Protein AF-A0AA40EUU7-F1 (afdb_monomer_lite)

Secondary structure (DSSP, 8-state):
--HHHHH---HHHHHHHHHH-HHHHHHHHHH-EEEETTTTB--HHHHSS-SS-----SEEEEE---S-PPPPSSHHHHHHHHHHHHHHHHHHTTTT-SEEEEES-TT--HHHHHHHHHH-TT--EEEEES-TT--GGGHHHHHHHHHHS-SEEETTEEE--EEEEE---B-----TT-S------BS-SSPPSS-HHHHHHHHHHHHHHHHHHHT--SSSTT-HHHHHHHHS--SSTTHHHHHHHHHHHHHT-S-EEE-TTS-EEE--HHHHHHHHHHHHHHHHH-TTPPPP---GGGS---TT---TTTGGGSEEE-TTT--EEEGGGS-SS-SS-HHHHHHHHHHHT---HHHHHHHHHHHHHHGGGS-TT--SSS---TT--HHHHH-GGGHHHHHHHHHHHHHHHHHHHHHHHHTTS-TT----PPPPTT--HHHHHHHHHTTTT-S------TTTT----S-TT-S---GGGGS-GGGSSSS-HHHHHHH----HHHHHHHHHHHHHHHT---SSS--TT-HHHHHHHHHHHH-HHHHHHHHHHHHHHHHHHHHHHHHHHHHHHHHHHHHT---S-----HHHHHHHHHHHS---TTSSSS-------

Structure (mmCIF, N/CA/C/O backbone):
data_AF-A0AA40EUU7-F1
#
_entry.id   AF-A0AA40EUU7-F1
#
loop_
_atom_site.group_PDB
_atom_site.id
_atom_site.type_symbol
_atom_site.label_atom_id
_atom_site.label_alt_id
_atom_site.label_comp_id
_atom_site.label_asym_id
_atom_site.label_entity_id
_atom_site.label_seq_id
_atom_site.pdbx_PDB_ins_code
_atom_site.Cartn_x
_atom_site.Cartn_y
_atom_site.Cartn_z
_atom_site.occupancy
_atom_site.B_iso_or_equiv
_atom_site.auth_seq_id
_atom_site.auth_comp_id
_atom_site.auth_asym_id
_atom_site.auth_atom_id
_atom_site.pdbx_PDB_model_num
ATOM 1 N N . MET A 1 1 ? -11.388 3.793 39.585 1.00 48.75 1 MET A N 1
ATOM 2 C CA . MET A 1 1 ? -11.722 4.540 38.358 1.00 48.75 1 MET A CA 1
ATOM 3 C C . MET A 1 1 ? -10.396 4.908 37.713 1.00 48.75 1 MET A C 1
ATOM 5 O O . MET A 1 1 ? -9.702 5.766 38.249 1.00 48.75 1 MET A O 1
ATOM 9 N N . ARG A 1 2 ? -9.927 4.105 36.746 1.00 64.19 2 ARG A N 1
ATOM 10 C CA . ARG A 1 2 ? -8.555 4.206 36.212 1.00 64.19 2 ARG A CA 1
ATOM 11 C C . ARG A 1 2 ? -8.548 5.343 35.172 1.00 64.19 2 ARG A C 1
ATOM 13 O O . ARG A 1 2 ? -9.501 5.492 34.422 1.00 64.19 2 ARG A O 1
ATOM 20 N N . LEU A 1 3 ? -7.495 6.166 35.125 1.00 61.06 3 LEU A N 1
ATOM 21 C CA . LEU A 1 3 ? -7.368 7.316 34.202 1.00 61.06 3 LEU A CA 1
ATOM 22 C C . LEU A 1 3 ? -7.643 6.934 32.727 1.00 61.06 3 LEU A C 1
ATOM 24 O O . LEU A 1 3 ? -8.190 7.726 31.964 1.00 61.06 3 LEU A O 1
ATOM 28 N N . LEU A 1 4 ? -7.306 5.697 32.350 1.00 61.97 4 LEU A N 1
ATOM 29 C CA . LEU A 1 4 ? -7.521 5.127 31.018 1.00 61.97 4 LEU A CA 1
ATOM 30 C C . LEU A 1 4 ? -8.999 5.068 30.609 1.00 61.97 4 LEU A C 1
ATOM 32 O O . LEU A 1 4 ? -9.308 5.341 29.451 1.00 61.97 4 LEU A O 1
ATOM 36 N N . ASP A 1 5 ? -9.904 4.837 31.564 1.00 65.44 5 ASP A N 1
ATOM 37 C CA . ASP A 1 5 ? -11.352 4.777 31.323 1.00 65.44 5 ASP A CA 1
ATOM 38 C C . ASP A 1 5 ? -11.898 6.138 30.836 1.00 65.44 5 ASP A C 1
ATOM 40 O O . ASP A 1 5 ? -12.911 6.213 30.141 1.00 65.44 5 ASP A O 1
ATOM 44 N N . HIS A 1 6 ? -11.204 7.234 31.174 1.00 64.19 6 HIS A N 1
ATOM 45 C CA . HIS A 1 6 ? -11.564 8.598 30.780 1.00 64.19 6 HIS A CA 1
ATOM 46 C C . HIS A 1 6 ? -10.865 9.088 29.521 1.00 64.19 6 HIS A C 1
ATOM 48 O O . HIS A 1 6 ? -11.434 9.895 28.788 1.00 64.19 6 HIS A O 1
ATOM 54 N N . LEU A 1 7 ? -9.633 8.635 29.286 1.00 57.34 7 LEU A N 1
ATOM 55 C CA . LEU A 1 7 ? -8.807 9.141 28.195 1.00 57.34 7 LEU A CA 1
ATOM 56 C C . LEU A 1 7 ? -9.263 8.630 26.824 1.00 57.34 7 LEU A C 1
ATOM 58 O O . LEU A 1 7 ? -8.942 9.271 25.828 1.00 57.34 7 LEU A O 1
ATOM 62 N N . LYS A 1 8 ? -9.994 7.502 26.770 1.00 63.88 8 LYS A N 1
ATOM 63 C CA . LYS A 1 8 ? -10.309 6.775 25.522 1.00 63.88 8 LYS A CA 1
ATOM 64 C C . LYS A 1 8 ? -9.106 6.750 24.556 1.00 63.88 8 LYS A C 1
ATOM 66 O O . LYS A 1 8 ? -9.243 7.166 23.404 1.00 63.88 8 LYS A O 1
ATOM 71 N N . PRO A 1 9 ? -7.912 6.358 25.040 1.00 63.88 9 PRO A N 1
ATOM 72 C CA . PRO A 1 9 ? -6.708 6.369 24.221 1.00 63.88 9 PRO A CA 1
ATOM 73 C C . PRO A 1 9 ? -6.900 5.442 23.021 1.00 63.88 9 PRO A C 1
ATOM 75 O O . PRO A 1 9 ? -7.540 4.397 23.140 1.00 63.88 9 PRO A O 1
ATOM 78 N N . CYS A 1 10 ? -6.347 5.807 21.863 1.00 65.56 10 CYS A N 1
ATOM 79 C CA . CYS A 1 10 ? -6.379 4.895 20.724 1.00 65.56 10 CYS A CA 1
ATOM 80 C C . CYS A 1 10 ? -5.601 3.613 21.067 1.00 65.56 10 CYS A C 1
ATOM 82 O O . CYS A 1 10 ? -4.686 3.637 21.897 1.00 65.56 10 CYS A O 1
ATOM 84 N N . MET A 1 11 ? -5.937 2.494 20.419 1.00 69.25 11 MET A N 1
ATOM 85 C CA . MET A 1 11 ? -5.334 1.184 20.712 1.00 69.25 11 MET A CA 1
ATOM 86 C C . MET A 1 11 ? -3.806 1.217 20.746 1.00 69.25 11 MET A C 1
ATOM 88 O O . MET A 1 11 ? -3.149 0.613 21.587 1.00 69.25 11 MET A O 1
ATOM 92 N N . ARG A 1 12 ? -3.226 1.997 19.843 1.00 65.44 12 ARG A N 1
ATOM 93 C CA . ARG A 1 12 ? -1.789 2.203 19.737 1.00 65.44 12 ARG A CA 1
ATOM 94 C C . ARG A 1 12 ? -1.186 2.827 20.995 1.00 65.44 12 ARG A C 1
ATOM 96 O O . ARG A 1 12 ? -0.097 2.426 21.404 1.00 65.44 12 ARG A O 1
ATOM 103 N N . ASP A 1 13 ? -1.859 3.801 21.595 1.00 71.06 13 ASP A N 1
ATOM 104 C CA . ASP A 1 13 ? -1.387 4.463 22.811 1.00 71.06 13 ASP A CA 1
ATOM 105 C C . ASP A 1 13 ? -1.530 3.518 24.010 1.00 71.06 13 ASP A C 1
ATOM 107 O O . ASP A 1 13 ? -0.626 3.454 24.838 1.00 71.06 13 ASP A O 1
ATOM 111 N N . ILE A 1 14 ? -2.596 2.707 24.039 1.00 74.69 14 ILE A N 1
ATOM 112 C CA . ILE A 1 14 ? -2.791 1.621 25.014 1.00 74.69 14 ILE A CA 1
ATOM 113 C C . ILE A 1 14 ? -1.642 0.610 24.936 1.00 74.69 14 ILE A C 1
ATOM 115 O O . ILE A 1 14 ? -1.010 0.318 25.949 1.00 74.69 14 ILE A O 1
ATOM 119 N N . MET A 1 15 ? -1.319 0.125 23.735 1.00 71.06 15 MET A N 1
ATOM 120 C CA . MET A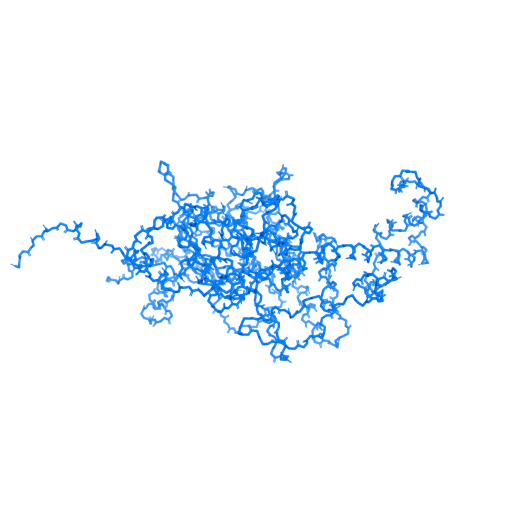 1 15 ? -0.246 -0.851 23.530 1.00 71.06 15 MET A CA 1
ATOM 121 C C . MET A 1 15 ? 1.129 -0.254 23.853 1.00 71.06 15 MET A C 1
ATOM 123 O O . MET A 1 15 ? 1.927 -0.875 24.551 1.00 71.06 15 MET A O 1
ATOM 127 N N . SER A 1 16 ? 1.400 0.983 23.424 1.00 70.19 16 SER A N 1
ATOM 128 C CA . SER A 1 16 ? 2.656 1.683 23.743 1.00 70.19 16 SER A CA 1
ATOM 129 C C . SER A 1 16 ? 2.808 1.904 25.253 1.00 70.19 16 SER A C 1
ATOM 131 O O . SER A 1 16 ? 3.886 1.703 25.820 1.00 70.19 16 SER A O 1
ATOM 133 N N . LEU A 1 17 ? 1.719 2.261 25.935 1.00 73.38 17 LEU A N 1
ATOM 134 C CA . LEU A 1 17 ? 1.696 2.391 27.385 1.00 73.38 17 LEU A CA 1
ATOM 135 C C . LEU A 1 17 ? 1.909 1.037 28.072 1.00 73.38 17 LEU A C 1
ATOM 137 O O . LEU A 1 17 ? 2.698 0.956 29.008 1.00 73.38 17 LEU A O 1
ATOM 141 N N . ALA A 1 18 ? 1.290 -0.038 27.584 1.00 73.69 18 ALA A N 1
ATOM 142 C CA . ALA A 1 18 ? 1.495 -1.381 28.118 1.00 73.69 18 ALA A CA 1
ATOM 143 C C . ALA A 1 18 ? 2.951 -1.849 27.984 1.00 73.69 18 ALA A C 1
ATOM 145 O O . ALA A 1 18 ? 3.488 -2.441 28.915 1.00 73.69 18 ALA A O 1
ATOM 146 N N . THR A 1 19 ? 3.643 -1.509 26.891 1.00 68.81 19 THR A N 1
ATOM 147 C CA . THR A 1 19 ? 5.080 -1.828 26.769 1.00 68.81 19 THR A CA 1
ATOM 148 C C . THR A 1 19 ? 5.979 -1.042 27.728 1.00 68.81 19 THR A C 1
ATOM 150 O O . THR A 1 19 ? 7.100 -1.470 27.994 1.00 68.81 19 THR A O 1
ATOM 153 N N . SER A 1 20 ? 5.515 0.093 28.259 1.00 69.12 20 SER A N 1
ATOM 154 C CA . SER A 1 20 ? 6.307 0.964 29.141 1.00 69.12 20 SER A CA 1
ATOM 155 C C . SER A 1 20 ? 5.892 0.900 30.614 1.00 69.12 20 SER A C 1
ATOM 157 O O . SER A 1 20 ? 6.657 1.315 31.484 1.00 69.12 20 SER A O 1
ATOM 159 N N . CYS A 1 21 ? 4.708 0.362 30.920 1.00 73.25 21 CYS A N 1
ATOM 160 C CA . CYS A 1 21 ? 4.118 0.362 32.251 1.00 73.25 21 CYS A CA 1
ATOM 161 C C . CYS A 1 21 ? 3.467 -0.990 32.572 1.00 73.25 21 CYS A C 1
ATOM 163 O O . CYS A 1 21 ? 2.539 -1.427 31.895 1.00 73.25 21 CYS A O 1
ATOM 165 N N . ARG A 1 22 ? 3.900 -1.618 33.674 1.00 73.00 22 ARG A N 1
ATOM 166 C CA . ARG A 1 22 ? 3.369 -2.909 34.142 1.00 73.00 22 ARG A CA 1
ATOM 167 C C . ARG A 1 22 ? 1.867 -2.868 34.427 1.00 73.00 22 ARG A C 1
ATOM 169 O O . ARG A 1 22 ? 1.167 -3.794 34.044 1.00 73.00 22 ARG A O 1
ATOM 176 N N . ASP A 1 23 ? 1.371 -1.814 35.070 1.00 75.00 23 ASP A N 1
ATOM 177 C CA . ASP A 1 23 ? -0.056 -1.700 35.402 1.00 75.00 23 ASP A CA 1
ATOM 178 C C . ASP A 1 23 ? -0.915 -1.521 34.145 1.00 75.00 23 ASP A C 1
ATOM 180 O O . ASP A 1 23 ? -2.024 -2.046 34.070 1.00 75.00 23 ASP A O 1
ATOM 184 N N . ALA A 1 24 ? -0.384 -0.832 33.131 1.00 72.12 24 ALA A N 1
ATOM 185 C CA . ALA A 1 24 ? -1.021 -0.747 31.825 1.00 72.12 24 ALA A CA 1
ATOM 186 C C . ALA A 1 24 ? -0.969 -2.085 31.080 1.00 72.12 24 ALA A C 1
ATOM 188 O O . ALA A 1 24 ? -1.948 -2.437 30.437 1.00 72.12 24 ALA A O 1
ATOM 189 N N . ALA A 1 25 ? 0.118 -2.855 31.205 1.00 70.75 25 ALA A N 1
ATOM 190 C CA . ALA A 1 25 ? 0.203 -4.209 30.659 1.00 70.75 25 ALA A CA 1
ATOM 191 C C . ALA A 1 25 ? -0.810 -5.158 31.312 1.00 70.75 25 ALA A C 1
ATOM 193 O O . ALA A 1 25 ? -1.473 -5.909 30.606 1.00 70.75 25 ALA A O 1
ATOM 194 N N . ILE A 1 26 ? -0.973 -5.083 32.639 1.00 74.81 26 ILE A N 1
ATOM 195 C CA . ILE A 1 26 ? -1.994 -5.846 33.371 1.00 74.81 26 ILE A CA 1
ATOM 196 C C . ILE A 1 26 ? -3.388 -5.423 32.905 1.00 74.81 26 ILE A C 1
ATOM 198 O O . ILE A 1 26 ? -4.178 -6.277 32.518 1.00 74.81 26 ILE A O 1
ATOM 202 N N . TRP A 1 27 ? -3.677 -4.117 32.856 1.00 81.00 27 TRP A N 1
ATOM 203 C CA . TRP A 1 27 ? -4.961 -3.623 32.346 1.00 81.00 27 TRP A CA 1
ATOM 204 C C . TRP A 1 27 ? -5.210 -4.100 30.911 1.00 81.00 27 TRP A C 1
ATOM 206 O O . TRP A 1 27 ? -6.303 -4.563 30.617 1.00 81.00 27 TRP A O 1
ATOM 216 N N . VAL A 1 28 ? -4.199 -4.057 30.041 1.00 77.88 28 VAL A N 1
ATOM 217 C CA . VAL A 1 28 ? -4.281 -4.582 28.676 1.00 77.88 28 VAL A CA 1
ATOM 218 C C . VAL A 1 28 ? -4.602 -6.070 28.682 1.00 77.88 28 VAL A C 1
ATOM 220 O O . VAL A 1 28 ? -5.537 -6.469 28.010 1.00 77.88 28 VAL A O 1
ATOM 223 N N . SER A 1 29 ? -3.913 -6.885 29.478 1.00 74.88 29 SER A N 1
ATOM 224 C CA . SER A 1 29 ? -4.217 -8.320 29.561 1.00 74.88 29 SER A CA 1
ATOM 225 C C . SER A 1 29 ? -5.604 -8.625 30.139 1.00 74.88 29 SER A C 1
ATOM 227 O O . SER A 1 29 ? -6.172 -9.664 29.835 1.00 74.88 29 SER A O 1
ATOM 229 N N . GLU A 1 30 ? -6.154 -7.727 30.963 1.00 80.50 30 GLU A N 1
ATOM 230 C CA . GLU A 1 30 ? -7.500 -7.847 31.542 1.00 80.50 30 GLU A CA 1
ATOM 231 C C . GLU A 1 30 ? -8.603 -7.370 30.580 1.00 80.50 30 GLU A C 1
ATOM 233 O O . GLU A 1 30 ? -9.760 -7.740 30.754 1.00 80.50 30 GLU A O 1
ATOM 238 N N . ASN A 1 31 ? -8.272 -6.507 29.611 1.00 78.75 31 ASN A N 1
ATOM 239 C CA . ASN A 1 31 ? -9.250 -5.799 28.776 1.00 78.75 31 ASN A CA 1
ATOM 240 C C . ASN A 1 31 ? -9.068 -6.031 27.277 1.00 78.75 31 ASN A C 1
ATOM 242 O O . ASN A 1 31 ? -9.907 -5.556 26.520 1.00 78.75 31 ASN A O 1
ATOM 246 N N . LEU A 1 32 ? -8.010 -6.703 26.826 1.00 84.50 32 LEU A N 1
ATOM 247 C CA . LEU A 1 32 ? -7.796 -7.067 25.429 1.00 84.50 32 LEU A CA 1
ATOM 248 C C . LEU A 1 32 ? -7.944 -8.568 25.271 1.00 84.50 32 LEU A C 1
ATOM 250 O O . LEU A 1 32 ? -7.299 -9.345 25.974 1.00 84.50 32 LEU A O 1
ATOM 254 N N . GLU A 1 33 ? -8.748 -8.961 24.298 1.00 87.69 33 GLU A N 1
ATOM 255 C CA . GLU A 1 33 ? -8.776 -10.338 23.848 1.00 87.69 33 GLU A CA 1
ATOM 256 C C . GLU A 1 33 ? -7.656 -10.540 22.829 1.00 87.69 33 GLU A C 1
ATOM 258 O O . GLU A 1 33 ? -7.562 -9.796 21.853 1.00 87.69 33 GLU A O 1
ATOM 263 N N . VAL A 1 34 ? -6.761 -11.497 23.072 1.00 88.00 34 VAL A N 1
ATOM 264 C CA . VAL A 1 34 ? -5.644 -11.787 22.165 1.00 88.00 34 VAL A CA 1
ATOM 265 C C . VAL A 1 34 ? -5.912 -13.108 21.467 1.00 88.00 34 VAL A C 1
ATOM 267 O O . VAL A 1 34 ? -6.062 -14.138 22.114 1.00 88.00 34 VAL A O 1
ATOM 270 N N . TRP A 1 35 ? -5.959 -13.058 20.144 1.00 91.88 35 TRP A N 1
ATOM 271 C CA . TRP A 1 35 ? -6.190 -14.193 19.261 1.00 91.88 35 TRP A CA 1
ATOM 272 C C . TRP A 1 35 ? -4.899 -14.550 18.540 1.00 91.88 35 TRP A C 1
ATOM 274 O O . TRP A 1 35 ? -4.305 -13.695 17.874 1.00 91.88 35 TRP A O 1
ATOM 284 N N . ASP A 1 36 ? -4.476 -15.811 18.644 1.00 90.19 36 ASP A N 1
ATOM 285 C CA . ASP A 1 36 ? -3.240 -16.256 18.004 1.00 90.19 36 ASP A CA 1
ATOM 286 C C . ASP A 1 36 ? -3.486 -16.695 16.558 1.00 90.19 36 ASP A C 1
ATOM 288 O O . ASP A 1 36 ? -4.040 -17.764 16.275 1.00 90.19 36 ASP A O 1
ATOM 292 N N . SER A 1 37 ? -3.008 -15.873 15.624 1.00 89.38 37 SER A N 1
ATOM 293 C CA . SER A 1 37 ? -3.101 -16.136 14.188 1.00 89.38 37 SER A CA 1
ATOM 294 C C . SER A 1 37 ? -2.163 -17.232 13.678 1.00 89.38 37 SER A C 1
ATOM 296 O O . SER A 1 37 ? -2.238 -17.557 12.496 1.00 89.38 37 SER A O 1
ATOM 298 N N . ARG A 1 38 ? -1.293 -17.823 14.510 1.00 85.06 38 ARG A N 1
ATOM 299 C CA . ARG A 1 38 ? -0.447 -18.962 14.096 1.00 85.06 38 ARG A CA 1
ATOM 300 C C . ARG A 1 38 ? -1.115 -20.313 14.284 1.00 85.06 38 ARG A C 1
ATOM 302 O O . ARG A 1 38 ? -1.003 -21.182 13.421 1.00 85.06 38 ARG A O 1
ATOM 309 N N . HIS A 1 39 ? -1.789 -20.491 15.414 1.00 84.38 39 HIS A N 1
ATOM 310 C CA . HIS A 1 39 ? -2.409 -21.764 15.787 1.00 84.38 39 HIS A CA 1
ATOM 311 C C . HIS A 1 39 ? -3.916 -21.788 15.524 1.00 84.38 39 HIS A C 1
ATOM 313 O O . HIS A 1 39 ? -4.532 -22.856 15.498 1.00 84.38 39 HIS A O 1
ATOM 319 N N . GLY A 1 40 ? -4.512 -20.618 15.286 1.00 84.38 40 GLY A N 1
ATOM 320 C CA . GLY A 1 40 ? -5.958 -20.484 15.197 1.00 84.38 40 GLY A CA 1
ATOM 321 C C . GLY A 1 40 ? -6.637 -20.664 16.551 1.00 84.38 40 GLY A C 1
ATOM 322 O O . GLY A 1 40 ? -7.741 -21.205 16.616 1.00 84.38 40 GLY A O 1
ATOM 323 N N . GLU A 1 41 ? -5.956 -20.263 17.626 1.00 86.62 41 GLU A N 1
ATOM 324 C CA . GLU A 1 41 ? -6.513 -20.224 18.976 1.00 86.62 41 GLU A CA 1
ATOM 325 C C . GLU A 1 41 ? -7.325 -18.935 19.127 1.00 86.62 41 GLU A C 1
ATOM 327 O O . GLU A 1 41 ? -6.799 -17.864 19.433 1.00 86.62 41 GLU A O 1
ATOM 332 N N . PHE A 1 42 ? -8.622 -19.051 18.840 1.00 86.25 42 PHE A N 1
ATOM 333 C CA . PHE A 1 42 ? -9.591 -17.948 18.872 1.00 86.25 42 PHE A CA 1
ATOM 334 C C . PHE A 1 42 ? -10.621 -18.094 20.002 1.00 86.25 42 PHE A C 1
ATOM 336 O O . PHE A 1 42 ? -11.667 -17.462 19.957 1.00 86.25 42 PHE A O 1
ATOM 343 N N . PHE A 1 43 ? -10.353 -18.981 20.971 1.00 78.62 43 PHE A N 1
ATOM 344 C CA . PHE A 1 43 ? -11.147 -19.227 22.190 1.00 78.62 43 PHE A CA 1
ATOM 345 C C . PHE A 1 43 ? -12.665 -19.453 22.001 1.00 78.62 43 PHE A C 1
ATOM 347 O O . PHE A 1 43 ? -13.417 -19.412 22.970 1.00 78.62 43 PHE A O 1
ATOM 354 N N . LEU A 1 44 ? -13.121 -19.790 20.785 1.00 73.94 44 LEU A N 1
ATOM 355 C CA . LEU A 1 44 ? -14.544 -19.930 20.420 1.00 73.94 44 LEU A CA 1
ATOM 356 C C . LEU A 1 44 ? -15.335 -20.820 21.393 1.00 73.94 44 LEU A C 1
ATOM 358 O O . LEU A 1 44 ? -16.420 -20.450 21.833 1.00 73.94 44 LEU A O 1
ATOM 362 N N . ASP A 1 45 ? -14.770 -21.963 21.787 1.00 65.75 45 ASP A N 1
ATOM 363 C CA . ASP A 1 45 ? -15.442 -22.953 22.638 1.00 65.75 45 ASP A CA 1
ATOM 364 C C . ASP A 1 45 ? -15.698 -22.481 24.079 1.00 65.75 45 ASP A C 1
ATOM 366 O O . ASP A 1 45 ? -16.634 -22.973 24.721 1.00 65.75 45 ASP A O 1
ATOM 370 N N . ASP A 1 46 ? -14.889 -21.548 24.588 1.00 62.09 46 ASP A N 1
ATOM 371 C CA . ASP A 1 46 ? -15.036 -20.994 25.938 1.00 62.09 46 ASP A CA 1
ATOM 372 C C . ASP A 1 46 ? -16.131 -19.917 25.981 1.00 62.09 46 ASP A C 1
ATOM 374 O O . ASP A 1 46 ? -16.775 -19.722 27.015 1.00 62.09 46 ASP A O 1
ATOM 378 N N . HIS A 1 47 ? -16.429 -19.283 24.841 1.00 59.97 47 HIS A N 1
ATOM 379 C CA . HIS A 1 47 ? -17.465 -18.254 24.734 1.00 59.97 47 HIS A CA 1
ATOM 380 C C . HIS A 1 47 ? -18.896 -18.815 24.733 1.00 59.97 47 HIS A C 1
ATOM 382 O O . HIS A 1 47 ? -19.821 -18.118 25.147 1.00 59.97 47 HIS A O 1
ATOM 388 N N . PHE A 1 48 ? -19.103 -20.069 24.312 1.00 56.69 48 PHE A N 1
ATOM 389 C CA . PHE A 1 48 ? -20.447 -20.655 24.173 1.00 56.69 48 PHE A CA 1
ATOM 390 C C . PHE A 1 48 ? -20.919 -21.493 25.375 1.00 56.69 48 PHE A C 1
ATOM 392 O O . PHE A 1 48 ? -22.068 -21.937 25.388 1.00 56.69 48 PHE A O 1
ATOM 399 N N . LYS A 1 49 ? -20.069 -21.735 26.384 1.00 52.00 49 LYS A N 1
ATOM 400 C CA . LYS A 1 49 ? -20.344 -22.718 27.455 1.00 52.00 49 LYS A CA 1
ATOM 401 C C . LYS A 1 49 ? -20.807 -22.151 28.805 1.00 52.00 49 LYS A C 1
ATOM 403 O O . LYS A 1 49 ? -21.061 -22.946 29.706 1.00 52.00 49 LYS A O 1
ATOM 408 N N . GLY A 1 50 ? -20.957 -20.836 28.975 1.00 47.53 50 GLY A N 1
ATOM 409 C CA . GLY A 1 50 ? -21.248 -20.238 30.287 1.00 47.53 50 GLY A CA 1
ATOM 410 C C . GLY A 1 50 ? -22.482 -19.341 30.328 1.00 47.53 50 GLY A C 1
ATOM 411 O O . GLY A 1 50 ? -22.480 -18.248 29.770 1.00 47.53 50 GLY A O 1
ATOM 412 N N . GLU A 1 51 ? -23.510 -19.783 31.055 1.00 49.34 51 GLU A N 1
ATOM 413 C CA . GLU A 1 51 ? -24.531 -18.916 31.646 1.00 49.34 51 GLU A CA 1
ATOM 414 C C . GLU A 1 51 ? -23.841 -17.801 32.470 1.00 49.34 51 GLU A C 1
ATOM 416 O O . GLU A 1 51 ? -22.898 -18.069 33.208 1.00 49.34 51 GLU A O 1
ATOM 421 N N . GLU A 1 52 ? -24.306 -16.556 32.322 1.00 44.16 52 GLU A N 1
ATOM 422 C CA . GLU A 1 52 ? -23.813 -15.330 32.986 1.00 44.16 52 GLU A CA 1
ATOM 423 C C . GLU A 1 52 ? -22.447 -14.760 32.528 1.00 44.16 52 GLU A C 1
ATOM 425 O O . GLU A 1 52 ? -21.469 -14.716 33.266 1.00 44.16 52 GLU A O 1
ATOM 430 N N . GLY A 1 53 ? -22.434 -14.157 31.333 1.00 45.78 53 GLY A N 1
ATOM 431 C CA . GLY A 1 53 ? -21.903 -12.793 31.155 1.00 45.78 53 GLY A CA 1
ATOM 432 C C . GLY A 1 53 ? -20.437 -12.526 31.524 1.00 45.78 53 GLY A C 1
ATOM 433 O O . GLY A 1 53 ? -20.142 -11.461 32.072 1.00 45.78 53 GLY A O 1
ATOM 434 N N . GLY A 1 54 ? -19.520 -13.446 31.214 1.00 44.94 54 GLY A N 1
ATOM 435 C CA . GLY A 1 54 ? -18.082 -13.163 31.251 1.00 44.94 54 GLY A CA 1
ATOM 436 C C . GLY A 1 54 ? -17.750 -11.956 30.366 1.00 44.94 54 GLY A C 1
ATOM 437 O O . GLY A 1 54 ? -18.248 -11.866 29.246 1.00 44.94 54 GLY A O 1
ATOM 438 N N . LEU A 1 55 ? -16.974 -10.999 30.895 1.00 46.69 55 LEU A N 1
ATOM 439 C CA . LEU A 1 55 ? -16.667 -9.725 30.236 1.00 46.69 55 LEU A CA 1
ATOM 440 C C . LEU A 1 55 ? -16.232 -9.937 28.777 1.00 46.69 55 LEU A C 1
ATOM 442 O O . LEU A 1 55 ? -15.126 -10.403 28.516 1.00 46.69 55 LEU A O 1
ATOM 446 N N . HIS A 1 56 ? -17.079 -9.519 27.839 1.00 61.34 56 HIS A N 1
ATOM 447 C CA . HIS A 1 56 ? -16.671 -9.313 26.458 1.00 61.34 56 HIS A CA 1
ATOM 448 C C . HIS A 1 56 ? -15.671 -8.161 26.437 1.00 61.34 56 HIS A C 1
ATOM 450 O O . HIS A 1 56 ? -16.022 -7.025 26.785 1.00 61.34 56 HIS A O 1
ATOM 456 N N . SER A 1 57 ? -14.431 -8.427 26.029 1.00 73.31 57 SER A N 1
ATOM 457 C CA . SER A 1 57 ? -13.602 -7.320 25.587 1.00 73.31 57 SER A CA 1
ATOM 458 C C . SER A 1 57 ? -14.250 -6.725 24.339 1.00 73.31 57 SER A C 1
ATOM 460 O O . SER A 1 57 ? -14.607 -7.433 23.402 1.00 73.31 57 SER A O 1
ATOM 462 N N . ASN A 1 58 ? -14.395 -5.402 24.305 1.00 84.94 58 ASN A N 1
ATOM 463 C CA . ASN A 1 58 ? -14.788 -4.714 23.074 1.00 84.94 58 ASN A CA 1
ATOM 464 C C . ASN A 1 58 ? -13.643 -4.691 22.045 1.00 84.94 58 ASN A C 1
ATOM 466 O O . ASN A 1 58 ? -13.842 -4.198 20.933 1.00 84.94 58 ASN A O 1
ATOM 470 N N . ILE A 1 59 ? -12.455 -5.170 22.426 1.00 87.69 59 ILE A N 1
ATOM 471 C CA . ILE A 1 59 ? -11.219 -5.060 21.673 1.00 87.69 59 ILE A CA 1
ATOM 472 C C . ILE A 1 59 ? -10.607 -6.447 21.471 1.00 87.69 59 ILE A C 1
ATOM 474 O O . ILE A 1 59 ? -10.212 -7.107 22.432 1.00 87.69 59 ILE A O 1
ATOM 478 N N . VAL A 1 60 ? -10.397 -6.820 20.212 1.00 91.44 60 VAL A N 1
ATOM 479 C CA . VAL A 1 60 ? -9.647 -8.027 19.853 1.00 91.44 60 VAL A CA 1
ATOM 480 C C . VAL A 1 60 ? -8.352 -7.674 19.126 1.00 91.44 60 VAL A C 1
ATOM 482 O O . VAL A 1 60 ? -8.321 -6.847 18.212 1.00 91.44 60 VAL A O 1
ATOM 485 N N . VAL A 1 61 ? -7.258 -8.304 19.540 1.00 91.50 61 VAL A N 1
ATOM 486 C CA . VAL A 1 61 ? -5.939 -8.208 18.918 1.00 91.50 61 VAL A CA 1
ATOM 487 C C . VAL A 1 61 ? -5.592 -9.564 18.331 1.00 91.50 61 VAL A C 1
ATOM 489 O O . VAL A 1 61 ? -5.285 -10.508 19.050 1.00 91.50 61 VAL A O 1
ATOM 492 N N . VAL A 1 62 ? -5.608 -9.645 17.007 1.00 93.38 62 VAL A N 1
ATOM 493 C CA . VAL A 1 62 ? -5.231 -10.834 16.252 1.00 93.38 62 VAL A CA 1
ATOM 494 C C . VAL A 1 62 ? -3.771 -10.689 15.841 1.00 93.38 62 VAL A C 1
ATOM 496 O O . VAL A 1 62 ? -3.429 -9.855 14.998 1.00 93.38 62 VAL A O 1
ATOM 499 N N . THR A 1 63 ? -2.889 -11.459 16.470 1.00 91.31 63 THR A N 1
ATOM 500 C CA . THR A 1 63 ? -1.437 -11.345 16.280 1.00 91.31 63 THR A CA 1
ATOM 501 C C . THR A 1 63 ? -0.750 -12.680 16.566 1.00 91.31 63 THR A C 1
ATOM 503 O O . THR A 1 63 ? -1.220 -13.435 17.414 1.00 91.31 63 THR A O 1
ATOM 506 N N . PRO A 1 64 ? 0.374 -12.995 15.906 1.00 88.06 64 PRO A N 1
ATOM 507 C CA . PRO A 1 64 ? 1.165 -14.169 16.259 1.00 88.06 64 PRO A CA 1
ATOM 508 C C . PRO A 1 64 ? 1.801 -14.023 17.655 1.00 88.06 64 PRO A C 1
ATOM 510 O O . PRO A 1 64 ? 2.635 -13.134 17.847 1.00 88.06 64 PRO A O 1
ATOM 513 N N . THR A 1 65 ? 1.479 -14.904 18.608 1.00 81.50 65 THR A N 1
ATOM 514 C CA . THR A 1 65 ? 1.909 -14.758 20.021 1.00 81.50 65 THR A CA 1
ATOM 515 C C . THR A 1 65 ? 3.223 -15.469 20.367 1.00 81.50 65 THR A C 1
ATOM 517 O O . THR A 1 65 ? 3.990 -14.961 21.185 1.00 81.50 65 THR A O 1
ATOM 520 N N . GLU A 1 66 ? 3.552 -16.596 19.728 1.00 73.75 66 GLU A N 1
ATOM 521 C CA . GLU A 1 66 ? 4.756 -17.368 20.072 1.00 73.75 66 GLU A CA 1
ATOM 522 C C . GLU A 1 66 ? 5.912 -17.172 19.087 1.00 73.75 66 GLU A C 1
ATOM 524 O O . GLU A 1 66 ? 5.789 -17.430 17.894 1.00 73.75 66 GLU A O 1
ATOM 529 N N . SER A 1 67 ? 7.096 -16.785 19.565 1.00 54.91 67 SER A N 1
ATOM 530 C CA . SER A 1 67 ? 8.335 -16.759 18.775 1.00 54.91 67 SER A CA 1
ATOM 531 C C . SER A 1 67 ? 9.232 -17.938 19.168 1.00 54.91 67 SER A C 1
ATOM 533 O O . SER A 1 67 ? 10.016 -17.817 20.106 1.00 54.91 67 SER A O 1
ATOM 535 N N . GLY A 1 68 ? 9.135 -19.085 18.491 1.00 59.28 68 GLY A N 1
ATOM 536 C CA . GLY A 1 68 ? 10.066 -20.194 18.767 1.00 59.28 68 GLY A CA 1
ATOM 537 C C . GLY A 1 68 ? 9.654 -21.585 18.304 1.00 59.28 68 GLY A C 1
ATOM 538 O O . GLY A 1 68 ? 10.474 -22.498 18.363 1.00 59.28 68 GLY A O 1
ATOM 539 N N . LEU A 1 69 ? 8.420 -21.767 17.842 1.00 59.84 69 LEU A N 1
ATOM 540 C CA . LEU A 1 69 ? 7.978 -23.071 17.370 1.00 59.84 69 LEU A CA 1
ATOM 541 C C . LEU A 1 69 ? 8.601 -23.455 16.022 1.00 59.84 69 LEU A C 1
ATOM 543 O O . LEU A 1 69 ? 8.917 -22.576 15.211 1.00 59.84 69 LEU A O 1
ATOM 547 N N . PRO A 1 70 ? 8.786 -24.767 15.780 1.00 66.94 70 PRO A N 1
ATOM 548 C CA . PRO A 1 70 ? 9.274 -25.258 14.504 1.00 66.94 70 PRO A CA 1
ATOM 549 C C . PRO A 1 70 ? 8.323 -24.830 13.387 1.00 66.94 70 PRO A C 1
ATOM 551 O O . PRO A 1 70 ? 7.103 -24.932 13.518 1.00 66.94 70 PRO A O 1
ATOM 554 N N . VAL A 1 71 ? 8.902 -24.356 12.283 1.00 67.88 71 VAL A N 1
ATOM 555 C CA . VAL A 1 71 ? 8.151 -24.045 11.065 1.00 67.88 71 VAL A CA 1
ATOM 556 C C . VAL A 1 71 ? 7.387 -25.301 10.658 1.00 67.88 71 VAL A C 1
ATOM 558 O O . VAL A 1 71 ? 7.976 -26.381 10.552 1.00 67.88 71 VAL A O 1
ATOM 561 N N . THR A 1 72 ? 6.072 -25.180 10.487 1.00 77.62 72 THR A N 1
ATOM 562 C CA . THR A 1 72 ? 5.252 -26.301 10.033 1.00 77.62 72 THR A CA 1
ATOM 563 C C . THR A 1 72 ? 5.730 -26.747 8.642 1.00 77.62 72 THR A C 1
ATOM 565 O O . THR A 1 72 ? 6.219 -25.925 7.869 1.00 77.62 72 THR A O 1
ATOM 568 N N . PRO A 1 73 ? 5.608 -28.036 8.277 1.00 79.25 73 PRO A N 1
ATOM 569 C CA . PRO A 1 73 ? 5.991 -28.505 6.939 1.00 79.25 73 PRO A CA 1
ATOM 570 C C . PRO A 1 73 ? 5.193 -27.855 5.796 1.00 79.25 73 PRO A C 1
ATOM 572 O O . PRO A 1 73 ? 5.629 -27.889 4.648 1.00 79.25 73 PRO A O 1
ATOM 575 N N . SER A 1 74 ? 4.025 -27.295 6.119 1.00 85.94 74 SER A N 1
ATOM 576 C CA . SER A 1 74 ? 3.051 -26.726 5.185 1.00 85.94 74 SER A CA 1
ATOM 577 C C . SER A 1 74 ? 2.524 -25.390 5.736 1.00 85.94 74 SER A C 1
ATOM 579 O O . SER A 1 74 ? 1.392 -25.337 6.236 1.00 85.94 74 SER A O 1
ATOM 581 N N . PRO A 1 75 ? 3.370 -24.342 5.781 1.00 87.25 75 PRO A N 1
ATOM 582 C CA . PRO A 1 75 ? 3.019 -23.069 6.401 1.00 87.25 75 PRO A CA 1
ATOM 583 C C . PRO A 1 75 ? 1.823 -22.392 5.728 1.00 87.25 75 PRO A C 1
ATOM 585 O O . PRO A 1 75 ? 0.912 -21.971 6.429 1.00 87.25 75 PRO A O 1
ATOM 588 N N . TYR A 1 76 ? 1.754 -22.350 4.398 1.00 92.06 76 TYR A N 1
ATOM 589 C CA . TYR A 1 76 ? 0.719 -21.605 3.678 1.00 92.06 76 TYR A CA 1
ATOM 590 C C . TYR A 1 76 ? -0.641 -22.294 3.722 1.00 92.06 76 TYR A C 1
ATOM 592 O O . TYR A 1 76 ? -1.665 -21.630 3.893 1.00 92.06 76 TYR A O 1
ATOM 600 N N . ARG A 1 77 ? -0.668 -23.627 3.634 1.00 94.06 77 ARG A N 1
ATOM 601 C CA . ARG A 1 77 ? -1.877 -24.413 3.882 1.00 94.06 77 ARG A CA 1
ATOM 602 C C . ARG A 1 77 ? -2.398 -24.179 5.297 1.00 94.06 77 ARG A C 1
ATOM 604 O O . ARG A 1 77 ? -3.596 -23.978 5.481 1.00 94.06 77 ARG A O 1
ATOM 611 N N . ASN A 1 78 ? -1.514 -24.217 6.297 1.00 92.12 78 ASN A N 1
ATOM 612 C CA . ASN A 1 78 ? -1.905 -23.967 7.682 1.00 92.12 78 ASN A CA 1
ATO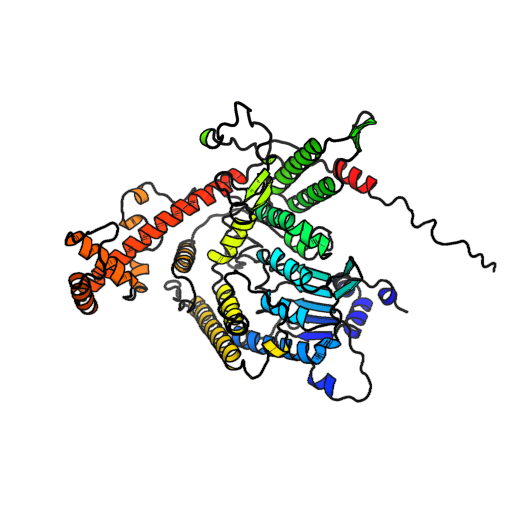M 613 C C . ASN A 1 78 ? -2.429 -22.539 7.864 1.00 92.12 78 ASN A C 1
ATOM 615 O O . ASN A 1 78 ? -3.504 -22.360 8.425 1.00 92.12 78 ASN A O 1
ATOM 619 N N . ASP A 1 79 ? -1.720 -21.547 7.330 1.00 92.81 79 ASP A N 1
ATOM 620 C CA . ASP A 1 79 ? -2.112 -20.140 7.374 1.00 92.81 79 ASP A CA 1
ATOM 621 C C . ASP A 1 79 ? -3.495 -19.917 6.742 1.00 92.81 79 ASP A C 1
ATOM 623 O O . ASP A 1 79 ? -4.283 -19.125 7.257 1.00 92.81 79 ASP A O 1
ATOM 627 N N . PHE A 1 80 ? -3.827 -20.631 5.659 1.00 95.31 80 PHE A N 1
ATOM 628 C CA . PHE A 1 80 ? -5.138 -20.524 5.016 1.00 95.31 80 PHE A CA 1
ATOM 629 C C . PHE A 1 80 ? -6.240 -21.110 5.905 1.00 95.31 80 PHE A C 1
ATOM 631 O O . PHE A 1 80 ? -7.243 -20.449 6.159 1.00 95.31 80 PHE A O 1
ATOM 638 N N . VAL A 1 81 ? -6.023 -22.305 6.465 1.00 94.31 81 VAL A N 1
ATOM 639 C CA . VAL A 1 81 ? -6.969 -22.928 7.408 1.00 94.31 81 VAL A CA 1
ATOM 640 C C . VAL A 1 81 ? -7.169 -22.056 8.651 1.00 94.31 81 VAL A C 1
ATOM 642 O O . VAL A 1 81 ? -8.287 -21.922 9.153 1.00 94.31 81 VAL A O 1
ATOM 645 N N . VAL A 1 82 ? -6.099 -21.446 9.165 1.00 93.19 82 VAL A N 1
ATOM 646 C CA . VAL A 1 82 ? -6.182 -20.521 10.299 1.00 93.19 82 VAL A CA 1
ATOM 647 C C . VAL A 1 82 ? -6.931 -19.246 9.911 1.00 93.19 82 VAL A C 1
ATOM 649 O O . VAL A 1 82 ? -7.743 -18.767 10.699 1.00 93.19 82 VAL A O 1
ATOM 652 N N . MET A 1 83 ? -6.741 -18.734 8.693 1.00 94.81 83 MET A N 1
ATOM 653 C CA . MET A 1 83 ? -7.513 -17.606 8.171 1.00 94.81 83 MET A CA 1
ATOM 654 C C . MET A 1 83 ? -9.013 -17.928 8.075 1.00 94.81 83 MET A C 1
ATOM 656 O O . MET A 1 83 ? -9.833 -17.115 8.495 1.00 94.81 83 MET A O 1
ATOM 660 N N . GLU A 1 84 ? -9.401 -19.111 7.589 1.00 94.19 84 GLU A N 1
ATOM 661 C CA . GLU A 1 84 ? -10.812 -19.532 7.556 1.00 94.19 84 GLU A CA 1
ATOM 662 C C . GLU A 1 84 ? -11.421 -19.594 8.963 1.00 94.19 84 GLU A C 1
ATOM 664 O O . GLU A 1 84 ? -12.521 -19.083 9.197 1.00 94.19 84 GLU A O 1
ATOM 669 N N . LYS A 1 85 ? -10.687 -20.164 9.926 1.00 94.00 85 LYS A N 1
ATOM 670 C CA . LYS A 1 85 ? -11.095 -20.187 11.338 1.00 94.00 85 LYS A CA 1
ATOM 671 C C . LYS A 1 85 ? -11.225 -18.779 11.919 1.00 94.00 85 LYS A C 1
ATOM 673 O O . LYS A 1 85 ? -12.180 -18.518 12.644 1.00 94.00 85 LYS A O 1
ATOM 678 N N . LEU A 1 86 ? -10.300 -17.877 11.583 1.00 94.81 86 LEU A N 1
ATOM 679 C CA . LEU A 1 86 ? -10.316 -16.489 12.040 1.00 94.81 86 LEU A CA 1
ATOM 680 C C . LEU A 1 86 ? -11.587 -15.796 11.560 1.00 94.81 86 LEU A C 1
ATOM 682 O O . LEU A 1 86 ? -12.319 -15.216 12.358 1.00 94.81 86 LEU A O 1
ATOM 686 N N . LEU A 1 87 ? -11.868 -15.888 10.259 1.00 95.06 87 LEU A N 1
ATOM 687 C CA . LEU A 1 87 ? -13.059 -15.288 9.670 1.00 95.06 87 LEU A CA 1
ATOM 688 C C . LEU A 1 87 ? -14.346 -15.913 10.221 1.00 95.06 87 LEU A C 1
ATOM 690 O O . LEU A 1 87 ? -15.323 -15.194 10.425 1.00 95.06 87 LEU A O 1
ATOM 694 N N . THR A 1 88 ? -14.341 -17.216 10.514 1.00 93.88 88 THR A N 1
ATOM 695 C CA . THR A 1 88 ? -15.464 -17.902 11.174 1.00 93.88 88 THR A CA 1
ATOM 696 C C . THR A 1 88 ? -15.707 -17.337 12.571 1.00 93.88 88 THR A C 1
ATOM 698 O O . THR A 1 88 ? -16.820 -16.902 12.860 1.00 93.88 88 THR A O 1
ATOM 701 N N . GLY A 1 89 ? -14.663 -17.229 13.397 1.00 92.06 89 GLY A N 1
ATOM 702 C CA . GLY A 1 89 ? -14.758 -16.633 14.731 1.00 92.06 89 GLY A CA 1
ATOM 703 C C . GLY A 1 89 ? -15.211 -15.173 14.704 1.00 92.06 89 GLY A C 1
ATOM 704 O O . GLY A 1 89 ? -16.076 -14.764 15.478 1.00 92.06 89 GLY A O 1
ATOM 705 N N . MET A 1 90 ? -14.697 -14.386 13.753 1.00 93.00 90 MET A N 1
ATOM 706 C CA . MET A 1 90 ? -15.156 -13.014 13.526 1.00 93.00 90 MET A CA 1
ATOM 707 C C . MET A 1 90 ? -16.630 -12.949 13.125 1.00 93.00 90 MET A C 1
ATOM 709 O O . MET A 1 90 ? -17.332 -12.052 13.583 1.00 93.00 90 MET A O 1
ATOM 713 N N . ASN A 1 91 ? -17.113 -13.876 12.291 1.00 93.00 91 ASN A N 1
ATOM 714 C CA . ASN A 1 91 ? -18.518 -13.924 11.887 1.00 93.00 91 ASN A CA 1
ATOM 715 C C . ASN A 1 91 ? -19.431 -14.283 13.070 1.00 93.00 91 ASN A C 1
ATOM 717 O O . ASN A 1 91 ? -20.469 -13.650 13.261 1.00 93.00 91 ASN A O 1
ATOM 721 N N . GLU A 1 92 ? -19.027 -15.255 13.889 1.00 90.12 92 GLU A N 1
ATOM 722 C CA . GLU A 1 92 ? -19.760 -15.677 15.088 1.00 90.12 92 GLU A CA 1
ATOM 723 C C . GLU A 1 92 ? -19.850 -14.553 16.134 1.00 90.12 92 GLU A C 1
ATOM 725 O O . GLU A 1 92 ? -20.901 -14.353 16.745 1.00 90.12 92 GLU A O 1
ATOM 730 N N . MET A 1 93 ? -18.786 -13.758 16.283 1.00 88.81 93 MET A N 1
ATOM 731 C CA . MET A 1 93 ? -18.692 -12.653 17.247 1.00 88.81 93 MET A CA 1
ATOM 732 C C . MET A 1 93 ? -18.796 -11.260 16.612 1.00 88.81 93 MET A C 1
ATOM 734 O O . MET A 1 93 ? -18.384 -10.259 17.203 1.00 88.81 93 MET A O 1
ATOM 738 N N . ARG A 1 94 ? -19.401 -11.150 15.425 1.00 89.38 94 ARG A N 1
ATOM 739 C CA . ARG A 1 94 ? -19.445 -9.897 14.643 1.00 89.38 94 ARG A CA 1
ATOM 740 C C . ARG A 1 94 ? -20.113 -8.710 15.341 1.00 89.38 94 ARG A C 1
ATOM 742 O O . ARG A 1 94 ? -19.905 -7.563 14.953 1.00 89.38 94 ARG A O 1
ATOM 749 N N . PHE A 1 95 ? -20.921 -8.974 16.367 1.00 89.75 95 PHE A N 1
ATOM 750 C CA . PHE A 1 95 ? -21.582 -7.953 17.183 1.00 89.75 95 PHE A CA 1
ATOM 751 C C . PHE A 1 95 ? -20.816 -7.601 18.467 1.00 89.75 95 PHE A C 1
ATOM 753 O O . PHE A 1 95 ? -21.164 -6.614 19.114 1.00 89.75 95 PHE A O 1
ATOM 760 N N . SER A 1 96 ? -19.800 -8.375 18.847 1.00 88.06 96 SER A N 1
ATOM 761 C CA . SER A 1 96 ? -19.090 -8.213 20.121 1.00 88.06 96 SER A CA 1
ATOM 762 C C . SER A 1 96 ? -18.008 -7.136 20.048 1.00 88.06 96 SER A C 1
ATOM 764 O O . SER A 1 96 ? -17.861 -6.339 20.973 1.00 88.06 96 SER A O 1
ATOM 766 N N . PHE A 1 97 ? -17.274 -7.073 18.935 1.00 88.50 97 PHE A N 1
ATOM 767 C CA . PHE A 1 97 ? -16.090 -6.223 18.826 1.00 88.50 97 PHE A CA 1
ATOM 768 C C . PHE A 1 97 ? -16.405 -4.829 18.284 1.00 88.50 97 PHE A C 1
ATOM 770 O O . PHE A 1 97 ? -17.117 -4.661 17.292 1.00 88.50 97 PHE A O 1
ATOM 777 N N . GLN A 1 98 ? -15.830 -3.822 18.939 1.00 91.62 98 GLN A N 1
ATOM 778 C CA . GLN A 1 98 ? -15.816 -2.432 18.481 1.00 91.62 98 GLN A CA 1
ATOM 779 C C . GLN A 1 98 ? -14.451 -2.037 17.923 1.00 91.62 98 GLN A C 1
ATOM 781 O O . GLN A 1 98 ? -14.380 -1.169 17.059 1.00 91.62 98 GLN A O 1
ATOM 786 N N . ASP A 1 99 ? -13.376 -2.668 18.386 1.00 91.69 99 ASP A N 1
ATOM 787 C CA . ASP A 1 99 ? -12.018 -2.360 17.964 1.00 91.69 99 ASP A CA 1
ATOM 788 C C . ASP A 1 99 ? -11.286 -3.659 17.614 1.00 91.69 99 ASP A C 1
ATOM 790 O O . ASP A 1 99 ? -11.295 -4.620 18.383 1.00 91.69 99 ASP A O 1
ATOM 794 N N . ILE A 1 100 ? -10.648 -3.694 16.446 1.00 94.38 100 ILE A N 1
ATOM 795 C CA . ILE A 1 100 ? -9.901 -4.866 15.976 1.00 94.38 100 ILE A CA 1
ATOM 796 C C . ILE A 1 100 ? -8.493 -4.438 15.602 1.00 94.38 100 ILE A C 1
ATOM 798 O O . ILE A 1 100 ? -8.312 -3.429 14.923 1.00 94.38 100 ILE A O 1
ATOM 802 N N . VAL A 1 101 ? -7.496 -5.225 15.993 1.00 93.94 101 VAL A N 1
ATOM 803 C CA . VAL A 1 101 ? -6.130 -5.119 15.474 1.00 93.94 101 VAL A CA 1
ATOM 804 C C . VAL A 1 101 ? -5.780 -6.392 14.718 1.00 93.94 101 VAL A C 1
ATOM 806 O O . VAL A 1 101 ? -5.855 -7.479 15.275 1.00 93.94 101 VAL A O 1
ATOM 809 N N . LEU A 1 102 ? -5.377 -6.245 13.460 1.00 96.06 102 LEU A N 1
ATOM 810 C CA . LEU A 1 102 ? -4.928 -7.316 12.576 1.00 96.06 102 LEU A CA 1
ATOM 811 C C . LEU A 1 102 ? -3.430 -7.145 12.303 1.00 96.06 102 LEU A C 1
ATOM 813 O O . LEU A 1 102 ? -3.037 -6.307 11.487 1.00 96.06 102 LEU A O 1
ATOM 817 N N . ASP A 1 103 ? -2.587 -7.925 12.980 1.00 93.94 103 ASP A N 1
ATOM 818 C CA . ASP A 1 103 ? -1.135 -7.913 12.771 1.00 93.94 103 ASP A CA 1
ATOM 819 C C . ASP A 1 103 ? -0.655 -9.203 12.098 1.00 93.94 103 ASP A C 1
ATOM 821 O O . ASP A 1 103 ? -0.891 -10.306 12.592 1.00 93.94 103 ASP A O 1
ATOM 825 N N . LYS A 1 104 ? 0.081 -9.052 10.988 1.00 92.12 104 LYS A N 1
ATOM 826 C CA . LYS A 1 104 ? 0.740 -10.151 10.253 1.00 92.12 104 LYS A CA 1
ATOM 827 C C . LYS A 1 104 ? -0.211 -11.262 9.805 1.00 92.12 104 LYS A C 1
ATOM 829 O O . LYS A 1 104 ? 0.115 -12.439 9.913 1.00 92.12 104 LYS A O 1
ATOM 834 N N . ILE A 1 105 ? -1.366 -10.888 9.263 1.00 94.56 105 ILE A N 1
ATOM 835 C CA . ILE A 1 105 ? -2.347 -11.842 8.738 1.00 94.56 105 ILE A CA 1
ATOM 836 C C . ILE A 1 105 ? -1.965 -12.238 7.289 1.00 94.56 105 ILE A C 1
ATOM 838 O O . ILE A 1 105 ? -1.983 -11.363 6.416 1.00 94.56 105 ILE A O 1
ATOM 842 N N . PRO A 1 106 ? -1.597 -13.509 6.999 1.00 86.62 106 PRO A N 1
ATOM 843 C CA . PRO A 1 106 ? -0.950 -13.913 5.734 1.00 86.62 106 PRO A CA 1
ATOM 844 C C . PRO A 1 106 ? -1.779 -13.709 4.453 1.00 86.62 106 PRO A C 1
ATOM 846 O O . PRO A 1 106 ? -1.213 -13.402 3.404 1.00 86.62 106 PRO A O 1
ATOM 849 N N . PHE A 1 107 ? -3.108 -13.819 4.544 1.00 95.00 107 PHE A N 1
ATOM 850 C CA . PHE A 1 107 ? -4.047 -13.716 3.413 1.00 95.00 107 PHE A CA 1
ATOM 851 C C . PHE A 1 107 ? -4.996 -12.512 3.503 1.00 95.00 107 PHE A C 1
ATOM 853 O O . PHE A 1 107 ? -5.969 -12.429 2.755 1.00 95.00 107 PHE A O 1
ATOM 860 N N . LEU A 1 108 ? -4.743 -11.569 4.415 1.00 96.56 108 LEU A N 1
ATOM 861 C CA . LEU A 1 108 ? -5.557 -10.361 4.509 1.00 96.56 108 LEU A CA 1
ATOM 862 C C . LEU A 1 108 ? -5.214 -9.416 3.354 1.00 96.56 108 LEU A C 1
ATOM 864 O O . LEU A 1 108 ? -4.154 -8.793 3.369 1.00 96.56 108 LEU A O 1
ATOM 868 N N . ASP A 1 109 ? -6.115 -9.297 2.381 1.00 95.62 109 ASP A N 1
ATOM 869 C CA . ASP A 1 109 ? -6.058 -8.310 1.302 1.00 95.62 109 ASP A CA 1
ATOM 870 C C . ASP A 1 109 ? -7.212 -7.289 1.402 1.00 95.62 109 ASP A C 1
ATOM 872 O O . ASP A 1 109 ? -7.984 -7.278 2.364 1.00 95.62 109 ASP A O 1
ATOM 876 N N . CYS A 1 110 ? -7.326 -6.395 0.415 1.00 95.38 110 CYS A N 1
ATOM 877 C CA . CYS A 1 110 ? -8.396 -5.396 0.387 1.00 95.38 110 CYS A CA 1
ATOM 878 C C . CYS A 1 110 ? -9.799 -6.016 0.292 1.00 95.38 110 CYS A C 1
ATOM 880 O O . CYS A 1 110 ? -10.719 -5.472 0.893 1.00 95.38 110 CYS A O 1
ATOM 882 N N . LYS A 1 111 ? -9.973 -7.136 -0.424 1.00 93.00 111 LYS A N 1
ATOM 883 C CA . LYS A 1 111 ? -11.278 -7.794 -0.584 1.00 93.00 111 LYS A CA 1
ATOM 884 C C . LYS A 1 111 ? -11.737 -8.379 0.747 1.00 93.00 111 LYS A C 1
ATOM 886 O O . LYS A 1 111 ? -12.869 -8.162 1.163 1.00 93.00 111 LYS A O 1
ATOM 891 N N . ILE A 1 112 ? -10.841 -9.078 1.443 1.00 95.25 112 ILE A N 1
ATOM 892 C CA . ILE A 1 112 ? -11.146 -9.654 2.754 1.00 95.25 112 ILE A CA 1
ATOM 893 C C . ILE A 1 112 ? -11.383 -8.553 3.794 1.00 95.25 112 ILE A C 1
ATOM 895 O O . ILE A 1 112 ? -12.315 -8.658 4.588 1.00 95.25 112 ILE A O 1
ATOM 899 N N . LEU A 1 113 ? -10.598 -7.469 3.766 1.00 96.38 113 LEU A N 1
ATOM 900 C CA . LEU A 1 113 ? -10.831 -6.313 4.634 1.00 96.38 113 LEU A CA 1
ATOM 901 C C . LEU A 1 113 ? -12.219 -5.696 4.410 1.00 96.38 113 LEU A C 1
ATOM 903 O O . LEU A 1 113 ? -12.904 -5.393 5.382 1.00 96.38 113 LEU A O 1
ATOM 907 N N . GLU A 1 114 ? -12.642 -5.524 3.155 1.00 94.69 114 GLU A N 1
ATOM 908 C CA . GLU A 1 114 ? -13.976 -5.009 2.822 1.00 94.69 114 GLU A CA 1
ATOM 909 C C . GLU A 1 114 ? -15.080 -5.905 3.394 1.00 94.69 114 GLU A C 1
ATOM 911 O O . GLU A 1 114 ? -15.984 -5.405 4.059 1.00 94.69 114 GLU A O 1
ATOM 916 N N . VAL A 1 115 ? -14.948 -7.228 3.250 1.00 93.94 115 VAL A N 1
ATOM 917 C CA . VAL A 1 115 ? -15.893 -8.198 3.824 1.00 93.94 115 VAL A CA 1
ATOM 918 C C . VAL A 1 115 ? -15.938 -8.114 5.356 1.00 93.94 115 VAL A C 1
ATOM 920 O O . VAL A 1 115 ? -17.027 -8.129 5.934 1.00 93.94 115 VAL A O 1
ATOM 923 N N . ILE A 1 116 ? -14.792 -7.984 6.035 1.00 95.19 116 ILE A N 1
ATOM 924 C CA . ILE A 1 116 ? -14.739 -7.801 7.498 1.00 95.19 116 ILE A CA 1
ATOM 925 C C . ILE A 1 116 ? -15.489 -6.523 7.898 1.00 95.19 116 ILE A C 1
ATOM 927 O O . ILE A 1 116 ? -16.379 -6.571 8.747 1.00 95.19 116 ILE A O 1
ATOM 931 N N . VAL A 1 117 ? -15.176 -5.393 7.256 1.00 94.38 117 VAL A N 1
ATOM 932 C CA . VAL A 1 117 ? -15.807 -4.093 7.542 1.00 94.38 117 VAL A CA 1
ATOM 933 C C . VAL A 1 117 ? -17.317 -4.138 7.293 1.00 94.38 117 VAL A C 1
ATOM 935 O O . VAL A 1 117 ? -18.083 -3.636 8.113 1.00 94.38 117 VAL A O 1
ATOM 938 N N . ALA A 1 118 ? -17.760 -4.782 6.212 1.00 92.19 118 ALA A N 1
ATOM 939 C CA . ALA A 1 118 ? -19.176 -4.932 5.885 1.00 92.19 118 ALA A CA 1
ATOM 940 C C . ALA A 1 118 ? -19.940 -5.823 6.884 1.00 92.19 118 ALA A C 1
ATOM 942 O O . ALA A 1 118 ? -21.147 -5.661 7.063 1.00 92.19 118 ALA A O 1
ATOM 943 N N . SER A 1 119 ? -19.251 -6.755 7.546 1.00 93.19 119 SER A N 1
ATOM 944 C CA . SER A 1 119 ? -19.884 -7.790 8.377 1.00 93.19 119 SER A CA 1
ATOM 945 C C . SER A 1 119 ? -19.970 -7.453 9.856 1.00 93.19 119 SER A C 1
ATOM 947 O O . SER A 1 119 ? -20.708 -8.117 10.583 1.00 93.19 119 SER A O 1
ATOM 949 N N . MET A 1 120 ? -19.221 -6.452 10.317 1.00 93.19 120 MET A N 1
ATOM 950 C CA . MET A 1 120 ? -19.069 -6.137 11.737 1.00 93.19 120 MET A CA 1
ATOM 951 C C . MET A 1 120 ? -19.717 -4.784 12.061 1.00 93.19 120 MET A C 1
ATOM 953 O O . MET A 1 120 ? -19.047 -3.752 12.066 1.00 93.19 120 MET A O 1
ATOM 957 N N . PRO A 1 121 ? -21.031 -4.747 12.353 1.00 90.50 121 PRO A N 1
ATOM 958 C CA . PRO A 1 121 ? -21.790 -3.496 12.448 1.00 90.50 121 PRO A CA 1
ATOM 959 C C . PRO A 1 121 ? -21.402 -2.601 13.632 1.00 90.50 121 PRO A C 1
ATOM 961 O O . PRO A 1 121 ? -21.705 -1.409 13.621 1.00 90.50 121 PRO A O 1
ATOM 964 N N . ASN A 1 122 ? -20.754 -3.156 14.660 1.00 91.44 122 ASN A N 1
ATOM 965 C CA . ASN A 1 122 ? -20.314 -2.406 15.839 1.00 91.44 122 ASN A CA 1
ATOM 966 C C . ASN A 1 122 ? -18.865 -1.908 15.737 1.00 91.44 122 ASN A C 1
ATOM 968 O O . ASN A 1 122 ? -18.405 -1.213 16.646 1.00 91.44 122 ASN A O 1
ATOM 972 N N . LEU A 1 123 ? -18.172 -2.226 14.641 1.00 93.88 123 LEU A N 1
ATOM 973 C CA . LEU A 1 123 ? -16.770 -1.899 14.424 1.00 93.88 123 LEU A CA 1
ATOM 974 C C . LEU A 1 123 ? -16.576 -0.385 14.271 1.00 93.88 123 LEU A C 1
ATOM 976 O O . LEU A 1 123 ? -17.149 0.256 13.396 1.00 93.88 123 LEU A O 1
ATOM 980 N N . LYS A 1 124 ? -15.758 0.195 15.144 1.00 93.81 124 LYS A N 1
ATOM 981 C CA . LYS A 1 124 ? -15.420 1.623 15.204 1.00 93.81 124 LYS A CA 1
ATOM 982 C C . LYS A 1 124 ? -13.981 1.892 14.809 1.00 93.81 124 LYS A C 1
ATOM 984 O O . LYS A 1 124 ? -13.732 2.919 14.176 1.00 93.81 124 LYS A O 1
ATOM 989 N N . THR A 1 125 ? -13.074 0.975 15.142 1.00 93.44 125 THR A N 1
ATOM 990 C CA . THR A 1 125 ? -11.651 1.107 14.827 1.00 93.44 125 THR A CA 1
ATOM 991 C C . THR A 1 125 ? -11.089 -0.188 14.262 1.00 93.44 125 THR A C 1
ATOM 993 O O . THR A 1 125 ? -11.345 -1.268 14.792 1.00 93.44 125 THR A O 1
ATOM 996 N N . VAL A 1 126 ? -10.265 -0.075 13.222 1.00 95.62 126 VAL A N 1
ATOM 997 C CA . VAL A 1 126 ? -9.450 -1.176 12.703 1.00 95.62 126 VAL A CA 1
ATOM 998 C C . VAL A 1 126 ? -7.991 -0.739 12.633 1.00 95.62 126 VAL A C 1
ATOM 1000 O O . VAL A 1 126 ? -7.630 0.181 11.899 1.00 95.62 126 VAL A O 1
ATOM 1003 N N . GLY A 1 127 ? -7.147 -1.414 13.405 1.00 95.19 127 GLY A N 1
ATOM 1004 C CA . GLY A 1 127 ? -5.698 -1.368 13.285 1.00 95.19 127 GLY A CA 1
ATOM 1005 C C . GLY A 1 127 ? -5.217 -2.472 12.349 1.00 95.19 127 GLY A C 1
ATOM 1006 O O . GLY A 1 127 ? -5.618 -3.620 12.504 1.00 95.19 127 GLY A O 1
ATOM 1007 N N . ILE A 1 128 ? -4.352 -2.156 11.390 1.00 96.69 128 ILE A N 1
ATOM 1008 C CA . ILE A 1 128 ? -3.769 -3.147 10.476 1.00 96.69 128 ILE A CA 1
ATOM 1009 C C . ILE A 1 128 ? -2.267 -2.928 10.422 1.00 96.69 128 ILE A C 1
ATOM 1011 O O . ILE A 1 128 ? -1.817 -1.831 10.092 1.00 96.69 128 ILE A O 1
ATOM 1015 N N . SER A 1 129 ? -1.479 -3.968 10.675 1.00 93.62 129 SER A N 1
ATOM 1016 C CA . SER A 1 129 ? -0.025 -3.874 10.590 1.00 93.62 129 SER A CA 1
ATOM 1017 C C . SER A 1 129 ? 0.612 -5.111 9.978 1.00 93.62 129 SER A C 1
ATOM 1019 O O . SER A 1 129 ? 0.176 -6.240 10.179 1.00 93.62 129 SER A O 1
ATOM 1021 N N . ASN A 1 130 ? 1.673 -4.889 9.198 1.00 88.75 130 ASN A N 1
ATOM 1022 C CA . ASN A 1 130 ? 2.549 -5.942 8.675 1.00 88.75 130 ASN A CA 1
ATOM 1023 C C . ASN A 1 130 ? 1.825 -7.095 7.942 1.00 88.75 130 ASN A C 1
ATOM 1025 O O . ASN A 1 130 ? 2.329 -8.216 7.920 1.00 88.75 130 ASN A O 1
ATOM 1029 N N . CYS A 1 131 ? 0.675 -6.839 7.315 1.00 94.50 131 CYS A N 1
ATOM 1030 C CA . CYS A 1 131 ? -0.045 -7.830 6.512 1.00 94.50 131 CYS A CA 1
ATOM 1031 C C . CYS A 1 131 ? 0.497 -7.824 5.077 1.00 94.50 131 CYS A C 1
ATOM 1033 O O . CYS A 1 131 ? 0.401 -6.808 4.394 1.00 94.50 131 CYS A O 1
ATOM 1035 N N . LEU A 1 132 ? 1.077 -8.941 4.625 1.00 91.12 132 LEU A N 1
ATOM 1036 C CA . LEU A 1 132 ? 1.896 -9.025 3.403 1.00 91.12 132 LEU A CA 1
ATOM 1037 C C . LEU A 1 132 ? 1.183 -8.563 2.119 1.00 91.12 132 LEU A C 1
ATOM 1039 O O . LEU A 1 132 ? 1.822 -7.998 1.232 1.00 91.12 132 LEU A O 1
ATOM 1043 N N . LEU A 1 133 ? -0.131 -8.780 2.009 1.00 93.62 133 LEU A N 1
ATOM 1044 C CA . LEU A 1 133 ? -0.911 -8.378 0.832 1.00 93.62 133 LEU A CA 1
ATOM 1045 C C . LEU A 1 133 ? -1.377 -6.909 0.873 1.00 93.62 133 LEU A C 1
ATOM 1047 O O . LEU A 1 133 ? -1.847 -6.392 -0.145 1.00 93.62 133 LEU A O 1
ATOM 1051 N N . LEU A 1 134 ? -1.189 -6.221 2.006 1.00 95.25 134 LEU A N 1
ATOM 1052 C CA . LEU A 1 134 ? -1.532 -4.813 2.229 1.00 95.25 134 LEU A CA 1
ATOM 1053 C C . LEU A 1 134 ? -0.280 -3.923 2.247 1.00 95.25 134 LEU A C 1
ATOM 1055 O O . LEU A 1 134 ? 0.096 -3.340 3.266 1.00 95.25 134 LEU A O 1
ATOM 1059 N N . ASP A 1 135 ? 0.373 -3.815 1.093 1.00 93.44 135 ASP A N 1
ATOM 1060 C CA . ASP A 1 135 ? 1.492 -2.901 0.863 1.00 93.44 135 ASP A CA 1
ATOM 1061 C C . ASP A 1 135 ? 1.023 -1.457 0.593 1.00 93.44 135 ASP A C 1
ATOM 1063 O O . ASP A 1 135 ? -0.166 -1.173 0.456 1.00 93.44 135 ASP A O 1
ATOM 1067 N N . VAL A 1 136 ? 1.968 -0.525 0.448 1.00 95.19 136 VAL A N 1
ATOM 1068 C CA . VAL A 1 136 ? 1.673 0.908 0.287 1.00 95.19 136 VAL A CA 1
ATOM 1069 C C . VAL A 1 136 ? 0.756 1.227 -0.903 1.00 95.19 136 VAL A C 1
ATOM 1071 O O . VAL A 1 136 ? -0.016 2.183 -0.837 1.00 95.19 136 VAL A O 1
ATOM 1074 N N . THR A 1 137 ? 0.769 0.422 -1.970 1.00 93.19 137 THR A N 1
ATOM 1075 C CA . THR A 1 137 ? -0.118 0.594 -3.134 1.00 93.19 137 THR A CA 1
ATOM 1076 C C . THR A 1 137 ? -1.597 0.411 -2.800 1.00 93.19 137 THR A C 1
ATOM 1078 O O . THR A 1 137 ? -2.451 0.858 -3.566 1.00 93.19 137 THR A O 1
ATOM 1081 N N . LYS A 1 138 ? -1.914 -0.184 -1.644 1.00 96.00 138 LYS A N 1
ATOM 1082 C CA . LYS A 1 138 ? -3.280 -0.390 -1.155 1.00 96.00 138 LYS A CA 1
ATOM 1083 C C . LYS A 1 138 ? -3.871 0.812 -0.414 1.00 96.00 138 LYS A C 1
ATOM 1085 O O . LYS A 1 138 ? -5.026 0.733 -0.013 1.00 96.00 138 LYS A O 1
ATOM 1090 N N . LEU A 1 139 ? -3.147 1.933 -0.287 1.00 97.44 139 LEU A N 1
ATOM 1091 C CA . LEU A 1 139 ? -3.642 3.124 0.421 1.00 97.44 139 LEU A CA 1
ATOM 1092 C C . LEU A 1 139 ? -4.994 3.609 -0.116 1.00 97.44 139 LEU A C 1
ATOM 1094 O O . LEU A 1 139 ? -5.934 3.786 0.649 1.00 97.44 139 LEU A O 1
ATOM 1098 N N . GLU A 1 140 ? -5.091 3.833 -1.426 1.00 95.56 140 GLU A N 1
ATOM 1099 C CA . GLU A 1 140 ? -6.340 4.293 -2.041 1.00 95.56 140 GLU A CA 1
ATOM 1100 C C . GLU A 1 140 ? -7.460 3.251 -1.934 1.00 95.56 140 GLU A C 1
ATOM 1102 O O . GLU A 1 140 ? -8.513 3.619 -1.420 1.00 95.56 140 GLU A O 1
ATOM 1107 N N . PRO A 1 141 ? -7.250 1.967 -2.294 1.00 95.62 141 PRO A N 1
ATOM 1108 C CA . PRO A 1 141 ? -8.253 0.927 -2.071 1.00 95.62 141 PRO A CA 1
ATOM 1109 C C . PRO A 1 141 ? -8.790 0.867 -0.634 1.00 95.62 141 PRO A C 1
ATOM 1111 O O . PRO A 1 141 ? -9.997 0.768 -0.442 1.00 95.62 141 PRO A O 1
ATOM 1114 N N . ILE A 1 142 ? -7.924 0.973 0.382 1.00 97.12 142 ILE A N 1
ATOM 1115 C CA . ILE A 1 142 ? -8.341 0.967 1.795 1.00 97.12 142 ILE A CA 1
ATOM 1116 C C . ILE A 1 142 ? -9.209 2.189 2.118 1.00 97.12 142 ILE A C 1
ATOM 1118 O O . ILE A 1 142 ? -10.261 2.051 2.739 1.00 97.12 142 ILE A O 1
ATOM 1122 N N . LEU A 1 143 ? -8.801 3.383 1.682 1.00 97.00 143 LEU A N 1
ATOM 1123 C CA . LEU A 1 143 ? -9.587 4.602 1.879 1.00 97.00 143 LEU A CA 1
ATOM 1124 C C . LEU A 1 143 ? -10.956 4.524 1.192 1.00 97.00 143 LEU A C 1
ATOM 1126 O O . LEU A 1 143 ? -11.958 4.973 1.748 1.00 97.00 143 LEU A O 1
ATOM 1130 N N . GLU A 1 144 ? -11.002 3.940 -0.004 1.00 95.38 144 GLU A N 1
ATOM 1131 C CA . GLU A 1 144 ? -12.239 3.742 -0.749 1.00 95.38 144 GLU A CA 1
ATOM 1132 C C . GLU A 1 144 ? -13.179 2.760 -0.035 1.00 95.38 144 GLU A C 1
ATOM 1134 O O . GLU A 1 144 ? -14.363 3.074 0.092 1.00 95.38 144 GLU A O 1
ATOM 1139 N N . ILE A 1 145 ? -12.668 1.647 0.511 1.00 94.75 145 ILE A N 1
ATOM 1140 C CA . ILE A 1 145 ? -13.444 0.714 1.353 1.00 94.75 145 ILE A CA 1
ATOM 1141 C C . ILE A 1 145 ? -14.101 1.476 2.508 1.00 94.75 145 ILE A C 1
ATOM 1143 O O . ILE A 1 145 ? -15.318 1.443 2.669 1.00 94.75 145 ILE A O 1
ATOM 1147 N N . VAL A 1 146 ? -13.323 2.243 3.276 1.00 95.00 146 VAL A N 1
ATOM 1148 C CA . VAL A 1 146 ? -13.859 3.008 4.415 1.00 95.00 146 VAL A CA 1
ATOM 1149 C C . VAL A 1 146 ? -14.925 4.011 3.966 1.00 95.00 146 VAL A C 1
ATOM 1151 O O . VAL A 1 146 ? -15.960 4.147 4.618 1.00 95.00 146 VAL A O 1
ATOM 1154 N N . SER A 1 147 ? -14.706 4.695 2.840 1.00 94.38 147 SER A N 1
ATOM 1155 C CA . SER A 1 147 ? -15.655 5.685 2.317 1.00 94.38 147 SER A CA 1
ATOM 1156 C C . SER A 1 147 ? -17.008 5.082 1.909 1.00 94.38 147 SER A C 1
ATOM 1158 O O . SER A 1 147 ? -18.037 5.757 2.015 1.00 94.38 147 SER A O 1
ATOM 1160 N N . ARG A 1 148 ? -17.021 3.810 1.481 1.00 91.69 148 ARG A N 1
ATOM 1161 C CA . ARG A 1 148 ? -18.232 3.065 1.103 1.00 91.69 148 ARG A CA 1
ATOM 1162 C C . ARG A 1 148 ? -19.020 2.544 2.301 1.00 91.69 148 ARG A C 1
ATOM 1164 O O . ARG A 1 148 ? -20.231 2.374 2.189 1.00 91.69 148 ARG A O 1
ATOM 1171 N N . HIS A 1 149 ? -18.372 2.370 3.452 1.00 89.75 149 HIS A N 1
ATOM 1172 C CA . HIS A 1 149 ? -18.988 1.840 4.672 1.00 89.75 149 HIS A CA 1
ATOM 1173 C C . HIS A 1 149 ? -19.057 2.891 5.803 1.00 89.75 149 HIS A C 1
ATOM 1175 O O . HIS A 1 149 ? -18.394 2.748 6.835 1.00 89.75 149 HIS A O 1
ATOM 1181 N N . PRO A 1 150 ? -19.851 3.975 5.659 1.00 89.50 150 PRO A N 1
ATOM 1182 C CA . PRO A 1 150 ? -20.047 4.933 6.743 1.00 89.50 150 PRO A CA 1
ATOM 1183 C C . PRO A 1 150 ? -20.820 4.292 7.908 1.00 89.50 150 PRO A C 1
ATOM 1185 O O . PRO A 1 150 ? -21.879 3.702 7.715 1.00 89.50 150 PRO A O 1
ATOM 1188 N N . LEU A 1 151 ? -20.338 4.488 9.138 1.00 87.81 151 LEU A N 1
ATOM 1189 C CA . LEU A 1 151 ? -20.966 3.976 10.364 1.00 87.81 151 LEU A CA 1
ATOM 1190 C C . LEU A 1 151 ? -22.319 4.633 10.647 1.00 87.81 151 LEU A C 1
ATOM 1192 O O . LEU A 1 151 ? -23.252 3.994 11.125 1.00 87.81 151 LEU A O 1
ATOM 1196 N N . THR A 1 152 ? -22.426 5.940 10.393 1.00 85.56 152 THR A N 1
ATOM 1197 C CA . THR A 1 152 ? -23.691 6.667 10.518 1.00 85.56 152 THR A CA 1
ATOM 1198 C C . THR A 1 152 ? -23.802 7.743 9.452 1.00 85.56 152 THR A C 1
ATOM 1200 O O . THR A 1 152 ? -22.826 8.415 9.109 1.00 85.56 152 THR A O 1
ATOM 1203 N N . THR A 1 153 ? -25.024 7.933 8.965 1.00 81.94 153 THR A N 1
ATOM 1204 C CA . THR A 1 153 ? -25.409 9.022 8.067 1.00 81.94 153 THR A CA 1
ATOM 1205 C C . THR A 1 153 ? -26.465 9.867 8.777 1.00 81.94 153 THR A C 1
ATOM 1207 O O . THR A 1 153 ? -27.651 9.533 8.769 1.00 81.94 153 THR A O 1
ATOM 1210 N N . LYS A 1 154 ? -26.045 10.937 9.464 1.00 79.94 154 LYS A N 1
ATOM 1211 C CA . LYS A 1 154 ? -26.966 11.875 10.131 1.00 79.94 154 LYS A CA 1
ATOM 1212 C C . LYS A 1 154 ? -26.966 13.205 9.383 1.00 79.94 154 LYS A C 1
ATOM 1214 O O . LYS A 1 154 ? -26.086 14.041 9.588 1.00 79.94 154 LYS A O 1
ATOM 1219 N N . GLY A 1 155 ? -27.973 13.395 8.528 1.00 80.94 155 GLY A N 1
ATOM 1220 C CA . GLY A 1 155 ? -28.011 14.517 7.586 1.00 80.94 155 GLY A CA 1
ATOM 1221 C C . GLY A 1 155 ? -26.819 14.453 6.629 1.00 80.94 155 GLY A C 1
ATOM 1222 O O . GLY A 1 155 ? -26.471 13.372 6.162 1.00 80.94 155 GLY A O 1
ATOM 1223 N N . ASP A 1 156 ? -26.151 15.588 6.414 1.00 78.69 156 ASP A N 1
ATOM 1224 C CA . ASP A 1 156 ? -24.968 15.683 5.540 1.00 78.69 156 ASP A CA 1
ATOM 1225 C C . ASP A 1 156 ? -23.666 15.189 6.197 1.00 78.69 156 ASP A C 1
ATOM 1227 O O . ASP A 1 156 ? -22.617 15.144 5.554 1.00 78.69 156 ASP A O 1
ATOM 1231 N N . LYS A 1 157 ? -23.691 14.833 7.489 1.00 83.31 157 LYS A N 1
ATOM 1232 C CA . LYS A 1 157 ? -22.501 14.369 8.212 1.00 83.31 157 LYS A CA 1
ATOM 1233 C C . LYS A 1 157 ? -22.437 12.846 8.205 1.00 83.31 157 LYS A C 1
ATOM 1235 O O . LYS A 1 157 ? -23.289 12.173 8.792 1.00 83.31 157 LYS A O 1
ATOM 1240 N N . LYS A 1 158 ? -21.385 12.324 7.577 1.00 89.94 158 LYS A N 1
ATOM 1241 C CA . LYS A 1 158 ? -20.992 10.916 7.636 1.00 89.94 158 LYS A CA 1
ATOM 1242 C C . LYS A 1 158 ? -19.937 10.728 8.721 1.00 89.94 158 LYS A C 1
ATOM 1244 O O . LYS A 1 158 ? -19.027 11.545 8.847 1.00 89.94 158 LYS A O 1
ATOM 1249 N N . THR A 1 159 ? -20.067 9.667 9.508 1.00 91.62 159 THR A N 1
ATOM 1250 C CA . THR A 1 159 ? -18.995 9.195 10.396 1.00 91.62 159 THR A CA 1
ATOM 1251 C C . THR A 1 159 ? -18.444 7.900 9.839 1.00 91.62 159 THR A C 1
ATOM 1253 O O . THR A 1 159 ? -19.226 7.012 9.506 1.00 91.62 159 THR A O 1
ATOM 1256 N N . TYR A 1 160 ? -17.128 7.780 9.777 1.00 94.25 160 TYR A N 1
ATOM 1257 C CA . TYR A 1 160 ? -16.454 6.641 9.170 1.00 94.25 160 TYR A CA 1
ATOM 1258 C C . TYR A 1 160 ? -15.740 5.787 10.216 1.00 94.25 160 TYR A C 1
ATOM 1260 O O . TYR A 1 160 ? -15.503 6.236 11.341 1.00 94.25 160 TYR A O 1
ATOM 1268 N N . LEU A 1 161 ? -15.415 4.559 9.819 1.00 93.94 161 LEU A N 1
ATOM 1269 C CA . LEU A 1 161 ? -14.531 3.668 10.556 1.00 93.94 161 LEU A CA 1
ATOM 1270 C C . LEU A 1 161 ? -13.150 4.319 10.720 1.00 93.94 161 LEU A C 1
ATOM 1272 O O . LEU A 1 161 ? -12.565 4.790 9.744 1.00 93.94 161 LEU A O 1
ATOM 1276 N N . GLN A 1 162 ? -12.611 4.327 11.939 1.00 94.44 162 GLN A N 1
ATOM 1277 C CA . GLN A 1 162 ? -11.250 4.799 12.182 1.00 94.44 162 GLN A CA 1
ATOM 1278 C C . GLN A 1 162 ? -10.249 3.720 11.774 1.00 94.44 162 GLN A C 1
ATOM 1280 O O . GLN A 1 162 ? -10.212 2.644 12.363 1.00 94.44 162 GLN A O 1
ATOM 1285 N N . VAL A 1 163 ? -9.417 4.008 10.776 1.00 94.75 163 VAL A N 1
ATOM 1286 C CA . VAL A 1 163 ? -8.387 3.073 10.308 1.00 94.75 163 VAL A CA 1
ATOM 1287 C C . VAL A 1 163 ? -7.000 3.572 10.696 1.00 94.75 163 VAL A C 1
ATOM 1289 O O . VAL A 1 163 ? -6.596 4.664 10.296 1.00 94.75 163 VAL A O 1
ATOM 1292 N N . ASP A 1 164 ? -6.257 2.750 11.441 1.00 93.69 164 ASP A N 1
ATOM 1293 C CA . ASP A 1 164 ? -4.823 2.933 11.691 1.00 93.69 164 ASP A CA 1
ATOM 1294 C C . ASP A 1 164 ? -4.047 1.838 10.957 1.00 93.69 164 ASP A C 1
ATOM 1296 O O . ASP A 1 164 ? -3.958 0.697 11.405 1.00 93.69 164 ASP A O 1
ATOM 1300 N N . TRP A 1 165 ? -3.514 2.172 9.784 1.00 96.19 165 TRP A N 1
ATOM 1301 C CA . TRP A 1 165 ? -2.880 1.199 8.900 1.00 96.19 165 TRP A CA 1
ATOM 1302 C C . TRP A 1 165 ? -1.387 1.464 8.740 1.00 96.19 165 TRP A C 1
ATOM 1304 O O . TRP A 1 165 ? -0.968 2.554 8.353 1.00 96.19 165 TRP A O 1
ATOM 1314 N N . GLN A 1 166 ? -0.588 0.431 8.990 1.00 95.25 166 GLN A N 1
ATOM 1315 C CA . GLN A 1 166 ? 0.814 0.351 8.619 1.00 95.25 166 GLN A CA 1
ATOM 1316 C C . GLN A 1 166 ? 0.963 -0.547 7.383 1.00 95.25 166 GLN A C 1
ATOM 1318 O O . GLN A 1 166 ? 0.769 -1.763 7.503 1.00 95.25 166 GLN A O 1
ATOM 1323 N N . PRO A 1 167 ? 1.363 0.005 6.223 1.00 95.88 167 PRO A N 1
ATOM 1324 C CA . PRO A 1 167 ? 1.686 -0.804 5.058 1.00 95.88 167 PRO A CA 1
ATOM 1325 C C . PRO A 1 167 ? 2.741 -1.862 5.377 1.00 95.88 167 PRO A C 1
ATOM 1327 O O . PRO A 1 167 ? 3.639 -1.628 6.197 1.00 95.88 167 PRO A O 1
ATOM 1330 N N . TYR A 1 168 ? 2.662 -3.008 4.697 1.00 92.69 168 TYR A N 1
ATOM 1331 C CA . TYR A 1 168 ? 3.727 -4.000 4.774 1.00 92.69 168 TYR A CA 1
ATOM 1332 C C . TYR A 1 168 ? 5.063 -3.377 4.375 1.00 92.69 168 TYR A C 1
ATOM 1334 O O . TYR A 1 168 ? 5.176 -2.719 3.340 1.00 92.69 168 TYR A O 1
ATOM 1342 N N . PHE A 1 169 ? 6.070 -3.585 5.218 1.00 90.06 169 PHE A N 1
ATOM 1343 C CA . PHE A 1 169 ? 7.410 -3.077 4.992 1.00 90.06 169 PHE A CA 1
ATOM 1344 C C . PHE A 1 169 ? 8.309 -4.213 4.518 1.00 90.06 169 PHE A C 1
ATOM 1346 O O . PHE A 1 169 ? 8.619 -5.134 5.278 1.00 90.06 169 PHE A O 1
ATOM 1353 N N . PHE A 1 170 ? 8.755 -4.130 3.269 1.00 83.25 170 PHE A N 1
ATOM 1354 C CA . PHE A 1 170 ? 9.665 -5.109 2.696 1.00 83.25 170 PHE A CA 1
ATOM 1355 C C . PHE A 1 170 ? 11.074 -4.898 3.240 1.00 83.25 170 PHE A C 1
ATOM 1357 O O . PHE A 1 170 ? 11.783 -3.964 2.855 1.00 83.25 170 PHE A O 1
ATOM 1364 N N . ASN A 1 171 ? 11.476 -5.798 4.136 1.00 72.94 171 ASN A N 1
ATOM 1365 C CA . ASN A 1 171 ? 12.877 -5.957 4.485 1.00 72.94 171 ASN A CA 1
ATOM 1366 C C . ASN A 1 171 ? 13.580 -6.546 3.254 1.00 72.94 171 ASN A C 1
ATOM 1368 O O . ASN A 1 171 ? 13.142 -7.576 2.733 1.00 72.94 171 ASN A O 1
ATOM 1372 N N . GLY A 1 172 ? 14.633 -5.890 2.768 1.00 63.03 172 GLY A N 1
ATOM 1373 C CA . GLY A 1 172 ? 15.492 -6.501 1.755 1.00 63.03 172 GLY A CA 1
ATOM 1374 C C . GLY A 1 172 ? 16.228 -7.718 2.321 1.00 63.03 172 GLY A C 1
ATOM 1375 O O . GLY A 1 172 ? 16.055 -8.088 3.486 1.00 63.03 172 GLY A O 1
ATOM 1376 N N . LEU A 1 173 ? 17.036 -8.372 1.489 1.00 56.81 173 LEU A N 1
ATOM 1377 C CA . LEU A 1 173 ? 17.764 -9.583 1.871 1.00 56.81 173 LEU A CA 1
ATOM 1378 C C . LEU A 1 173 ? 18.720 -9.309 3.048 1.00 56.81 173 LEU A C 1
ATOM 1380 O O . LEU A 1 173 ? 19.790 -8.719 2.884 1.00 56.81 173 LEU A O 1
ATOM 1384 N N . ASN A 1 174 ? 18.335 -9.766 4.243 1.00 48.72 174 ASN A N 1
ATOM 1385 C CA . ASN A 1 174 ? 19.149 -9.741 5.459 1.00 48.72 174 ASN A CA 1
ATOM 1386 C C . ASN A 1 174 ? 19.981 -11.032 5.536 1.00 48.72 174 ASN A C 1
ATOM 1388 O O . ASN A 1 174 ? 19.673 -11.938 6.309 1.00 48.72 174 ASN A O 1
ATOM 1392 N N . GLY A 1 175 ? 21.002 -11.155 4.690 1.00 46.81 175 GLY A N 1
ATOM 1393 C CA . GLY A 1 175 ? 21.950 -12.267 4.759 1.00 46.81 175 GLY A CA 1
ATOM 1394 C C . GLY A 1 175 ? 23.030 -11.997 5.805 1.00 46.81 175 GLY A C 1
ATOM 1395 O O . GLY A 1 175 ? 23.838 -11.092 5.623 1.00 46.81 175 GLY A O 1
ATOM 1396 N N . ASN A 1 176 ? 23.075 -12.797 6.874 1.00 41.59 176 ASN A N 1
ATOM 1397 C CA . ASN A 1 176 ? 24.146 -12.757 7.882 1.00 41.59 176 ASN A CA 1
ATOM 1398 C C . ASN A 1 176 ? 25.523 -13.204 7.337 1.00 41.59 176 ASN A C 1
ATOM 1400 O O . ASN A 1 176 ? 26.524 -13.011 8.020 1.00 41.59 176 ASN A O 1
ATOM 1404 N N . ASP A 1 177 ? 25.586 -13.763 6.123 1.00 43.69 177 ASP A N 1
ATOM 1405 C CA . ASP A 1 177 ? 26.790 -14.404 5.565 1.00 43.69 177 ASP A CA 1
ATOM 1406 C C . ASP A 1 177 ? 27.487 -13.625 4.440 1.00 43.69 177 ASP A C 1
ATOM 1408 O O . ASP A 1 177 ? 28.499 -14.074 3.903 1.00 43.69 177 ASP A O 1
ATOM 1412 N N . THR A 1 178 ? 27.014 -12.429 4.090 1.00 42.41 178 THR A N 1
ATOM 1413 C CA . THR A 1 178 ? 27.679 -11.593 3.081 1.00 42.41 178 THR A CA 1
ATOM 1414 C C . THR A 1 178 ? 27.663 -10.135 3.511 1.00 42.41 178 THR A C 1
ATOM 1416 O O . THR A 1 178 ? 26.605 -9.583 3.801 1.00 42.41 178 THR A O 1
ATOM 1419 N N . SER A 1 179 ? 28.826 -9.477 3.507 1.00 43.59 179 SER A N 1
ATOM 1420 C CA . SER A 1 179 ? 29.010 -8.046 3.820 1.00 43.59 179 SER A CA 1
ATOM 1421 C C . SER A 1 179 ? 28.341 -7.074 2.822 1.00 43.59 179 SER A C 1
ATOM 1423 O O . SER A 1 179 ? 28.793 -5.942 2.676 1.00 43.59 179 SER A O 1
ATOM 1425 N N . GLU A 1 180 ? 27.333 -7.535 2.081 1.00 49.16 180 GLU A N 1
ATOM 1426 C CA . GLU A 1 180 ? 26.795 -6.965 0.839 1.00 49.16 180 GLU A CA 1
ATOM 1427 C C . GLU A 1 180 ? 25.256 -7.078 0.809 1.00 49.16 180 GLU A C 1
ATOM 1429 O O . GLU A 1 180 ? 24.658 -7.460 -0.191 1.00 49.16 180 GLU A O 1
ATOM 1434 N N . SER A 1 181 ? 24.582 -6.792 1.931 1.00 47.66 181 SER A N 1
ATOM 1435 C CA . SER A 1 181 ? 23.113 -6.724 1.953 1.00 47.66 181 SER A CA 1
ATOM 1436 C C . SER A 1 181 ? 22.637 -5.482 1.176 1.00 47.66 181 SER A C 1
ATOM 1438 O O . SER A 1 181 ? 23.099 -4.384 1.493 1.00 47.66 181 SER A O 1
ATOM 1440 N N . PRO A 1 182 ? 21.694 -5.605 0.217 1.00 48.72 182 PRO A N 1
ATOM 1441 C CA . PRO A 1 182 ? 21.181 -4.487 -0.591 1.00 48.72 182 PRO A CA 1
ATOM 1442 C C . PRO A 1 182 ? 20.346 -3.455 0.200 1.00 48.72 182 PRO A C 1
ATOM 1444 O O . PRO A 1 182 ? 19.736 -2.559 -0.381 1.00 48.72 182 PRO A O 1
ATOM 1447 N N . GLY A 1 183 ? 20.311 -3.554 1.533 1.00 52.94 183 GLY A N 1
ATOM 1448 C CA . GLY A 1 183 ? 19.539 -2.670 2.395 1.00 52.94 183 GLY A CA 1
ATOM 1449 C C . GLY A 1 183 ? 18.037 -2.947 2.326 1.00 52.94 183 GLY A C 1
ATOM 1450 O O . GLY A 1 183 ? 17.582 -3.953 1.792 1.00 52.94 183 GLY A O 1
ATOM 1451 N N . SER A 1 184 ? 17.242 -2.063 2.926 1.00 57.84 184 SER A N 1
ATOM 1452 C CA . SER A 1 184 ? 15.786 -2.178 2.944 1.00 57.84 184 SER A CA 1
ATOM 1453 C C . SER A 1 184 ? 15.149 -1.262 1.905 1.00 57.84 184 SER A C 1
ATOM 1455 O O . SER A 1 184 ? 15.291 -0.044 1.992 1.00 57.84 184 SER A O 1
ATOM 1457 N N . PHE A 1 185 ? 14.364 -1.826 0.989 1.00 70.19 185 PHE A N 1
ATOM 1458 C CA . PHE A 1 185 ? 13.614 -1.048 -0.003 1.00 70.19 185 PHE A CA 1
ATOM 1459 C C . PHE A 1 185 ? 12.252 -0.571 0.521 1.00 70.19 185 PHE A C 1
ATOM 1461 O O . PHE A 1 185 ? 11.714 0.410 0.014 1.00 70.19 185 PHE A O 1
ATOM 1468 N N . GLY A 1 186 ? 11.688 -1.233 1.541 1.00 82.88 186 GLY A N 1
ATOM 1469 C CA . GLY A 1 186 ? 10.473 -0.829 2.256 1.00 82.88 186 GLY A CA 1
ATOM 1470 C C . GLY A 1 186 ? 9.165 -0.977 1.467 1.00 82.88 186 GLY A C 1
ATOM 1471 O O . GLY A 1 186 ? 8.195 -1.485 2.016 1.00 82.88 186 GLY A O 1
ATOM 1472 N N . VAL A 1 187 ? 9.141 -0.579 0.192 1.00 86.44 187 VAL A N 1
ATOM 1473 C CA . VAL A 1 187 ? 7.972 -0.603 -0.710 1.00 86.44 187 VAL A CA 1
ATOM 1474 C C . VAL A 1 187 ? 7.868 -1.892 -1.524 1.00 86.44 187 VAL A C 1
ATOM 1476 O O . VAL A 1 187 ? 6.766 -2.303 -1.864 1.00 86.44 187 VAL A O 1
ATOM 1479 N N . THR A 1 188 ? 9.002 -2.500 -1.860 1.00 79.81 188 THR A N 1
ATOM 1480 C CA . THR A 1 188 ? 9.107 -3.664 -2.752 1.00 79.81 188 THR A CA 1
ATOM 1481 C C . THR A 1 188 ? 10.208 -4.589 -2.254 1.00 79.81 188 THR A C 1
ATOM 1483 O O . THR A 1 188 ? 11.138 -4.129 -1.599 1.00 79.81 188 THR A O 1
ATOM 1486 N N . HIS A 1 189 ? 10.143 -5.880 -2.560 1.00 73.19 189 HIS A N 1
ATOM 1487 C CA . HIS A 1 189 ? 11.260 -6.795 -2.307 1.00 73.19 189 HIS A CA 1
ATOM 1488 C C . HIS A 1 189 ? 12.453 -6.586 -3.261 1.00 73.19 189 HIS A C 1
ATOM 1490 O O . HIS A 1 189 ? 13.603 -6.750 -2.857 1.00 73.19 189 HIS A O 1
ATOM 1496 N N . ASN A 1 190 ? 12.180 -6.202 -4.512 1.00 70.88 190 ASN A N 1
ATOM 1497 C CA . ASN A 1 190 ? 13.188 -6.005 -5.559 1.00 70.88 190 ASN A CA 1
ATOM 1498 C C . ASN A 1 190 ? 13.697 -4.552 -5.593 1.00 70.88 190 ASN A C 1
ATOM 1500 O O . ASN A 1 190 ? 12.928 -3.653 -5.226 1.00 70.88 190 ASN A O 1
ATOM 1504 N N . PRO A 1 191 ? 14.919 -4.296 -6.109 1.00 70.12 191 PRO A N 1
ATOM 1505 C CA . PRO A 1 191 ? 15.407 -2.943 -6.366 1.00 70.12 191 PRO A CA 1
ATOM 1506 C C . PRO A 1 191 ? 14.392 -2.124 -7.189 1.00 70.12 191 PRO A C 1
ATOM 1508 O O . PRO A 1 191 ? 13.981 -2.560 -8.268 1.00 70.12 191 PRO A O 1
ATOM 1511 N N . PRO A 1 192 ? 13.936 -0.959 -6.695 1.00 74.12 192 PRO A N 1
ATOM 1512 C CA . PRO A 1 192 ? 12.879 -0.192 -7.345 1.00 74.12 192 PRO A CA 1
ATOM 1513 C C . PRO A 1 192 ? 13.389 0.523 -8.603 1.00 74.12 192 PRO A C 1
ATOM 1515 O O . PRO A 1 192 ? 14.416 1.196 -8.575 1.00 74.12 192 PRO A O 1
ATOM 1518 N N . THR A 1 193 ? 12.604 0.506 -9.682 1.00 74.75 193 THR A N 1
ATOM 1519 C CA . THR A 1 193 ? 12.822 1.360 -10.870 1.00 74.75 193 THR A CA 1
ATOM 1520 C C . THR A 1 193 ? 12.029 2.668 -10.775 1.00 74.75 193 THR A C 1
ATOM 1522 O O . THR A 1 193 ? 11.461 3.150 -11.757 1.00 74.75 193 THR A O 1
ATOM 1525 N N . PHE A 1 194 ? 11.874 3.198 -9.563 1.00 79.81 194 PHE A N 1
ATOM 1526 C CA . PHE A 1 194 ? 11.157 4.438 -9.288 1.00 79.81 194 PHE A CA 1
ATOM 1527 C C . PHE A 1 194 ? 11.737 5.135 -8.059 1.00 79.81 194 PHE A C 1
ATOM 1529 O O . PHE A 1 194 ? 12.274 4.496 -7.157 1.00 79.81 194 PHE A O 1
ATOM 1536 N N . ASN A 1 195 ? 11.589 6.459 -7.991 1.00 86.25 195 ASN A N 1
ATOM 1537 C CA . ASN A 1 195 ? 11.977 7.216 -6.804 1.00 86.25 195 ASN A CA 1
ATOM 1538 C C . ASN A 1 195 ? 10.965 6.964 -5.668 1.00 86.25 195 ASN A C 1
ATOM 1540 O O . ASN A 1 195 ? 9.827 7.433 -5.745 1.00 86.25 195 ASN A O 1
ATOM 1544 N N . ILE A 1 196 ? 11.377 6.229 -4.625 1.00 88.31 196 ILE A N 1
ATOM 1545 C CA . ILE A 1 196 ? 10.527 5.873 -3.474 1.00 88.31 196 ILE A CA 1
ATOM 1546 C C . ILE A 1 196 ? 9.949 7.120 -2.777 1.00 88.31 196 ILE A C 1
ATOM 1548 O O . ILE A 1 196 ? 8.718 7.203 -2.703 1.00 88.31 196 ILE A O 1
ATOM 1552 N N . PRO A 1 197 ? 10.753 8.106 -2.314 1.00 92.56 197 PRO A N 1
ATOM 1553 C CA . PRO A 1 197 ? 10.229 9.328 -1.702 1.00 92.56 197 PRO A CA 1
ATOM 1554 C C . PRO A 1 197 ? 9.134 10.007 -2.531 1.00 92.56 197 PRO A C 1
ATOM 1556 O O . PRO A 1 197 ? 8.040 10.269 -2.030 1.00 92.56 197 PRO A O 1
ATOM 1559 N N . LYS A 1 198 ? 9.391 10.244 -3.822 1.00 93.50 198 LYS A N 1
ATOM 1560 C CA . LYS A 1 198 ? 8.465 10.923 -4.740 1.00 93.50 198 LYS A CA 1
ATOM 1561 C C . LYS A 1 198 ? 7.234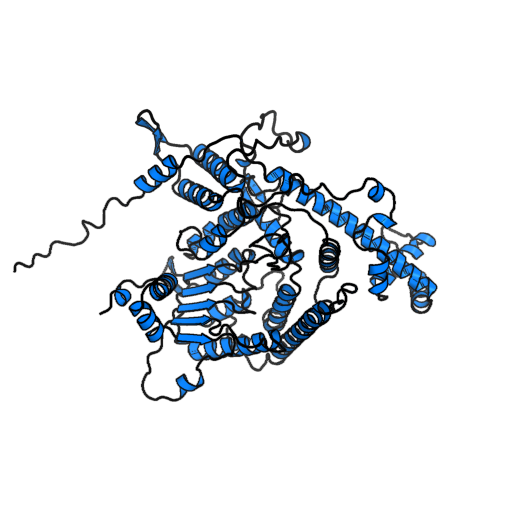 10.082 -5.048 1.00 93.50 198 LYS A C 1
ATOM 1563 O O . LYS A 1 198 ? 6.139 10.634 -5.154 1.00 93.50 198 LYS A O 1
ATOM 1568 N N . ALA A 1 199 ? 7.379 8.767 -5.175 1.00 94.56 199 ALA A N 1
ATOM 1569 C CA . ALA A 1 199 ? 6.256 7.867 -5.397 1.00 94.56 199 ALA A CA 1
ATOM 1570 C C . ALA A 1 199 ? 5.324 7.815 -4.184 1.00 94.56 199 ALA A C 1
ATOM 1572 O O . ALA A 1 199 ? 4.116 7.992 -4.336 1.00 94.56 199 ALA A O 1
ATOM 1573 N N . VAL A 1 200 ? 5.872 7.642 -2.980 1.00 96.31 200 VAL A N 1
ATOM 1574 C CA . VAL A 1 200 ? 5.074 7.532 -1.755 1.00 96.31 200 VAL A CA 1
ATOM 1575 C C . VAL A 1 200 ? 4.447 8.874 -1.390 1.00 96.31 200 VAL A C 1
ATOM 1577 O O . VAL A 1 200 ? 3.249 8.924 -1.132 1.00 96.31 200 VAL A O 1
ATOM 1580 N N . PHE A 1 201 ? 5.176 9.992 -1.467 1.00 96.62 201 PHE A N 1
ATOM 1581 C CA . PHE A 1 201 ? 4.566 11.304 -1.220 1.00 96.62 201 PHE A CA 1
ATOM 1582 C C . PHE A 1 201 ? 3.590 11.732 -2.309 1.00 96.62 201 PHE A C 1
ATOM 1584 O O . PHE A 1 201 ? 2.570 12.344 -2.002 1.00 96.62 201 PHE A O 1
ATOM 1591 N N . GLY A 1 202 ? 3.839 11.382 -3.570 1.00 96.75 202 GLY A N 1
ATOM 1592 C CA . GLY A 1 202 ? 2.856 11.598 -4.625 1.00 96.75 202 GLY A CA 1
ATOM 1593 C C . GLY A 1 202 ? 1.570 10.800 -4.375 1.00 96.75 202 GLY A C 1
ATOM 1594 O O . GLY A 1 202 ? 0.482 11.298 -4.666 1.00 96.75 202 GLY A O 1
ATOM 1595 N N . LEU A 1 203 ? 1.682 9.592 -3.806 1.00 97.31 203 LEU A N 1
ATOM 1596 C CA . LEU A 1 203 ? 0.540 8.771 -3.411 1.00 97.31 203 LEU A CA 1
ATOM 1597 C C . LEU A 1 203 ? -0.196 9.402 -2.223 1.00 97.31 203 LEU A C 1
ATOM 1599 O O . LEU A 1 203 ? -1.412 9.550 -2.291 1.00 97.31 203 LEU A O 1
ATOM 1603 N N . ILE A 1 204 ? 0.527 9.864 -1.196 1.00 97.38 204 ILE A N 1
ATOM 1604 C CA . ILE A 1 204 ? -0.049 10.624 -0.074 1.00 97.38 204 ILE A CA 1
ATOM 1605 C C . ILE A 1 204 ? -0.824 11.828 -0.607 1.00 97.38 204 ILE A C 1
ATOM 1607 O O . ILE A 1 204 ? -1.995 11.976 -0.289 1.00 97.38 204 ILE A O 1
ATOM 1611 N N . MET A 1 205 ? -0.222 12.656 -1.467 1.00 96.44 205 MET A N 1
ATOM 1612 C CA . MET A 1 205 ? -0.879 13.840 -2.035 1.00 96.44 205 MET A CA 1
ATOM 1613 C C . MET A 1 205 ? -2.142 13.493 -2.831 1.00 96.44 205 MET A C 1
ATOM 1615 O O . MET A 1 205 ? -3.114 14.248 -2.797 1.00 96.44 205 MET A O 1
ATOM 1619 N N . LYS A 1 206 ? -2.146 12.354 -3.532 1.00 95.50 206 LYS A N 1
ATOM 1620 C CA . LYS A 1 206 ? -3.313 11.850 -4.265 1.00 95.50 206 LYS A CA 1
ATOM 1621 C C . LYS A 1 206 ? -4.425 11.376 -3.321 1.00 95.50 206 LYS A C 1
ATOM 1623 O O . LYS A 1 206 ? -5.592 11.657 -3.587 1.00 95.50 206 LYS A O 1
ATOM 1628 N N . ALA A 1 207 ? -4.057 10.700 -2.237 1.00 96.94 207 ALA A N 1
ATOM 1629 C CA . ALA A 1 207 ? -4.961 10.101 -1.259 1.00 96.94 207 ALA A CA 1
ATOM 1630 C C . ALA A 1 207 ? -5.479 11.093 -0.201 1.00 96.94 207 ALA A C 1
ATOM 1632 O O . ALA A 1 207 ? -6.540 10.883 0.379 1.00 96.94 207 ALA A O 1
ATOM 1633 N N . LEU A 1 208 ? -4.763 12.195 0.037 1.00 95.94 208 LEU A N 1
ATOM 1634 C CA . LEU A 1 208 ? -5.004 13.127 1.140 1.00 95.94 208 LEU A CA 1
ATOM 1635 C C . LEU A 1 208 ? -6.425 13.713 1.205 1.00 95.94 208 LEU A C 1
ATOM 1637 O O . LEU A 1 208 ? -6.943 13.819 2.315 1.00 95.94 208 LEU A O 1
ATOM 1641 N N . PRO A 1 209 ? -7.084 14.089 0.086 1.00 95.88 209 PRO A N 1
ATOM 1642 C CA . PRO A 1 209 ? -8.470 14.551 0.141 1.00 95.88 209 PRO A CA 1
ATOM 1643 C C . PRO A 1 209 ? -9.421 13.481 0.688 1.00 95.88 209 PRO A C 1
ATOM 1645 O O . PRO A 1 209 ? -10.220 13.780 1.569 1.00 95.88 209 PRO A O 1
ATOM 1648 N N . LEU A 1 210 ? -9.282 12.238 0.217 1.00 96.25 210 LEU A N 1
ATOM 1649 C CA . LEU A 1 210 ? -10.117 11.119 0.650 1.00 96.25 210 LEU A CA 1
ATOM 1650 C C . LEU A 1 210 ? -9.780 10.699 2.086 1.00 96.25 210 LEU A C 1
ATOM 1652 O O . LEU A 1 210 ? -10.680 10.471 2.881 1.00 96.25 210 LEU A O 1
ATOM 1656 N N . ALA A 1 211 ? -8.497 10.693 2.458 1.00 96.94 211 ALA A N 1
ATOM 1657 C CA . ALA A 1 211 ? -8.062 10.438 3.830 1.00 96.94 211 ALA A CA 1
ATOM 1658 C C . ALA A 1 211 ? -8.668 11.440 4.824 1.00 96.94 211 ALA A C 1
ATOM 1660 O O . ALA A 1 211 ? -9.170 11.042 5.871 1.00 96.94 211 ALA A O 1
ATOM 1661 N N . LYS A 1 212 ? -8.700 12.732 4.470 1.00 95.12 212 LYS A N 1
ATOM 1662 C CA . LYS A 1 212 ? -9.370 13.764 5.276 1.00 95.12 212 LYS A CA 1
ATOM 1663 C C . LYS A 1 212 ? -10.876 13.554 5.363 1.00 95.12 212 LYS A C 1
ATOM 1665 O O . LYS A 1 212 ? -11.441 13.783 6.427 1.00 95.12 212 LYS A O 1
ATOM 1670 N N . GLU A 1 213 ? -11.511 13.141 4.269 1.00 94.56 213 GLU A N 1
ATOM 1671 C CA . GLU A 1 213 ? -12.943 12.837 4.249 1.00 94.56 213 GLU A CA 1
ATOM 1672 C C . GLU A 1 213 ? -13.284 11.696 5.213 1.00 94.56 213 GLU A C 1
ATOM 1674 O O . GLU A 1 213 ? -14.200 11.840 6.021 1.00 94.56 213 GLU A O 1
ATOM 1679 N N . VAL A 1 214 ? -12.521 10.599 5.172 1.00 95.19 214 VAL A N 1
ATOM 1680 C CA . VAL A 1 214 ? -12.768 9.423 6.021 1.00 95.19 214 VAL A CA 1
ATOM 1681 C C . VAL A 1 214 ? -12.157 9.522 7.422 1.00 95.19 214 VAL A C 1
ATOM 1683 O O . VAL A 1 214 ? -12.367 8.646 8.253 1.00 95.19 214 VAL A O 1
ATOM 1686 N N . GLY A 1 215 ? -11.412 10.590 7.713 1.00 93.56 215 GLY A N 1
ATOM 1687 C CA . GLY A 1 215 ? -10.764 10.797 9.009 1.00 93.56 215 GLY A CA 1
ATOM 1688 C C . GLY A 1 215 ? -9.528 9.923 9.250 1.00 93.56 215 GLY A C 1
ATOM 1689 O O . GLY A 1 215 ? -9.150 9.721 10.402 1.00 93.56 215 GLY A O 1
ATOM 1690 N N . MET A 1 216 ? -8.890 9.413 8.193 1.00 94.88 216 MET A N 1
ATOM 1691 C CA . MET A 1 216 ? -7.630 8.679 8.292 1.00 94.88 216 MET A CA 1
ATOM 1692 C C . MET A 1 216 ? -6.445 9.646 8.356 1.00 94.88 216 MET A C 1
ATOM 1694 O O . MET A 1 216 ? -6.256 10.506 7.492 1.00 94.88 216 MET A O 1
ATOM 1698 N N . ASP A 1 217 ? -5.604 9.469 9.368 1.00 92.75 217 ASP A N 1
ATOM 1699 C CA . ASP A 1 217 ? -4.415 10.283 9.569 1.00 92.75 217 ASP A CA 1
ATOM 1700 C C . ASP A 1 217 ? -3.196 9.680 8.862 1.00 92.75 217 ASP A C 1
ATOM 1702 O O . ASP A 1 217 ? -2.718 8.603 9.221 1.00 92.75 217 ASP A O 1
ATOM 1706 N N . LEU A 1 218 ? -2.668 10.391 7.864 1.00 95.44 218 LEU A N 1
ATOM 1707 C CA . LEU A 1 218 ? -1.485 9.974 7.102 1.00 95.44 218 LEU A CA 1
ATOM 1708 C C . LEU A 1 218 ? -0.186 10.658 7.547 1.00 95.44 218 LEU A C 1
ATOM 1710 O O . LEU A 1 218 ? 0.889 10.220 7.140 1.00 95.44 218 LEU A O 1
ATOM 1714 N N . LEU A 1 219 ? -0.269 11.758 8.302 1.00 94.38 219 LEU A N 1
ATOM 1715 C CA . LEU A 1 219 ? 0.846 12.699 8.462 1.00 94.38 219 LEU A CA 1
ATOM 1716 C C . LEU A 1 219 ? 1.273 12.907 9.916 1.00 94.38 219 LEU A C 1
ATOM 1718 O O . LEU A 1 219 ? 2.422 13.290 10.140 1.00 94.38 219 LEU A O 1
ATOM 1722 N N . SER A 1 220 ? 0.408 12.685 10.909 1.00 90.00 220 SER A N 1
ATOM 1723 C CA . SER A 1 220 ? 0.815 12.925 12.297 1.00 90.00 220 SER A CA 1
ATOM 1724 C C . SER A 1 220 ? 1.873 11.927 12.757 1.00 90.00 220 SER A C 1
ATOM 1726 O O . SER A 1 220 ? 1.894 10.771 12.341 1.00 90.00 220 SER A O 1
ATOM 1728 N N . GLU A 1 221 ? 2.710 12.343 13.712 1.00 85.12 221 GLU A N 1
ATOM 1729 C CA . GLU A 1 221 ? 3.775 11.504 14.288 1.00 85.12 221 GLU A CA 1
ATOM 1730 C C . GLU A 1 221 ? 3.285 10.160 14.845 1.00 85.12 221 GLU A C 1
ATOM 1732 O O . GLU A 1 221 ? 4.021 9.167 14.835 1.00 85.12 221 GLU A O 1
ATOM 1737 N N . GLY A 1 222 ? 2.041 10.132 15.328 1.00 80.50 222 GLY A N 1
ATOM 1738 C CA . GLY A 1 222 ? 1.402 8.925 15.832 1.00 80.50 222 GLY A CA 1
ATOM 1739 C C . GLY A 1 222 ? 1.016 7.931 14.736 1.00 80.50 222 GLY A C 1
ATOM 1740 O O . GLY A 1 222 ? 1.067 6.731 14.995 1.00 80.50 222 GLY A O 1
ATOM 1741 N N . SER A 1 223 ? 0.646 8.403 13.540 1.00 88.75 223 SER A N 1
ATOM 1742 C CA . SER A 1 223 ? 0.066 7.577 12.473 1.00 88.75 223 SER A CA 1
ATOM 1743 C C . SER A 1 223 ? 0.943 6.366 12.148 1.00 88.75 223 SER A C 1
ATOM 1745 O O . SER A 1 223 ? 2.155 6.491 11.927 1.00 88.75 223 SER A O 1
ATOM 1747 N N . SER A 1 224 ? 0.332 5.182 12.088 1.00 90.56 224 SER A N 1
ATOM 1748 C CA . SER A 1 224 ? 1.047 3.963 11.715 1.00 90.56 224 SER A CA 1
ATOM 1749 C C . SER A 1 224 ? 1.517 4.001 10.256 1.00 90.56 224 SER A C 1
ATOM 1751 O O . SER A 1 224 ? 2.608 3.512 9.944 1.00 90.56 224 SER A O 1
ATOM 1753 N N . PHE A 1 225 ? 0.793 4.714 9.388 1.00 95.44 225 PHE A N 1
ATOM 1754 C CA . PHE A 1 225 ? 1.234 5.007 8.027 1.00 95.44 225 PHE A CA 1
ATOM 1755 C C . PHE A 1 225 ? 2.477 5.907 8.037 1.00 95.44 225 PHE A C 1
ATOM 1757 O O . PHE A 1 225 ? 3.464 5.630 7.355 1.00 95.44 225 PHE A O 1
ATOM 1764 N N . TRP A 1 226 ? 2.495 6.948 8.875 1.00 94.38 226 TRP A N 1
ATOM 1765 C CA . TRP A 1 226 ? 3.654 7.838 8.995 1.00 94.38 226 TRP A CA 1
ATOM 1766 C C . TRP A 1 226 ? 4.908 7.126 9.525 1.00 94.38 226 TRP A C 1
ATOM 1768 O O . TRP A 1 226 ? 6.029 7.399 9.089 1.00 94.38 226 TRP A O 1
ATOM 1778 N N . ARG A 1 227 ? 4.745 6.165 10.442 1.00 89.62 227 ARG A N 1
ATOM 1779 C CA . ARG A 1 227 ? 5.847 5.296 10.897 1.00 89.62 227 ARG A CA 1
ATOM 1780 C C . ARG A 1 227 ? 6.438 4.470 9.759 1.00 89.62 227 ARG A C 1
ATOM 1782 O O . ARG A 1 227 ? 7.654 4.309 9.714 1.00 89.62 227 ARG A O 1
ATOM 1789 N N . PHE A 1 228 ? 5.607 3.970 8.845 1.00 94.12 228 PHE A N 1
ATOM 1790 C CA . PHE A 1 228 ? 6.087 3.324 7.625 1.00 94.12 228 PHE A CA 1
ATOM 1791 C C . PHE A 1 228 ? 6.895 4.306 6.767 1.00 94.12 228 PHE A C 1
ATOM 1793 O O . PHE A 1 228 ? 8.036 4.002 6.433 1.00 94.12 228 PHE A O 1
ATOM 1800 N N . VAL A 1 229 ? 6.369 5.509 6.501 1.00 94.94 229 VAL A N 1
ATOM 1801 C CA . VAL A 1 229 ? 7.053 6.527 5.679 1.00 94.94 229 VAL A CA 1
ATOM 1802 C C . VAL A 1 229 ? 8.426 6.893 6.249 1.00 94.94 229 VAL A C 1
ATOM 1804 O O . VAL A 1 229 ? 9.400 6.947 5.506 1.00 94.94 229 VAL A O 1
ATOM 1807 N N . ARG A 1 230 ? 8.542 7.077 7.570 1.00 90.44 230 ARG A N 1
ATOM 1808 C CA . ARG A 1 230 ? 9.825 7.387 8.231 1.00 90.44 230 ARG A CA 1
ATOM 1809 C C . ARG A 1 230 ? 10.876 6.285 8.115 1.00 90.44 230 ARG A C 1
ATOM 1811 O O . ARG A 1 230 ? 12.060 6.572 8.248 1.00 90.44 230 ARG A O 1
ATOM 1818 N N . ARG A 1 231 ? 10.459 5.033 7.909 1.00 87.75 231 ARG A N 1
ATOM 1819 C CA . ARG A 1 231 ? 11.369 3.893 7.728 1.00 87.75 231 ARG A CA 1
ATOM 1820 C C . ARG A 1 231 ? 11.852 3.743 6.287 1.00 87.75 231 ARG A C 1
ATOM 1822 O O . ARG A 1 231 ? 12.745 2.935 6.048 1.00 87.75 231 ARG A O 1
ATOM 1829 N N . LEU A 1 232 ? 11.240 4.442 5.333 1.00 89.62 232 LEU A N 1
ATOM 1830 C CA . LEU A 1 232 ? 11.608 4.332 3.927 1.00 89.62 232 LEU A CA 1
ATOM 1831 C C . LEU A 1 232 ? 12.961 5.002 3.648 1.00 89.62 232 LEU A C 1
ATOM 1833 O O . LEU A 1 232 ? 13.281 6.032 4.257 1.00 89.62 232 LEU A O 1
ATOM 1837 N N . PRO A 1 233 ? 13.732 4.464 2.688 1.00 83.06 233 PRO A N 1
ATOM 1838 C CA . PRO A 1 233 ? 14.952 5.111 2.236 1.00 83.06 233 PRO A CA 1
ATOM 1839 C C . PRO A 1 233 ? 14.624 6.450 1.566 1.00 83.06 233 PRO A C 1
ATOM 1841 O O . PRO A 1 233 ? 13.642 6.580 0.830 1.00 83.06 233 PRO A O 1
ATOM 1844 N N . GLY A 1 234 ? 15.471 7.445 1.802 1.00 82.94 234 GLY A N 1
ATOM 1845 C CA . GLY A 1 234 ? 15.368 8.754 1.171 1.00 82.94 234 GLY A CA 1
ATOM 1846 C C . GLY A 1 234 ? 16.693 9.509 1.214 1.00 82.94 234 GLY A C 1
ATOM 1847 O O . GLY A 1 234 ? 17.684 8.964 1.701 1.00 82.94 234 GLY A O 1
ATOM 1848 N N . PRO A 1 235 ? 16.722 10.738 0.675 1.00 79.19 235 PRO A N 1
ATOM 1849 C CA . PRO A 1 235 ? 17.964 11.470 0.428 1.00 79.19 235 PRO A CA 1
ATOM 1850 C C . PRO A 1 235 ? 18.727 11.867 1.700 1.00 79.19 235 PRO A C 1
ATOM 1852 O O . PRO A 1 235 ? 19.939 12.025 1.654 1.00 79.19 235 PRO A O 1
ATOM 1855 N N . ASP A 1 236 ? 18.040 12.029 2.831 1.00 82.69 236 ASP A N 1
ATOM 1856 C CA . ASP A 1 236 ? 18.653 12.303 4.133 1.00 82.69 236 ASP A CA 1
ATOM 1857 C C . ASP A 1 236 ? 17.742 11.826 5.271 1.00 82.69 236 ASP A C 1
ATOM 1859 O O . ASP A 1 236 ? 16.552 11.632 5.064 1.00 82.69 236 ASP A O 1
ATOM 1863 N N . VAL A 1 237 ? 18.244 11.672 6.497 1.00 79.19 237 VAL A N 1
ATOM 1864 C CA . VAL A 1 237 ? 17.464 11.116 7.628 1.00 79.19 237 VAL A CA 1
ATOM 1865 C C . VAL A 1 237 ? 16.218 11.926 8.033 1.00 79.19 237 VAL A C 1
ATOM 1867 O O . VAL A 1 237 ? 15.382 11.428 8.785 1.00 79.19 237 VAL A O 1
ATOM 1870 N N . LEU A 1 238 ? 16.076 13.171 7.566 1.00 85.50 238 LEU A N 1
ATOM 1871 C CA . LEU A 1 238 ? 14.948 14.063 7.851 1.00 85.50 238 LEU A CA 1
ATOM 1872 C C . LEU A 1 238 ? 14.019 14.264 6.647 1.00 85.50 238 LEU A C 1
ATOM 1874 O O . LEU A 1 238 ? 13.037 15.000 6.776 1.00 85.50 238 LEU A O 1
ATOM 1878 N N . TRP A 1 239 ? 14.294 13.629 5.504 1.00 89.56 239 TRP A N 1
ATOM 1879 C CA . TRP A 1 239 ? 13.577 13.828 4.241 1.00 89.56 239 TRP A CA 1
ATOM 1880 C C . TRP A 1 239 ? 12.050 13.749 4.415 1.00 89.56 239 TRP A C 1
ATOM 1882 O O . TRP A 1 239 ? 11.313 14.624 3.957 1.00 89.56 239 TRP A O 1
ATOM 1892 N N . ALA A 1 240 ? 11.577 12.740 5.156 1.00 91.81 240 ALA A N 1
ATOM 1893 C CA . ALA A 1 240 ? 10.160 12.522 5.412 1.00 91.81 240 ALA A CA 1
ATOM 1894 C C . ALA A 1 240 ? 9.582 13.679 6.234 1.00 91.81 240 ALA A C 1
ATOM 1896 O O . ALA A 1 240 ? 8.615 14.311 5.815 1.00 91.81 240 ALA A O 1
ATOM 1897 N N . THR A 1 241 ? 10.201 14.020 7.368 1.00 91.88 241 THR A N 1
ATOM 1898 C CA . THR A 1 241 ? 9.759 15.131 8.226 1.00 91.88 241 THR A CA 1
ATOM 1899 C C . THR A 1 241 ? 9.678 16.443 7.450 1.00 91.88 241 THR A C 1
ATOM 1901 O O . THR A 1 241 ? 8.644 17.104 7.499 1.00 91.88 241 THR A O 1
ATOM 1904 N N . LYS A 1 242 ? 10.701 16.773 6.651 1.00 92.00 242 LYS A N 1
ATOM 1905 C CA . LYS A 1 242 ? 10.694 17.964 5.787 1.00 92.00 242 LYS A CA 1
ATOM 1906 C C . LYS A 1 242 ? 9.516 17.945 4.808 1.00 92.00 242 LYS A C 1
ATOM 1908 O O . LYS A 1 242 ? 8.794 18.928 4.670 1.00 92.00 242 LYS A O 1
ATOM 1913 N N . ALA A 1 243 ? 9.282 16.810 4.154 1.00 94.88 243 ALA A N 1
ATOM 1914 C CA . ALA A 1 243 ? 8.206 16.666 3.183 1.00 94.88 243 ALA A CA 1
ATOM 1915 C C . ALA A 1 243 ? 6.814 16.797 3.831 1.00 94.88 243 ALA A C 1
ATOM 1917 O O . ALA A 1 243 ? 5.928 17.443 3.269 1.00 94.88 243 ALA A O 1
ATOM 1918 N N . ARG A 1 244 ? 6.618 16.256 5.040 1.00 95.12 244 ARG A N 1
ATOM 1919 C CA . ARG A 1 244 ? 5.390 16.476 5.818 1.00 95.12 244 ARG A CA 1
ATOM 1920 C C . ARG A 1 244 ? 5.215 17.935 6.192 1.00 95.12 244 ARG A C 1
ATOM 1922 O O . ARG A 1 244 ? 4.127 18.468 5.998 1.00 95.12 244 ARG A O 1
ATOM 1929 N N . ASP A 1 245 ? 6.250 18.567 6.729 1.00 92.25 245 ASP A N 1
ATOM 1930 C CA . ASP A 1 245 ? 6.176 19.955 7.176 1.00 92.25 245 ASP A CA 1
ATOM 1931 C C . ASP A 1 245 ? 5.858 20.881 5.989 1.00 92.25 245 ASP A C 1
ATOM 1933 O O . ASP A 1 245 ? 5.030 21.780 6.118 1.00 92.25 245 ASP A O 1
ATOM 1937 N N . ALA A 1 246 ? 6.402 20.599 4.798 1.00 93.50 246 ALA A N 1
ATOM 1938 C CA . ALA A 1 246 ? 6.035 21.293 3.564 1.00 93.50 246 ALA A CA 1
ATOM 1939 C C . ALA A 1 246 ? 4.532 21.157 3.243 1.00 93.50 246 ALA A C 1
ATOM 1941 O O . ALA A 1 246 ? 3.880 22.149 2.908 1.00 93.50 246 ALA A O 1
ATOM 1942 N N . ILE A 1 247 ? 3.951 19.956 3.384 1.00 94.38 247 ILE A N 1
ATOM 1943 C CA . ILE A 1 247 ? 2.502 19.742 3.214 1.00 94.38 247 ILE A CA 1
ATOM 1944 C C . ILE A 1 247 ? 1.708 20.497 4.281 1.00 94.38 247 ILE A C 1
ATOM 1946 O O . ILE A 1 247 ? 0.713 21.140 3.949 1.00 94.38 247 ILE A O 1
ATOM 1950 N N . ALA A 1 248 ? 2.125 20.428 5.546 1.00 91.00 248 ALA A N 1
ATOM 1951 C CA . ALA A 1 248 ? 1.444 21.095 6.649 1.00 91.00 248 ALA A CA 1
ATOM 1952 C C . ALA A 1 248 ? 1.401 22.613 6.424 1.00 91.00 248 ALA A C 1
ATOM 1954 O O . ALA A 1 248 ? 0.320 23.197 6.431 1.00 91.00 248 ALA A O 1
ATOM 1955 N N . VAL A 1 249 ? 2.543 23.231 6.105 1.00 87.81 249 VAL A N 1
ATOM 1956 C CA . VAL A 1 249 ? 2.638 24.661 5.773 1.00 87.81 249 VAL A CA 1
ATOM 1957 C C . VAL A 1 249 ? 1.744 25.014 4.584 1.00 87.81 249 VAL A C 1
ATOM 1959 O O . VAL A 1 249 ? 1.021 26.005 4.636 1.00 87.81 249 VAL A O 1
ATOM 1962 N N . TYR A 1 250 ? 1.724 24.188 3.534 1.00 91.06 250 TYR A N 1
ATOM 1963 C CA . TYR A 1 250 ? 0.858 24.420 2.377 1.00 91.06 250 TYR A CA 1
ATOM 1964 C C . TYR A 1 250 ? -0.639 24.360 2.725 1.00 91.06 250 TYR A C 1
ATOM 1966 O O . TYR A 1 250 ? -1.426 25.159 2.216 1.00 91.06 250 TYR A O 1
ATOM 1974 N N . GLN A 1 251 ? -1.044 23.444 3.609 1.00 89.38 251 GLN A N 1
ATOM 1975 C CA . GLN A 1 251 ? -2.438 23.292 4.035 1.00 89.38 251 GLN A CA 1
ATOM 1976 C C . GLN A 1 251 ? -2.950 24.440 4.905 1.00 89.38 251 GLN A C 1
ATOM 1978 O O . GLN A 1 251 ? -4.152 24.703 4.887 1.00 89.38 251 GLN A O 1
ATOM 1983 N N . LEU A 1 252 ? -2.067 25.131 5.630 1.00 85.12 252 LEU A N 1
ATOM 1984 C CA . LEU A 1 252 ? -2.419 26.347 6.371 1.00 85.12 252 LEU A CA 1
ATOM 1985 C C . LEU A 1 252 ? -2.790 27.509 5.439 1.00 85.12 252 LEU A C 1
ATOM 1987 O O . LEU A 1 252 ? -3.409 28.478 5.875 1.00 85.12 252 LEU A O 1
ATOM 1991 N N . GLY A 1 253 ? -2.462 27.398 4.149 1.00 80.19 253 GLY A N 1
ATOM 1992 C CA . GLY A 1 253 ? -2.725 28.425 3.155 1.00 80.19 253 GLY A CA 1
ATOM 1993 C C . GLY A 1 253 ? -1.698 29.562 3.200 1.00 80.19 253 GLY A C 1
ATOM 1994 O O . GLY A 1 253 ? -0.652 29.442 3.839 1.00 80.19 253 GLY A O 1
ATOM 1995 N N . PRO A 1 254 ? -1.947 30.667 2.475 1.00 75.31 254 PRO A N 1
ATOM 1996 C CA . PRO A 1 254 ? -1.067 31.829 2.484 1.00 75.31 254 PRO A CA 1
ATOM 1997 C C . PRO A 1 254 ? -1.017 32.442 3.888 1.00 75.31 254 PRO A C 1
ATOM 1999 O O . PRO A 1 254 ? -1.902 33.197 4.288 1.00 75.31 254 PRO A O 1
ATOM 2002 N N . ALA A 1 255 ? 0.025 32.105 4.643 1.00 63.56 255 ALA A N 1
ATOM 2003 C CA . ALA A 1 255 ? 0.295 32.716 5.932 1.00 63.56 255 ALA A CA 1
ATOM 2004 C C . ALA A 1 255 ? 0.779 34.162 5.739 1.00 63.56 255 ALA A C 1
ATOM 2006 O O . ALA A 1 255 ? 1.511 34.482 4.797 1.00 63.56 255 ALA A O 1
ATOM 2007 N N . SER A 1 256 ? 0.399 35.040 6.667 1.00 59.16 256 SER A N 1
ATOM 2008 C CA . SER A 1 256 ? 1.067 36.322 6.872 1.00 59.16 256 SER A CA 1
ATOM 2009 C C . SER A 1 256 ? 2.487 36.042 7.363 1.00 59.16 256 SER A C 1
ATOM 2011 O O . SER A 1 256 ? 2.679 35.693 8.529 1.00 59.16 256 SER A O 1
ATOM 2013 N N . ILE A 1 257 ? 3.481 36.148 6.483 1.00 63.81 257 ILE A N 1
ATOM 2014 C CA . ILE A 1 257 ? 4.882 36.004 6.879 1.00 63.81 257 ILE A CA 1
ATOM 2015 C C . ILE A 1 257 ? 5.368 37.371 7.328 1.00 63.81 257 ILE A C 1
ATOM 2017 O O . ILE A 1 257 ? 5.475 38.298 6.521 1.00 63.81 257 ILE A O 1
ATOM 2021 N N . THR A 1 258 ? 5.671 37.486 8.617 1.00 58.72 258 THR A N 1
ATOM 2022 C CA . THR A 1 258 ? 6.425 38.621 9.142 1.00 58.72 258 THR A CA 1
ATOM 2023 C C . THR A 1 258 ? 7.876 38.444 8.719 1.00 58.72 258 THR A C 1
ATOM 2025 O O . THR A 1 258 ? 8.560 37.519 9.158 1.00 58.72 258 THR A O 1
ATOM 2028 N N . ASN A 1 259 ? 8.330 39.297 7.812 1.00 67.88 259 ASN A N 1
ATOM 2029 C CA . ASN A 1 259 ? 9.713 39.321 7.364 1.00 67.88 259 ASN A CA 1
ATOM 2030 C C . ASN A 1 259 ? 10.638 39.801 8.501 1.00 67.88 259 ASN A C 1
ATOM 2032 O O . ASN A 1 259 ? 10.184 40.307 9.529 1.00 67.88 259 ASN A O 1
ATOM 2036 N N . ALA A 1 260 ? 11.954 39.626 8.336 1.00 71.56 260 ALA A N 1
ATOM 2037 C CA . ALA A 1 260 ? 12.956 39.976 9.354 1.00 71.56 260 ALA A CA 1
ATOM 2038 C C . ALA A 1 260 ? 12.970 41.474 9.733 1.00 71.56 260 ALA A C 1
ATOM 2040 O O . ALA A 1 260 ? 13.478 41.849 10.785 1.00 71.56 260 ALA A O 1
ATOM 2041 N N . ASP A 1 261 ? 12.397 42.319 8.883 1.00 76.81 261 ASP A N 1
ATOM 2042 C CA . ASP A 1 261 ? 12.180 43.757 9.045 1.00 76.81 261 ASP A CA 1
ATOM 2043 C C . ASP A 1 261 ? 10.839 44.104 9.730 1.00 76.81 261 ASP A C 1
ATOM 2045 O O . ASP A 1 261 ? 10.512 45.277 9.890 1.00 76.81 261 ASP A O 1
ATOM 2049 N N . GLY A 1 262 ? 10.060 43.105 10.159 1.00 71.75 262 GLY A N 1
ATOM 2050 C CA . GLY A 1 262 ? 8.781 43.292 10.848 1.00 71.75 262 GLY A CA 1
ATOM 2051 C C . GLY A 1 262 ? 7.586 43.537 9.921 1.00 71.75 262 GLY A C 1
ATOM 2052 O O . GLY A 1 262 ? 6.463 43.673 10.410 1.00 71.75 262 GLY A O 1
ATOM 2053 N N . PHE A 1 263 ? 7.783 43.568 8.598 1.00 67.69 263 PHE A N 1
ATOM 2054 C CA . PHE A 1 263 ? 6.686 43.743 7.647 1.00 67.69 263 PHE A CA 1
ATOM 2055 C C . PHE A 1 263 ? 5.938 42.432 7.415 1.00 67.69 263 PHE A C 1
ATOM 2057 O O . PHE A 1 263 ? 6.528 41.409 7.068 1.00 67.69 263 PHE A O 1
ATOM 2064 N N . ILE A 1 264 ? 4.614 42.478 7.559 1.00 70.44 264 ILE A N 1
ATOM 2065 C CA . ILE A 1 264 ? 3.736 41.369 7.195 1.00 70.44 264 ILE A CA 1
ATOM 2066 C C . ILE A 1 264 ? 3.578 41.363 5.674 1.00 70.44 264 ILE A C 1
ATOM 2068 O O . ILE A 1 264 ? 2.893 42.214 5.107 1.00 70.44 264 ILE A O 1
ATOM 2072 N N . SER A 1 265 ? 4.197 40.389 5.013 1.00 74.19 265 SER A N 1
ATOM 2073 C CA . SER A 1 265 ? 3.908 40.080 3.615 1.00 74.19 265 SER A CA 1
ATOM 2074 C C . SER A 1 265 ? 2.866 38.964 3.551 1.00 74.19 265 SER A C 1
ATOM 2076 O O . SER A 1 265 ? 3.039 37.890 4.131 1.00 74.19 265 SER A O 1
ATOM 2078 N N . VAL A 1 266 ? 1.743 39.229 2.881 1.00 75.62 266 VAL A N 1
ATOM 2079 C CA . VAL A 1 266 ? 0.749 38.197 2.571 1.00 75.62 266 VAL A CA 1
ATOM 2080 C C . VAL A 1 266 ? 1.212 37.508 1.300 1.00 75.62 266 VAL A C 1
ATOM 2082 O O . VAL A 1 266 ? 1.275 38.141 0.246 1.00 75.62 266 VAL A O 1
ATOM 2085 N N . GLN A 1 267 ? 1.549 36.224 1.394 1.00 80.44 267 GLN A N 1
ATOM 2086 C CA . GLN A 1 267 ? 1.901 35.458 0.206 1.00 80.44 267 GLN A CA 1
ATOM 2087 C C . GLN A 1 267 ? 0.693 35.338 -0.722 1.00 80.44 267 GLN A C 1
ATOM 2089 O O . GLN A 1 267 ? -0.418 35.016 -0.302 1.00 80.44 267 GLN A O 1
ATOM 2094 N N . THR A 1 268 ? 0.908 35.543 -2.016 1.00 87.69 268 THR A N 1
ATOM 2095 C CA . THR A 1 268 ? -0.100 35.185 -3.015 1.00 87.69 268 THR A CA 1
ATOM 2096 C C . THR A 1 268 ? -0.274 33.657 -3.056 1.00 87.69 268 THR A C 1
ATOM 2098 O O . THR A 1 268 ? 0.686 32.920 -2.811 1.00 87.69 268 THR A O 1
ATOM 2101 N N . PRO A 1 269 ? -1.449 33.123 -3.447 1.00 88.44 269 PRO A N 1
ATOM 2102 C CA . PRO A 1 269 ? -1.638 31.674 -3.600 1.00 88.44 269 PRO A CA 1
ATOM 2103 C C . PRO A 1 269 ? -0.607 31.014 -4.530 1.00 88.44 269 PRO A C 1
ATOM 2105 O O . PRO A 1 269 ? -0.212 29.865 -4.333 1.00 88.44 269 PRO A O 1
ATOM 2108 N N . LYS A 1 270 ? -0.135 31.757 -5.540 1.00 88.88 270 LYS A N 1
ATOM 2109 C CA . LYS A 1 270 ? 0.922 31.315 -6.455 1.00 88.88 270 LYS A CA 1
ATOM 2110 C C . LYS A 1 270 ? 2.280 31.220 -5.756 1.00 88.88 270 LYS A C 1
ATOM 2112 O O . LYS A 1 270 ? 2.999 30.254 -5.986 1.00 88.88 270 LYS A O 1
ATOM 2117 N N . GLU A 1 271 ? 2.635 32.191 -4.919 1.00 88.19 271 GLU A N 1
ATOM 2118 C CA . GLU A 1 271 ? 3.873 32.158 -4.129 1.00 88.19 271 GLU A CA 1
ATOM 2119 C C . GLU A 1 271 ? 3.853 31.036 -3.096 1.00 88.19 271 GLU A C 1
ATOM 2121 O O . GLU A 1 271 ? 4.830 30.300 -3.015 1.00 88.19 271 GLU A O 1
ATOM 2126 N N . ALA A 1 272 ? 2.734 30.839 -2.392 1.00 88.31 272 ALA A N 1
ATOM 2127 C CA . ALA A 1 272 ? 2.569 29.732 -1.451 1.00 88.31 272 ALA A CA 1
ATOM 2128 C C . ALA A 1 272 ? 2.722 28.368 -2.149 1.00 88.31 272 ALA A C 1
ATOM 2130 O O . ALA A 1 272 ? 3.437 27.492 -1.670 1.00 88.31 272 ALA A O 1
ATOM 2131 N N . LYS A 1 273 ? 2.125 28.201 -3.338 1.00 90.88 273 LYS A N 1
ATOM 2132 C CA . LYS A 1 273 ? 2.293 26.992 -4.160 1.00 90.88 273 LYS A CA 1
ATOM 2133 C C . LYS A 1 273 ? 3.727 26.808 -4.662 1.00 90.88 273 LYS A C 1
ATOM 2135 O O . LYS A 1 273 ? 4.224 25.687 -4.666 1.00 90.88 273 LYS A O 1
ATOM 2140 N N . ASN A 1 274 ? 4.390 27.881 -5.090 1.00 89.25 274 ASN A N 1
ATOM 2141 C CA . ASN A 1 274 ? 5.787 27.823 -5.519 1.00 89.25 274 ASN A CA 1
ATOM 2142 C C . ASN A 1 274 ? 6.716 27.461 -4.355 1.00 89.25 274 ASN A C 1
ATOM 2144 O O . ASN A 1 274 ? 7.620 26.656 -4.547 1.00 89.25 274 ASN A O 1
ATOM 2148 N N . ALA A 1 275 ? 6.477 28.025 -3.168 1.00 89.06 275 ALA A N 1
ATOM 2149 C CA . ALA A 1 275 ? 7.209 27.696 -1.951 1.00 89.06 275 ALA A CA 1
ATOM 2150 C C . ALA A 1 275 ? 6.997 26.227 -1.573 1.00 89.06 275 ALA A C 1
ATOM 2152 O O . ALA A 1 275 ? 7.973 25.502 -1.433 1.00 89.06 275 ALA A O 1
ATOM 2153 N N . PHE A 1 276 ? 5.745 25.759 -1.551 1.00 92.62 276 PHE A N 1
ATOM 2154 C CA . PHE A 1 276 ? 5.433 24.346 -1.340 1.00 92.62 276 PHE A CA 1
ATOM 2155 C C . PHE A 1 276 ? 6.163 23.441 -2.336 1.00 92.62 276 PHE A C 1
ATOM 2157 O O . PHE A 1 276 ? 6.785 22.467 -1.931 1.00 92.62 276 PHE A O 1
ATOM 2164 N N . ALA A 1 277 ? 6.120 23.769 -3.631 1.00 91.38 277 ALA A N 1
ATOM 2165 C CA . ALA A 1 277 ? 6.783 22.984 -4.663 1.00 91.38 277 ALA A CA 1
ATOM 2166 C C . ALA A 1 277 ? 8.313 22.968 -4.513 1.00 91.38 277 ALA A C 1
ATOM 2168 O O . ALA A 1 277 ? 8.931 21.945 -4.803 1.00 91.38 277 ALA A O 1
ATOM 2169 N N . ASP A 1 278 ? 8.924 24.069 -4.075 1.00 87.69 278 ASP A N 1
ATOM 2170 C CA . ASP A 1 278 ? 10.357 24.122 -3.777 1.00 87.69 278 ASP A CA 1
ATOM 2171 C C . ASP A 1 278 ? 10.692 23.257 -2.554 1.00 87.69 278 ASP A C 1
ATOM 2173 O O . ASP A 1 278 ? 11.570 22.400 -2.640 1.00 87.69 278 ASP A O 1
ATOM 2177 N N . ASP A 1 279 ? 9.958 23.439 -1.455 1.00 89.56 279 ASP A N 1
ATOM 2178 C CA . ASP A 1 279 ? 10.197 22.774 -0.173 1.00 89.56 279 ASP A CA 1
ATOM 2179 C C . ASP A 1 279 ? 9.985 21.257 -0.282 1.00 89.56 279 ASP A C 1
ATOM 2181 O O . ASP A 1 279 ? 10.828 20.476 0.158 1.00 89.56 279 ASP A O 1
ATOM 2185 N N . ILE A 1 280 ? 8.906 20.820 -0.944 1.00 93.44 280 ILE A N 1
ATOM 2186 C CA . ILE A 1 280 ? 8.643 19.395 -1.172 1.00 93.44 280 ILE A CA 1
ATOM 2187 C C . ILE A 1 280 ? 9.674 18.782 -2.126 1.00 93.44 280 ILE A C 1
ATOM 2189 O O . ILE A 1 280 ? 10.082 17.642 -1.940 1.00 93.44 280 ILE A O 1
ATOM 2193 N N . THR A 1 281 ? 10.145 19.516 -3.139 1.00 88.56 281 THR A N 1
ATOM 2194 C CA . THR A 1 281 ? 11.150 18.977 -4.070 1.00 88.56 281 THR A CA 1
ATOM 2195 C C . THR A 1 281 ? 12.505 18.831 -3.392 1.00 88.56 281 THR A C 1
ATOM 2197 O O . THR A 1 281 ? 13.147 17.798 -3.583 1.00 88.56 281 THR A O 1
ATOM 2200 N N . ALA A 1 282 ? 12.913 19.816 -2.587 1.00 84.50 282 ALA A N 1
ATOM 2201 C CA . ALA A 1 282 ? 14.123 19.741 -1.774 1.00 84.50 282 ALA A CA 1
ATOM 2202 C C . ALA A 1 282 ? 14.048 18.566 -0.789 1.00 84.50 282 ALA A C 1
ATOM 2204 O O . ALA A 1 282 ? 14.943 17.729 -0.765 1.00 84.50 282 ALA A O 1
ATOM 2205 N N . ALA A 1 283 ? 12.930 18.417 -0.072 1.00 87.81 283 ALA A N 1
ATOM 2206 C CA . ALA A 1 283 ? 12.736 17.308 0.857 1.00 87.81 283 ALA A CA 1
ATOM 2207 C C . ALA A 1 283 ? 12.842 15.927 0.185 1.00 87.81 283 ALA A C 1
ATOM 2209 O O . ALA A 1 283 ? 13.423 15.009 0.751 1.00 87.81 283 ALA A O 1
ATOM 2210 N N . LEU A 1 284 ? 12.291 15.766 -1.023 1.00 88.81 284 LEU A N 1
ATOM 2211 C CA . LEU A 1 284 ? 12.235 14.472 -1.715 1.00 88.81 284 LEU A CA 1
ATOM 2212 C C . LEU A 1 284 ? 13.467 14.160 -2.580 1.00 88.81 284 LEU A C 1
ATOM 2214 O O . LEU A 1 284 ? 13.627 13.015 -3.002 1.00 88.81 284 LEU A O 1
ATOM 2218 N N . SER A 1 285 ? 14.302 15.159 -2.878 1.00 83.50 285 SER A N 1
ATOM 2219 C CA . SER A 1 285 ? 15.492 15.011 -3.739 1.00 83.50 285 SER A CA 1
ATOM 2220 C C . SER A 1 285 ? 16.811 15.237 -2.986 1.00 83.50 285 SER A C 1
ATOM 2222 O O . SER A 1 285 ? 17.862 14.882 -3.501 1.00 83.50 285 SER A O 1
ATOM 2224 N N . GLY A 1 286 ? 16.758 15.783 -1.766 1.00 81.94 286 GLY A N 1
ATOM 2225 C CA . GLY A 1 286 ? 17.914 16.120 -0.936 1.00 81.94 286 GLY A CA 1
ATOM 2226 C C . GLY A 1 286 ? 18.232 17.614 -0.939 1.00 81.94 286 GLY A C 1
ATOM 2227 O O . GLY A 1 286 ? 18.038 18.315 -1.938 1.00 81.94 286 GLY A O 1
ATOM 2228 N N . ASP A 1 287 ? 18.733 18.105 0.196 1.00 72.50 287 ASP A N 1
ATOM 2229 C CA . ASP A 1 287 ? 19.202 19.486 0.321 1.00 72.50 287 ASP A CA 1
ATOM 2230 C C . ASP A 1 287 ? 20.467 19.673 -0.536 1.00 72.50 287 ASP A C 1
ATOM 2232 O O . ASP A 1 287 ? 21.465 18.986 -0.336 1.00 72.50 287 ASP A O 1
ATOM 2236 N N . GLY A 1 288 ? 20.457 20.628 -1.469 1.00 63.28 288 GLY A N 1
ATOM 2237 C CA . GLY A 1 288 ? 21.655 20.999 -2.232 1.00 63.28 288 GLY A CA 1
ATOM 2238 C C . GLY A 1 288 ? 21.921 20.191 -3.502 1.00 63.28 288 GLY A C 1
ATOM 2239 O O . GLY A 1 288 ? 22.967 20.388 -4.114 1.00 63.28 288 GLY A O 1
ATOM 2240 N N . ALA A 1 289 ? 20.990 19.340 -3.935 1.00 60.88 289 ALA A N 1
ATOM 2241 C CA . ALA A 1 289 ? 21.076 18.738 -5.259 1.00 60.88 289 ALA A CA 1
ATOM 2242 C C . ALA A 1 289 ? 21.055 19.835 -6.349 1.00 60.88 289 ALA A C 1
ATOM 2244 O O . ALA A 1 289 ? 20.250 20.764 -6.289 1.00 60.88 289 ALA A O 1
ATOM 2245 N N . GLU A 1 290 ? 21.976 19.777 -7.313 1.00 55.47 290 GLU A N 1
ATOM 2246 C CA . GLU A 1 290 ? 22.095 20.801 -8.362 1.00 55.47 290 GLU A CA 1
ATOM 2247 C C . GLU A 1 290 ? 20.851 20.829 -9.258 1.00 55.47 290 GLU A C 1
ATOM 2249 O O . GLU A 1 290 ? 20.290 19.773 -9.497 1.00 55.47 290 GLU A O 1
ATOM 2254 N N . PRO A 1 291 ? 20.400 21.978 -9.797 1.00 54.44 291 PRO A N 1
ATOM 2255 C CA . PRO A 1 291 ? 19.274 22.006 -10.729 1.00 54.44 291 PRO A CA 1
ATOM 2256 C C . PRO A 1 291 ? 19.503 21.070 -11.920 1.00 54.44 291 PRO A C 1
ATOM 2258 O O . PRO A 1 291 ? 20.525 21.170 -12.593 1.00 54.44 291 PRO A O 1
ATOM 2261 N N . ILE A 1 292 ? 18.519 20.222 -12.238 1.00 57.91 292 ILE A N 1
ATOM 2262 C CA . ILE A 1 292 ? 18.542 19.441 -13.481 1.00 57.91 292 ILE A CA 1
ATOM 2263 C C . ILE A 1 292 ? 18.606 20.403 -14.666 1.00 57.91 292 ILE A C 1
ATOM 2265 O O . ILE A 1 292 ? 17.662 21.167 -14.904 1.00 57.91 292 ILE A O 1
ATOM 2269 N N . GLU A 1 293 ? 19.667 20.307 -15.463 1.00 59.38 293 GLU A N 1
ATOM 2270 C CA . GLU A 1 293 ? 19.646 20.822 -16.825 1.00 59.38 293 GLU A CA 1
ATOM 2271 C C . GLU A 1 293 ? 18.656 19.982 -17.631 1.00 59.38 293 GLU A C 1
ATOM 2273 O O . GLU A 1 293 ? 18.967 18.892 -18.107 1.00 59.38 293 GLU A O 1
ATOM 2278 N N . VAL A 1 294 ? 17.414 20.458 -17.745 1.00 60.69 294 VAL A N 1
ATOM 2279 C CA . VAL A 1 294 ? 16.410 19.800 -18.583 1.00 60.69 294 VAL A CA 1
ATOM 2280 C C . VAL A 1 294 ? 16.886 19.930 -20.032 1.00 60.69 294 VAL A C 1
ATOM 2282 O O . VAL A 1 294 ? 16.971 21.057 -20.527 1.00 60.69 294 VAL A O 1
ATOM 2285 N N . PRO A 1 295 ? 17.193 18.826 -20.744 1.00 59.62 295 PRO A N 1
ATOM 2286 C CA . PRO A 1 295 ? 17.729 18.937 -22.093 1.00 59.62 295 PRO A CA 1
ATOM 2287 C C . PRO A 1 295 ? 16.740 19.685 -22.990 1.00 59.62 295 PRO A C 1
ATOM 2289 O O . PRO A 1 295 ? 15.553 19.352 -23.010 1.00 59.62 295 PRO A O 1
ATOM 2292 N N . GLY A 1 296 ? 17.224 20.656 -23.771 1.00 60.00 296 GLY A N 1
ATOM 2293 C CA . GLY A 1 296 ? 16.380 21.580 -24.546 1.00 60.00 296 GLY A CA 1
ATOM 2294 C C . GLY A 1 296 ? 15.376 20.917 -25.502 1.00 60.00 296 GLY A C 1
ATOM 2295 O O . GLY A 1 296 ? 14.380 21.524 -25.871 1.00 60.00 296 GLY A O 1
ATOM 2296 N N . ARG A 1 297 ? 15.563 19.639 -25.864 1.00 57.94 297 ARG A N 1
ATOM 2297 C CA . ARG A 1 297 ? 14.590 18.857 -26.656 1.00 57.94 297 ARG A CA 1
ATOM 2298 C C . ARG A 1 297 ? 13.293 18.515 -25.906 1.00 57.94 297 ARG A C 1
ATOM 2300 O O . ARG A 1 297 ? 12.287 18.210 -26.537 1.00 57.94 297 ARG A O 1
ATOM 2307 N N . PHE A 1 298 ? 13.318 18.536 -24.575 1.00 56.12 298 PHE A N 1
ATOM 2308 C CA . PHE A 1 298 ? 12.148 18.327 -23.712 1.00 56.12 298 PHE A CA 1
ATOM 2309 C C . PHE A 1 298 ? 11.491 19.646 -23.301 1.00 56.12 298 PHE A C 1
ATOM 2311 O O . PHE A 1 298 ? 10.399 19.655 -22.725 1.00 56.12 298 PHE A O 1
ATOM 2318 N N . ASP A 1 299 ? 12.134 20.751 -23.674 1.00 52.53 299 ASP A N 1
ATOM 2319 C CA . ASP A 1 299 ? 11.600 22.099 -23.665 1.00 52.53 299 ASP A CA 1
ATOM 2320 C C . ASP A 1 299 ? 10.650 22.249 -24.867 1.00 52.53 299 ASP A C 1
ATOM 2322 O O . ASP A 1 299 ? 10.917 22.919 -25.864 1.00 52.53 299 ASP A O 1
ATOM 2326 N N . ALA A 1 300 ? 9.519 21.535 -24.826 1.00 47.16 300 ALA A N 1
ATOM 2327 C CA . ALA A 1 300 ? 8.430 21.795 -25.763 1.00 47.16 300 ALA A CA 1
ATOM 2328 C C . ALA A 1 300 ? 8.110 23.305 -25.734 1.00 47.16 300 ALA A C 1
ATOM 2330 O O . ALA A 1 300 ? 8.109 23.890 -24.647 1.00 47.16 300 ALA A O 1
ATOM 2331 N N . PRO A 1 301 ? 7.831 23.928 -26.898 1.00 42.56 301 PRO A N 1
ATOM 2332 C CA . PRO A 1 301 ? 8.134 25.323 -27.231 1.00 42.56 301 PRO A CA 1
ATOM 2333 C C . PRO A 1 301 ? 7.307 26.320 -26.414 1.00 42.56 301 PRO A C 1
ATOM 2335 O O . PRO A 1 301 ? 6.407 27.002 -26.903 1.00 42.56 301 PRO A O 1
ATOM 2338 N N . SER A 1 302 ? 7.641 26.440 -25.140 1.00 46.88 302 SER A N 1
ATOM 2339 C CA . SER A 1 302 ? 7.078 27.397 -24.202 1.00 46.88 302 SER A CA 1
ATOM 2340 C C . SER A 1 302 ? 7.902 28.676 -24.305 1.00 46.88 302 SER A C 1
ATOM 2342 O O . SER A 1 302 ? 8.581 29.068 -23.368 1.00 46.88 302 SER A O 1
ATOM 2344 N N . ARG A 1 303 ? 7.895 29.274 -25.506 1.00 44.38 303 ARG A N 1
ATOM 2345 C CA . ARG A 1 303 ? 8.318 30.649 -25.833 1.00 44.38 303 ARG A CA 1
ATOM 2346 C C . ARG A 1 303 ? 9.335 31.273 -24.853 1.00 44.38 303 ARG A C 1
ATOM 2348 O O . ARG A 1 303 ? 8.977 32.149 -24.074 1.00 44.38 303 ARG A O 1
ATOM 2355 N N . GLY A 1 304 ? 10.601 30.860 -24.930 1.00 47.25 304 GLY A N 1
ATOM 2356 C CA . GLY A 1 304 ? 11.739 31.660 -24.452 1.00 47.25 304 GLY A CA 1
ATOM 2357 C C . GLY A 1 304 ? 11.843 31.922 -22.944 1.00 47.25 304 GLY A C 1
ATOM 2358 O O . GLY A 1 304 ? 12.563 32.839 -22.554 1.00 47.25 304 GLY A O 1
ATOM 2359 N N . LEU A 1 305 ? 11.163 31.156 -22.089 1.00 47.16 305 LEU A N 1
ATOM 2360 C CA . LEU A 1 305 ? 11.386 31.229 -20.646 1.00 47.16 305 LEU A CA 1
ATOM 2361 C C . LEU A 1 305 ? 12.562 30.324 -20.273 1.00 47.16 305 LEU A C 1
ATOM 2363 O O . LEU A 1 305 ? 12.431 29.108 -20.253 1.00 47.16 305 LEU A O 1
ATOM 2367 N N . SER A 1 306 ? 13.711 30.930 -19.973 1.00 47.59 306 SER A N 1
ATOM 2368 C CA . SER A 1 306 ? 14.827 30.250 -19.308 1.00 47.59 306 SER A CA 1
ATOM 2369 C C . SER A 1 306 ? 14.316 29.591 -18.017 1.00 47.59 306 SER A C 1
ATOM 2371 O O . SER A 1 306 ? 13.968 30.277 -17.056 1.00 47.59 306 SER A O 1
ATOM 2373 N N . PHE A 1 307 ? 14.214 28.259 -18.011 1.00 52.19 307 PHE A N 1
ATOM 2374 C CA . PHE A 1 307 ? 13.691 27.457 -16.897 1.00 52.19 307 PHE A CA 1
ATOM 2375 C C . PHE A 1 307 ? 14.729 27.183 -15.801 1.00 52.19 307 PHE A C 1
ATOM 2377 O O . PHE A 1 307 ? 14.566 26.236 -15.031 1.00 52.19 307 PHE A O 1
ATOM 2384 N N . SER A 1 308 ? 15.765 28.017 -15.675 1.00 51.66 308 SER A N 1
ATOM 2385 C CA . SER A 1 308 ? 16.844 27.813 -14.699 1.00 51.66 308 SER A CA 1
ATOM 2386 C C . SER A 1 308 ? 16.348 27.679 -13.251 1.00 51.66 308 SER A C 1
ATOM 2388 O O . SER A 1 308 ? 17.032 27.074 -12.432 1.00 51.66 308 SER A O 1
ATOM 2390 N N . PHE A 1 309 ? 15.127 28.139 -12.936 1.00 56.91 309 PHE A N 1
ATOM 2391 C CA . PHE A 1 309 ? 14.468 27.880 -11.655 1.00 56.91 309 PHE A CA 1
ATOM 2392 C C . PHE A 1 309 ? 12.958 27.639 -11.819 1.00 56.91 309 PHE A C 1
ATOM 2394 O O . PHE A 1 309 ? 12.198 28.565 -12.108 1.00 56.91 309 PHE A O 1
ATOM 2401 N N . GLY A 1 310 ? 12.490 26.411 -11.556 1.00 69.44 310 GLY A N 1
ATOM 2402 C CA . GLY A 1 310 ? 11.065 26.154 -11.308 1.00 69.44 310 GLY A CA 1
ATOM 2403 C C . GLY A 1 310 ? 10.339 25.183 -12.238 1.00 69.44 310 GLY A C 1
ATOM 2404 O O . GLY A 1 310 ? 9.109 25.167 -12.203 1.00 69.44 310 GLY A O 1
ATOM 2405 N N . TYR A 1 311 ? 11.036 24.345 -13.016 1.00 78.69 311 TYR A N 1
ATOM 2406 C CA . TYR A 1 311 ? 10.392 23.249 -13.764 1.00 78.69 311 TYR A CA 1
ATOM 2407 C C . TYR A 1 311 ? 9.449 22.419 -12.869 1.00 78.69 311 TYR A C 1
ATOM 2409 O O . TYR A 1 311 ? 8.301 22.166 -13.233 1.00 78.69 311 TYR A O 1
ATOM 2417 N N . TRP A 1 312 ? 9.895 22.060 -11.660 1.00 82.00 312 TRP A N 1
ATOM 2418 C CA . TRP A 1 312 ? 9.136 21.258 -10.688 1.00 82.00 312 TRP A CA 1
ATOM 2419 C C . TRP A 1 312 ? 7.890 21.960 -10.122 1.00 82.00 312 TRP A C 1
ATOM 2421 O O . TRP A 1 312 ? 6.994 21.280 -9.620 1.00 82.00 312 TRP A O 1
ATOM 2431 N N . ARG A 1 313 ? 7.800 23.296 -10.227 1.00 87.25 313 ARG A N 1
ATOM 2432 C CA . ARG A 1 313 ? 6.652 24.095 -9.750 1.00 87.25 313 ARG A CA 1
ATOM 2433 C C . ARG A 1 313 ? 5.424 23.963 -10.646 1.00 87.25 313 ARG A C 1
ATOM 2435 O O . ARG A 1 313 ? 4.310 24.266 -10.219 1.00 87.25 313 ARG A O 1
ATOM 2442 N N . GLY A 1 314 ? 5.620 23.548 -11.897 1.00 87.88 314 GLY A N 1
ATOM 2443 C CA . GLY A 1 314 ? 4.521 23.284 -12.816 1.00 87.88 314 GLY A CA 1
ATOM 2444 C C . GLY A 1 314 ? 3.687 22.090 -12.358 1.00 87.88 314 GLY A C 1
ATOM 2445 O O . GLY A 1 314 ? 4.179 21.203 -11.668 1.00 87.88 314 GLY A O 1
ATOM 2446 N N . GLU A 1 315 ? 2.433 22.031 -12.789 1.00 91.94 315 GLU A N 1
ATOM 2447 C CA . GLU A 1 315 ? 1.604 20.837 -12.633 1.00 91.94 315 GLU A CA 1
ATOM 2448 C C . GLU A 1 315 ? 1.488 20.082 -13.952 1.00 91.94 315 GLU A C 1
ATOM 2450 O O . GLU A 1 315 ? 1.666 20.635 -15.043 1.00 91.94 315 GLU A O 1
ATOM 2455 N N . ARG A 1 316 ? 1.169 18.796 -13.850 1.00 90.69 316 ARG A N 1
ATOM 2456 C CA . ARG A 1 316 ? 0.904 17.929 -14.990 1.00 90.69 316 ARG A CA 1
ATOM 2457 C C . ARG A 1 316 ? -0.210 16.950 -14.636 1.00 90.69 316 ARG A C 1
ATOM 2459 O O . ARG A 1 316 ? -0.294 16.472 -13.506 1.00 90.69 316 ARG A O 1
ATOM 2466 N N . LYS A 1 317 ? -1.061 16.646 -15.619 1.00 94.19 317 LYS A N 1
ATOM 2467 C CA . LYS A 1 317 ? -2.060 15.578 -15.518 1.00 94.19 317 LYS A CA 1
ATOM 2468 C C . LYS A 1 317 ? -1.384 14.241 -15.798 1.00 94.19 317 LYS A C 1
ATOM 2470 O O . LYS A 1 317 ? -0.787 14.078 -16.863 1.00 94.19 317 LYS A O 1
ATOM 2475 N N . CYS A 1 318 ? -1.484 13.294 -14.873 1.00 92.06 318 CYS A N 1
ATOM 2476 C CA . CYS A 1 318 ? -1.033 11.927 -15.111 1.00 92.06 318 CYS A CA 1
ATOM 2477 C C . CYS A 1 318 ? -1.939 11.251 -16.146 1.00 92.06 318 CYS A C 1
ATOM 2479 O O . CYS A 1 318 ? -3.160 11.293 -16.009 1.00 92.06 318 CYS A O 1
ATOM 2481 N N . CYS A 1 319 ? -1.365 10.619 -17.173 1.00 88.88 319 CYS A N 1
ATOM 2482 C CA . CYS A 1 319 ? -2.157 9.915 -18.186 1.00 88.88 319 CYS A CA 1
ATOM 2483 C C . CYS A 1 319 ? -2.729 8.577 -17.695 1.00 88.88 319 CYS A C 1
ATOM 2485 O O . CYS A 1 319 ? -3.672 8.087 -18.298 1.00 88.88 319 CYS A O 1
ATOM 2487 N N . SER A 1 320 ? -2.179 8.010 -16.615 1.00 85.94 320 SER A N 1
ATOM 2488 C CA . SER A 1 320 ? -2.671 6.768 -16.007 1.00 85.94 320 SER A CA 1
ATOM 2489 C C . SER A 1 320 ? -3.828 7.042 -15.038 1.00 85.94 320 SER A C 1
ATOM 2491 O O . SER A 1 320 ? -4.948 6.619 -15.292 1.00 85.94 320 SER A O 1
ATOM 2493 N N . CYS A 1 321 ? -3.612 7.821 -13.970 1.00 90.50 321 CYS A N 1
ATOM 2494 C CA . CYS A 1 321 ? -4.655 8.071 -12.963 1.00 90.50 321 CYS A CA 1
ATOM 2495 C C . CYS A 1 321 ? -5.494 9.339 -13.191 1.00 90.50 321 CYS A C 1
ATOM 2497 O O . CYS A 1 321 ? -6.382 9.642 -12.397 1.00 90.50 321 CYS A O 1
ATOM 2499 N N . GLY A 1 322 ? -5.182 10.150 -14.207 1.00 92.69 322 GLY A N 1
ATOM 2500 C CA . GLY A 1 322 ? -5.916 11.381 -14.518 1.00 92.69 322 GLY A CA 1
ATOM 2501 C C . GLY A 1 322 ? -5.751 12.531 -13.513 1.00 92.69 322 GLY A C 1
ATOM 2502 O O . GLY A 1 322 ? -6.314 13.603 -13.739 1.00 92.69 322 GLY A O 1
ATOM 2503 N N . LYS A 1 323 ? -4.995 12.355 -12.422 1.00 93.56 323 LYS A N 1
ATOM 2504 C CA . LYS A 1 323 ? -4.822 13.371 -11.371 1.00 93.56 323 LYS A CA 1
ATOM 2505 C C . LYS A 1 323 ? -3.821 14.453 -11.784 1.00 93.56 323 LYS A C 1
ATOM 2507 O O . LYS A 1 323 ? -2.825 14.168 -12.453 1.00 93.56 323 LYS A O 1
ATOM 2512 N N . MET A 1 324 ? -4.092 15.689 -11.367 1.00 95.56 324 MET A N 1
ATOM 2513 C CA . MET A 1 324 ? -3.170 16.822 -11.478 1.00 95.56 324 MET A CA 1
ATOM 2514 C C . MET A 1 324 ? -2.201 16.796 -10.296 1.00 95.56 324 MET A C 1
ATOM 2516 O O . MET A 1 324 ? -2.641 16.835 -9.152 1.00 95.56 324 MET A O 1
ATOM 2520 N N . LEU A 1 325 ? -0.900 16.719 -10.569 1.00 94.88 325 LEU A N 1
ATOM 2521 C CA . LEU A 1 325 ? 0.153 16.704 -9.551 1.00 94.88 325 LEU A CA 1
ATOM 2522 C C . LEU A 1 325 ? 1.277 17.668 -9.946 1.00 94.88 325 LEU A C 1
ATOM 2524 O O . LEU A 1 325 ? 1.432 17.996 -11.126 1.00 94.88 325 LEU A O 1
ATOM 2528 N N . LEU A 1 326 ? 2.081 18.101 -8.973 1.00 93.31 326 LEU A N 1
ATOM 2529 C CA . LEU A 1 326 ? 3.316 18.842 -9.241 1.00 93.31 326 LEU A CA 1
ATOM 2530 C C . LEU A 1 326 ? 4.271 18.008 -10.101 1.00 93.31 326 LEU A C 1
ATOM 2532 O O . LEU A 1 326 ? 4.363 16.792 -9.931 1.00 93.31 326 LEU A O 1
ATOM 2536 N N . ARG A 1 327 ? 5.031 18.665 -10.982 1.00 90.25 327 ARG A N 1
ATOM 2537 C CA . ARG A 1 327 ? 6.025 18.032 -11.864 1.00 90.25 327 ARG A CA 1
ATOM 2538 C C . ARG A 1 327 ? 7.109 17.281 -11.097 1.00 90.25 327 ARG A C 1
ATOM 2540 O O . ARG A 1 327 ? 7.638 16.320 -11.632 1.00 90.25 327 ARG A O 1
ATOM 2547 N N . THR A 1 328 ? 7.377 17.646 -9.843 1.00 89.38 328 THR A N 1
ATOM 2548 C CA . THR A 1 328 ? 8.261 16.878 -8.946 1.00 89.38 328 THR A CA 1
ATOM 2549 C C . THR A 1 328 ? 7.814 15.421 -8.760 1.00 89.38 328 THR A C 1
ATOM 2551 O O . THR A 1 328 ? 8.639 14.529 -8.603 1.00 89.38 328 THR A O 1
ATOM 2554 N N . PHE A 1 329 ? 6.509 15.144 -8.860 1.00 93.94 329 PHE A N 1
ATOM 2555 C CA . PHE A 1 329 ? 5.949 13.793 -8.782 1.00 93.94 329 PHE A CA 1
ATOM 2556 C C . PHE A 1 329 ? 5.934 13.068 -10.133 1.00 93.94 329 PHE A C 1
ATOM 2558 O O . PHE A 1 329 ? 5.271 12.039 -10.265 1.00 93.94 329 PHE A O 1
ATOM 2565 N N . PHE A 1 330 ? 6.635 13.591 -11.139 1.00 87.50 330 PHE A N 1
ATOM 2566 C CA . PHE A 1 330 ? 6.777 12.964 -12.443 1.00 87.50 330 PHE A CA 1
ATOM 2567 C C . PHE A 1 330 ? 8.245 12.665 -12.752 1.00 87.50 330 PHE A C 1
ATOM 2569 O O . PHE A 1 330 ? 9.130 13.445 -12.396 1.00 87.50 330 PHE A O 1
ATOM 2576 N N . PRO A 1 331 ? 8.495 11.569 -13.473 1.00 80.50 331 PRO A N 1
ATOM 2577 C CA . PRO A 1 331 ? 9.694 11.418 -14.280 1.00 80.50 331 PRO A CA 1
ATOM 2578 C C . PRO A 1 331 ? 9.733 12.477 -15.393 1.00 80.50 331 PRO A C 1
ATOM 2580 O O . PRO A 1 331 ? 8.692 13.019 -15.785 1.00 80.50 331 PRO A O 1
ATOM 2583 N N . ILE A 1 332 ? 10.916 12.780 -15.920 1.00 73.19 332 ILE A N 1
ATOM 2584 C CA . ILE A 1 332 ? 11.103 13.885 -16.870 1.00 73.19 332 ILE A CA 1
ATOM 2585 C C . ILE A 1 332 ? 10.476 13.549 -18.231 1.00 73.19 332 ILE A C 1
ATOM 2587 O O . ILE A 1 332 ? 9.764 14.378 -18.812 1.00 73.19 332 ILE A O 1
ATOM 2591 N N . HIS A 1 333 ? 10.685 12.332 -18.726 1.00 65.31 333 HIS A N 1
ATOM 2592 C CA . HIS A 1 333 ? 10.269 11.853 -20.041 1.00 65.31 333 HIS A CA 1
ATOM 2593 C C . HIS A 1 333 ? 8.855 11.268 -20.037 1.00 65.31 333 HIS A C 1
ATOM 2595 O O . HIS A 1 333 ? 8.152 11.349 -21.049 1.00 65.31 333 HIS A O 1
ATOM 2601 N N . THR A 1 334 ? 8.362 10.759 -18.907 1.00 71.06 334 THR A N 1
ATOM 2602 C CA . THR A 1 334 ? 7.033 10.125 -18.893 1.00 71.06 334 THR A CA 1
ATOM 2603 C C . THR A 1 334 ? 5.856 11.058 -18.599 1.00 71.06 334 THR A C 1
ATOM 2605 O O . THR A 1 334 ? 5.956 12.090 -17.937 1.00 71.06 334 THR A O 1
ATOM 2608 N N . LYS A 1 335 ? 4.672 10.658 -19.080 1.00 81.75 335 LYS A N 1
ATOM 2609 C CA . LYS A 1 335 ? 3.366 11.252 -18.723 1.00 81.75 335 LYS A CA 1
ATOM 2610 C C . LYS A 1 335 ? 2.721 10.581 -17.498 1.00 81.75 335 LYS A C 1
ATOM 2612 O O . LYS A 1 335 ? 1.593 10.926 -17.141 1.00 81.75 335 LYS A O 1
ATOM 2617 N N . VAL A 1 336 ? 3.414 9.633 -16.871 1.00 84.62 336 VAL A N 1
ATOM 2618 C CA . VAL A 1 336 ? 2.920 8.818 -15.757 1.00 84.62 336 VAL A CA 1
ATOM 2619 C C . VAL A 1 336 ? 3.607 9.289 -14.481 1.00 84.62 336 VAL A C 1
ATOM 2621 O O . VAL A 1 336 ? 4.822 9.413 -14.447 1.00 84.62 336 VAL A O 1
ATOM 2624 N N . CYS A 1 337 ? 2.847 9.595 -13.432 1.00 91.88 337 CYS A N 1
ATOM 2625 C CA . CYS A 1 337 ? 3.440 10.047 -12.175 1.00 91.88 337 CYS A CA 1
ATOM 2626 C C . CYS A 1 337 ? 4.160 8.902 -11.437 1.00 91.88 337 CYS A C 1
ATOM 2628 O O . CYS A 1 337 ? 3.808 7.730 -11.605 1.00 91.88 337 CYS A O 1
ATOM 2630 N N . TRP A 1 338 ? 5.118 9.244 -10.570 1.00 92.12 338 TRP A N 1
ATOM 2631 C CA . TRP A 1 338 ? 5.843 8.297 -9.715 1.00 92.12 338 TRP A CA 1
ATOM 2632 C C . TRP A 1 338 ? 4.930 7.333 -8.937 1.00 92.12 338 TRP A C 1
ATOM 2634 O O . TRP A 1 338 ? 5.220 6.140 -8.952 1.00 92.12 338 TRP A O 1
ATOM 2644 N N . PRO A 1 339 ? 3.797 7.773 -8.346 1.00 94.44 339 PRO A N 1
ATOM 2645 C CA . PRO A 1 339 ? 2.845 6.861 -7.708 1.00 94.44 339 PRO A CA 1
ATOM 2646 C C . PRO A 1 339 ? 2.318 5.772 -8.645 1.00 94.44 339 PRO A C 1
ATOM 2648 O O . PRO A 1 339 ? 2.275 4.607 -8.274 1.00 94.44 339 PRO A O 1
ATOM 2651 N N . CYS A 1 340 ? 1.934 6.129 -9.876 1.00 89.19 340 CYS A N 1
ATOM 2652 C CA . CYS A 1 340 ? 1.412 5.155 -10.840 1.00 89.19 340 CYS A CA 1
ATOM 2653 C C . CYS A 1 340 ? 2.512 4.217 -11.346 1.00 89.19 340 CYS A C 1
ATOM 2655 O O . CYS A 1 340 ? 2.240 3.039 -11.551 1.00 89.19 340 CYS A O 1
ATOM 2657 N N . LYS A 1 341 ? 3.749 4.714 -11.501 1.00 85.88 341 LYS A N 1
ATOM 2658 C CA . LYS A 1 341 ? 4.909 3.862 -11.796 1.00 85.88 341 LYS A CA 1
ATOM 2659 C C . LYS A 1 341 ? 5.179 2.863 -10.673 1.00 85.88 341 LYS A C 1
ATOM 2661 O O . LYS A 1 341 ? 5.347 1.690 -10.963 1.00 85.88 341 LYS A O 1
ATOM 2666 N N . MET A 1 342 ? 5.162 3.302 -9.413 1.00 90.62 342 MET A N 1
ATOM 2667 C CA . MET A 1 342 ? 5.314 2.424 -8.248 1.00 90.62 342 MET A CA 1
ATOM 2668 C C . MET A 1 342 ? 4.216 1.362 -8.197 1.00 90.62 342 MET A C 1
ATOM 2670 O O . MET A 1 342 ? 4.527 0.187 -8.070 1.00 90.62 342 MET A O 1
ATOM 2674 N N . VAL A 1 343 ? 2.945 1.754 -8.344 1.00 87.38 343 VAL A N 1
ATOM 2675 C CA . VAL A 1 343 ? 1.819 0.805 -8.382 1.00 87.38 343 VAL A CA 1
ATOM 2676 C C . VAL A 1 343 ? 1.992 -0.196 -9.525 1.00 87.38 343 VAL A C 1
ATOM 2678 O O . VAL A 1 343 ? 1.879 -1.398 -9.308 1.00 87.38 343 VAL A O 1
ATOM 2681 N N . GLY A 1 344 ? 2.327 0.285 -10.725 1.00 82.56 344 GLY A N 1
ATOM 2682 C CA . GLY A 1 344 ? 2.615 -0.571 -11.873 1.00 82.56 344 GLY A CA 1
ATOM 2683 C C . GLY A 1 344 ? 3.756 -1.545 -11.590 1.00 82.56 344 GLY A C 1
ATOM 2684 O O . GLY A 1 344 ? 3.596 -2.740 -11.812 1.00 82.56 344 GLY A O 1
ATOM 2685 N N . PHE A 1 345 ? 4.872 -1.066 -11.040 1.00 81.06 345 PHE A N 1
ATOM 2686 C CA . PHE A 1 345 ? 6.028 -1.889 -10.689 1.00 81.06 345 PHE A CA 1
ATOM 2687 C C . PHE A 1 345 ? 5.680 -2.948 -9.641 1.00 81.06 345 PHE A C 1
ATOM 2689 O O . PHE A 1 345 ? 5.966 -4.121 -9.840 1.00 81.06 345 PHE A O 1
ATOM 2696 N N . VAL A 1 346 ? 5.010 -2.569 -8.556 1.00 82.00 346 VAL A N 1
ATOM 2697 C CA . VAL A 1 346 ? 4.611 -3.500 -7.492 1.00 82.00 346 VAL A CA 1
ATOM 2698 C C . VAL A 1 346 ? 3.655 -4.576 -8.023 1.00 82.00 346 VAL A C 1
ATOM 2700 O O . VAL A 1 346 ? 3.781 -5.738 -7.669 1.00 82.00 346 VAL A O 1
ATOM 2703 N N . ILE A 1 347 ? 2.737 -4.234 -8.930 1.00 76.25 347 ILE A N 1
ATOM 2704 C CA . ILE A 1 347 ? 1.803 -5.210 -9.517 1.00 76.25 347 ILE A CA 1
ATOM 2705 C C . ILE A 1 347 ? 2.484 -6.117 -10.559 1.00 76.25 347 ILE A C 1
ATOM 2707 O O . ILE A 1 347 ? 2.151 -7.297 -10.686 1.00 76.25 347 ILE A O 1
ATOM 2711 N N . THR A 1 348 ? 3.399 -5.572 -11.364 1.00 69.25 348 THR A N 1
ATOM 2712 C CA . THR A 1 348 ? 3.903 -6.252 -12.575 1.00 69.25 348 THR A CA 1
ATOM 2713 C C . THR A 1 348 ? 5.315 -6.804 -12.448 1.00 69.25 348 THR A C 1
ATOM 2715 O O . THR A 1 348 ? 5.616 -7.818 -13.071 1.00 69.25 348 THR A O 1
ATOM 2718 N N . ALA A 1 349 ? 6.173 -6.162 -11.663 1.00 62.31 349 ALA A N 1
ATOM 2719 C CA . ALA A 1 349 ? 7.601 -6.445 -11.566 1.00 62.31 349 ALA A CA 1
ATOM 2720 C C . ALA A 1 349 ? 8.010 -6.980 -10.188 1.00 62.31 349 ALA A C 1
ATOM 2722 O O . ALA A 1 349 ? 9.070 -7.598 -10.073 1.00 62.31 349 ALA A O 1
ATOM 2723 N N . GLU A 1 350 ? 7.183 -6.810 -9.151 1.00 65.06 350 GLU A N 1
ATOM 2724 C CA . GLU A 1 350 ? 7.426 -7.465 -7.869 1.00 65.06 350 GLU A CA 1
ATOM 2725 C C . GLU A 1 350 ? 7.228 -8.979 -8.038 1.00 65.06 350 GLU A C 1
ATOM 2727 O O . GLU A 1 350 ? 6.126 -9.518 -8.129 1.00 65.06 350 GLU A O 1
ATOM 2732 N N . SER A 1 351 ? 8.350 -9.678 -8.180 1.00 51.78 351 SER A N 1
ATOM 2733 C CA . SER A 1 351 ? 8.457 -11.122 -8.378 1.00 51.78 351 SER A CA 1
ATOM 2734 C C . SER A 1 351 ? 8.639 -11.864 -7.064 1.00 51.78 351 SER A C 1
ATOM 2736 O O . SER A 1 351 ? 9.246 -12.931 -7.037 1.00 51.78 351 SER A O 1
ATOM 2738 N N . SER A 1 352 ? 8.091 -11.336 -5.966 1.00 57.41 352 SER A N 1
ATOM 2739 C CA . SER A 1 352 ? 7.856 -12.162 -4.788 1.00 57.41 352 SER A CA 1
ATOM 2740 C C . SER A 1 352 ? 6.889 -13.263 -5.225 1.00 57.41 352 SER A C 1
ATOM 2742 O O . SER A 1 352 ? 5.670 -13.084 -5.225 1.00 57.41 352 SER A O 1
ATOM 2744 N N . HIS A 1 353 ? 7.442 -14.390 -5.688 1.00 61.16 353 HIS A N 1
ATOM 2745 C CA . HIS A 1 353 ? 6.679 -15.533 -6.178 1.00 61.16 353 HIS A CA 1
ATOM 2746 C C . HIS A 1 353 ? 5.633 -15.933 -5.141 1.00 61.16 353 HIS A C 1
ATOM 2748 O O . HIS A 1 353 ? 4.529 -16.318 -5.504 1.00 61.16 353 HIS A O 1
ATOM 2754 N N . MET A 1 354 ? 5.952 -15.752 -3.859 1.00 75.00 354 MET A N 1
ATOM 2755 C CA . MET A 1 354 ? 5.034 -15.977 -2.755 1.00 75.00 354 MET A CA 1
ATOM 2756 C C . MET A 1 354 ? 3.881 -14.977 -2.741 1.00 75.00 354 MET A C 1
ATOM 2758 O O . MET A 1 354 ? 2.741 -15.405 -2.694 1.00 75.00 354 MET A O 1
ATOM 2762 N N . ARG A 1 355 ? 4.113 -13.666 -2.866 1.00 81.88 355 ARG A N 1
ATOM 2763 C CA . ARG A 1 355 ? 3.029 -12.671 -2.828 1.00 81.88 355 ARG A CA 1
ATOM 2764 C C . ARG A 1 355 ? 1.990 -12.878 -3.933 1.00 81.88 355 ARG A C 1
ATOM 2766 O O . ARG A 1 355 ? 0.795 -12.854 -3.663 1.00 81.88 355 ARG A O 1
ATOM 2773 N N . HIS A 1 356 ? 2.442 -13.091 -5.166 1.00 81.44 356 HIS A N 1
ATOM 2774 C CA . HIS A 1 356 ? 1.544 -13.365 -6.292 1.00 81.44 356 HIS A CA 1
ATOM 2775 C C . HIS A 1 356 ? 0.761 -14.669 -6.097 1.00 81.44 356 HIS A C 1
ATOM 2777 O O . HIS A 1 356 ? -0.429 -14.722 -6.397 1.00 81.44 356 HIS A O 1
ATOM 2783 N N . ARG A 1 357 ? 1.408 -15.708 -5.557 1.00 85.44 357 ARG A N 1
ATOM 2784 C CA . ARG A 1 357 ? 0.740 -16.969 -5.221 1.00 85.44 357 ARG A CA 1
ATOM 2785 C C . ARG A 1 357 ? -0.276 -16.794 -4.086 1.00 85.44 357 ARG A C 1
ATOM 2787 O O . ARG A 1 357 ? -1.400 -17.263 -4.212 1.00 85.44 357 ARG A O 1
ATOM 2794 N N . LEU A 1 358 ? 0.061 -16.055 -3.032 1.00 90.50 358 LEU A N 1
ATOM 2795 C CA . LEU A 1 358 ? -0.861 -15.724 -1.942 1.00 90.50 358 LEU A CA 1
ATOM 2796 C C . LEU A 1 358 ? -2.073 -14.939 -2.456 1.00 90.50 358 LEU A C 1
ATOM 2798 O O . LEU A 1 358 ? -3.201 -15.255 -2.098 1.00 90.50 358 LEU A O 1
ATOM 2802 N N . GLN A 1 359 ? -1.860 -13.967 -3.351 1.00 89.88 359 GLN A N 1
ATOM 2803 C CA . GLN A 1 359 ? -2.965 -13.260 -3.997 1.00 89.88 359 GLN A CA 1
ATOM 2804 C C . GLN A 1 359 ? -3.832 -14.220 -4.820 1.00 89.88 359 GLN A C 1
ATOM 2806 O O . GLN A 1 359 ? -5.048 -14.111 -4.753 1.00 89.88 359 GLN A O 1
ATOM 2811 N N . SER A 1 360 ? -3.243 -15.198 -5.523 1.00 89.12 360 SER A N 1
ATOM 2812 C CA . SER A 1 360 ? -4.026 -16.196 -6.265 1.00 89.12 360 SER A CA 1
ATOM 2813 C C . SER A 1 360 ? -4.894 -17.074 -5.360 1.00 89.12 360 SER A C 1
ATOM 2815 O O . SER A 1 360 ? -6.014 -17.393 -5.741 1.00 89.12 360 SER A O 1
ATOM 2817 N N . VAL A 1 361 ? -4.437 -17.394 -4.142 1.00 93.50 361 VAL A N 1
ATOM 2818 C CA . VAL A 1 361 ? -5.261 -18.084 -3.131 1.00 93.50 361 VAL A CA 1
ATOM 2819 C C . VAL A 1 361 ? -6.480 -17.234 -2.780 1.00 93.50 361 VAL A C 1
ATOM 2821 O O . VAL A 1 361 ? -7.603 -17.732 -2.809 1.00 93.50 361 VAL A O 1
ATOM 2824 N N . VAL A 1 362 ? -6.280 -15.939 -2.512 1.00 93.56 362 VAL A N 1
ATOM 2825 C CA . VAL A 1 362 ? -7.390 -15.016 -2.227 1.00 93.56 362 VAL A CA 1
ATOM 2826 C C . VAL A 1 362 ? -8.301 -14.842 -3.443 1.00 93.56 362 VAL A C 1
ATOM 2828 O O . VAL A 1 362 ? -9.520 -14.780 -3.297 1.00 93.56 362 VAL A O 1
ATOM 2831 N N . ASP A 1 363 ? -7.746 -14.801 -4.652 1.00 90.38 363 ASP A N 1
ATOM 2832 C CA . ASP A 1 363 ? -8.523 -14.692 -5.882 1.00 90.38 363 ASP A CA 1
ATOM 2833 C C . ASP A 1 363 ? -9.392 -15.934 -6.099 1.00 90.38 363 ASP A C 1
ATOM 2835 O O . ASP A 1 363 ? -10.590 -15.764 -6.282 1.00 90.38 363 ASP A O 1
ATOM 2839 N N . PHE A 1 364 ? -8.865 -17.157 -5.954 1.00 91.31 364 PHE A N 1
ATOM 2840 C CA . PHE A 1 364 ? -9.679 -18.383 -5.980 1.00 91.31 364 PHE A CA 1
ATOM 2841 C C . PHE A 1 364 ? -10.741 -18.391 -4.879 1.00 91.31 364 PHE A C 1
ATOM 2843 O O . PHE A 1 364 ? -11.891 -18.772 -5.107 1.00 91.31 364 PHE A O 1
ATOM 2850 N N . TRP A 1 365 ? -10.387 -17.920 -3.681 1.00 92.38 365 TRP A N 1
ATOM 2851 C CA . TRP A 1 365 ? -11.329 -17.865 -2.570 1.00 92.38 365 TRP A CA 1
ATOM 2852 C C . TRP A 1 365 ? -12.442 -16.837 -2.794 1.00 92.38 365 TRP A C 1
ATOM 2854 O O . TRP A 1 365 ? -13.553 -17.006 -2.294 1.00 92.38 365 TRP A O 1
ATOM 2864 N N . THR A 1 366 ? -12.187 -15.786 -3.574 1.00 89.56 366 THR A N 1
ATOM 2865 C CA . THR A 1 366 ? -13.132 -14.692 -3.857 1.00 89.56 366 THR A CA 1
ATOM 2866 C C . THR A 1 366 ? -13.724 -14.733 -5.269 1.00 89.56 366 THR A C 1
ATOM 2868 O O . THR A 1 366 ? -14.579 -13.914 -5.578 1.00 89.56 366 THR A O 1
ATOM 2871 N N . GLU A 1 367 ? -13.347 -15.697 -6.108 1.00 84.94 367 GLU A N 1
ATOM 2872 C CA . GLU A 1 367 ? -13.689 -15.765 -7.538 1.00 84.94 367 GLU A CA 1
ATOM 2873 C C . GLU A 1 367 ? -15.200 -15.673 -7.786 1.00 84.94 367 GLU A C 1
ATOM 2875 O O . GLU A 1 367 ? -15.675 -14.790 -8.492 1.00 84.94 367 GLU A O 1
ATOM 2880 N N . SER A 1 368 ? -15.988 -16.509 -7.108 1.00 72.69 368 SER A N 1
ATOM 2881 C CA . SER A 1 368 ? -17.449 -16.553 -7.283 1.00 72.69 368 SER A CA 1
ATOM 2882 C C . SER A 1 368 ? -18.203 -15.359 -6.687 1.00 72.69 368 SER A C 1
ATOM 2884 O O . SER A 1 368 ? -19.413 -15.255 -6.867 1.00 72.69 368 SER A O 1
ATOM 2886 N N . LEU A 1 369 ? -17.516 -14.485 -5.948 1.00 72.69 369 LEU A N 1
ATOM 2887 C CA . LEU A 1 369 ? -18.084 -13.233 -5.443 1.00 72.69 369 LEU A CA 1
ATOM 2888 C C . LEU A 1 369 ? -18.035 -12.115 -6.495 1.00 72.69 369 LEU A C 1
ATOM 2890 O O . LEU A 1 369 ? -18.718 -11.104 -6.355 1.00 72.69 369 LEU A O 1
ATOM 2894 N N . MET A 1 370 ? -17.244 -12.311 -7.550 1.00 67.38 370 MET A N 1
ATOM 2895 C CA . MET A 1 370 ? -16.964 -11.344 -8.606 1.00 67.38 370 MET A CA 1
ATOM 2896 C C . MET A 1 370 ? -17.648 -11.799 -9.904 1.00 67.38 370 MET A C 1
ATOM 2898 O O . MET A 1 370 ? -16.977 -12.162 -10.862 1.00 67.38 370 MET A O 1
ATOM 2902 N N . ALA A 1 371 ? -18.983 -11.865 -9.925 1.00 53.00 371 ALA A N 1
ATOM 2903 C CA . ALA A 1 371 ? -19.725 -12.370 -11.088 1.00 53.00 371 ALA A CA 1
ATOM 2904 C C . ALA A 1 371 ? -19.424 -11.593 -12.398 1.00 53.00 371 ALA A C 1
ATOM 2906 O O . ALA A 1 371 ? -19.241 -10.373 -12.395 1.00 53.00 371 ALA A O 1
ATOM 2907 N N . ASP A 1 372 ? -19.438 -12.335 -13.511 1.00 50.03 372 ASP A N 1
ATOM 2908 C CA . ASP A 1 372 ? -18.659 -12.183 -14.758 1.00 50.03 372 ASP A CA 1
ATOM 2909 C C . ASP A 1 372 ? -18.889 -10.958 -15.681 1.00 50.03 372 ASP A C 1
ATOM 2911 O O . ASP A 1 372 ? -18.307 -10.911 -16.762 1.00 50.03 372 ASP A O 1
ATOM 2915 N N . ASP A 1 373 ? -19.661 -9.930 -15.307 1.00 47.94 373 ASP A N 1
ATOM 2916 C CA . ASP A 1 373 ? -20.107 -8.902 -16.280 1.00 47.94 373 ASP A CA 1
ATOM 2917 C C . ASP A 1 373 ? -19.736 -7.437 -15.955 1.00 47.94 373 ASP A C 1
ATOM 2919 O O . ASP A 1 373 ? -20.146 -6.518 -16.670 1.00 47.94 373 ASP A O 1
ATOM 2923 N N . ALA A 1 374 ? -18.943 -7.163 -14.913 1.00 45.09 374 ALA A N 1
ATOM 2924 C CA . ALA A 1 374 ? -18.535 -5.791 -14.583 1.00 45.09 374 ALA A CA 1
ATOM 2925 C C . ALA A 1 374 ? -17.190 -5.415 -15.256 1.00 45.09 374 ALA A C 1
ATOM 2927 O O . ALA A 1 374 ? -16.144 -5.912 -14.840 1.00 45.09 374 ALA A O 1
ATOM 2928 N N . PRO A 1 375 ? -17.143 -4.481 -16.233 1.00 42.47 375 PRO A N 1
ATOM 2929 C CA . PRO A 1 375 ? -15.920 -4.123 -16.967 1.00 42.47 375 PRO A CA 1
ATOM 2930 C C . PRO A 1 375 ? -14.945 -3.231 -16.170 1.00 42.47 375 PRO A C 1
ATOM 2932 O O . PRO A 1 375 ? -14.189 -2.448 -16.748 1.00 42.47 375 PRO A O 1
ATOM 2935 N N . VAL A 1 376 ? -14.968 -3.290 -14.837 1.00 48.75 376 VAL A N 1
ATOM 2936 C CA . VAL A 1 376 ? -14.235 -2.364 -13.965 1.00 48.75 376 VAL A CA 1
ATOM 2937 C C . VAL A 1 376 ? -13.170 -3.141 -13.184 1.00 48.75 376 VAL A C 1
ATOM 2939 O O . VAL A 1 376 ? -13.491 -4.204 -12.666 1.00 48.75 376 VAL A O 1
ATOM 2942 N N . PRO A 1 377 ? -11.926 -2.638 -13.032 1.00 49.06 377 PRO A N 1
ATOM 2943 C CA . PRO A 1 377 ? -10.838 -3.368 -12.361 1.00 49.06 377 PRO A CA 1
ATOM 2944 C C . PRO A 1 377 ? -11.083 -3.726 -10.883 1.00 49.06 377 PRO A C 1
ATOM 2946 O O . PRO A 1 377 ? -10.256 -4.406 -10.286 1.00 49.06 377 PRO A O 1
ATOM 2949 N N . PHE A 1 378 ? -12.186 -3.252 -10.298 1.00 52.22 378 PHE A N 1
ATOM 2950 C CA . PHE A 1 378 ? -12.628 -3.527 -8.933 1.00 52.22 378 PHE A CA 1
ATOM 2951 C C . PHE A 1 378 ? -14.168 -3.541 -8.896 1.00 52.22 378 PHE A C 1
ATOM 2953 O O . PHE A 1 378 ? -14.767 -2.521 -8.546 1.00 52.22 378 PHE A O 1
ATOM 2960 N N . PRO A 1 379 ? -14.850 -4.625 -9.313 1.00 47.84 379 PRO A N 1
ATOM 2961 C CA . PRO A 1 379 ? -16.280 -4.763 -9.063 1.00 47.84 379 PRO A CA 1
ATOM 2962 C C . PRO A 1 379 ? -16.485 -4.779 -7.547 1.00 47.84 379 PRO A C 1
ATOM 2964 O O . PRO A 1 379 ? -15.874 -5.569 -6.832 1.00 47.84 379 PRO A O 1
ATOM 2967 N N . LEU A 1 380 ? -17.257 -3.814 -7.064 1.00 53.50 380 LEU A N 1
ATOM 2968 C CA . LEU A 1 380 ? -17.358 -3.463 -5.655 1.00 53.50 380 LEU A CA 1
ATOM 2969 C C . LEU A 1 380 ? -18.173 -4.493 -4.874 1.00 53.50 380 LEU A C 1
ATOM 2971 O O . LEU A 1 380 ? -19.259 -4.895 -5.288 1.00 53.50 380 LEU A O 1
ATOM 2975 N N . VAL A 1 381 ? -17.656 -4.857 -3.705 1.00 60.34 381 VAL A N 1
ATOM 2976 C CA . VAL A 1 381 ? -18.202 -5.859 -2.789 1.00 60.34 381 VAL A CA 1
ATOM 2977 C C . VAL A 1 381 ? -19.102 -5.184 -1.735 1.00 60.34 381 VAL A C 1
ATOM 2979 O O . VAL A 1 381 ? -19.067 -5.506 -0.555 1.00 60.34 381 VAL A O 1
ATOM 2982 N N . GLU A 1 382 ? -19.939 -4.217 -2.129 1.00 64.44 382 GLU A N 1
ATOM 2983 C CA . GLU A 1 382 ? -20.689 -3.383 -1.162 1.00 64.44 382 GLU A CA 1
ATOM 2984 C C . GLU A 1 382 ? -21.690 -4.170 -0.286 1.00 64.44 382 GLU A C 1
ATOM 2986 O O . GLU A 1 382 ? -22.208 -3.636 0.698 1.00 64.44 382 GLU A O 1
ATOM 2991 N N . HIS A 1 383 ? -21.961 -5.441 -0.606 1.00 73.25 383 HIS A N 1
ATOM 2992 C CA . HIS A 1 383 ? -22.973 -6.260 0.069 1.00 73.25 383 HIS A CA 1
ATOM 2993 C C . HIS A 1 383 ? -22.521 -7.664 0.474 1.00 73.25 383 HIS A C 1
ATOM 2995 O O . HIS A 1 383 ? -23.353 -8.425 0.959 1.00 73.25 383 HIS A O 1
ATOM 3001 N N . ILE A 1 384 ? -21.255 -8.033 0.275 1.00 85.75 384 ILE A N 1
ATOM 3002 C CA . ILE A 1 384 ? -20.820 -9.393 0.614 1.00 85.75 384 ILE A CA 1
ATOM 3003 C C . ILE A 1 384 ? -20.362 -9.405 2.060 1.00 85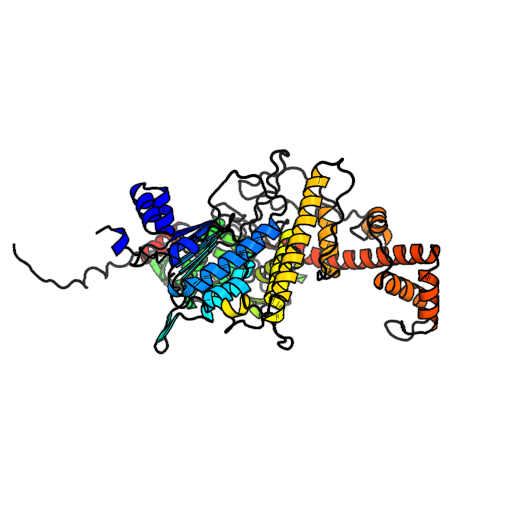.75 384 ILE A C 1
ATOM 3005 O O . ILE A 1 384 ? -19.495 -8.636 2.474 1.00 85.75 384 ILE A O 1
ATOM 3009 N N . THR A 1 385 ? -20.959 -10.309 2.816 1.00 89.88 385 THR A N 1
ATOM 3010 C CA . THR A 1 385 ? -20.671 -10.513 4.226 1.00 89.88 385 THR A CA 1
ATOM 3011 C C . THR A 1 385 ? -19.720 -11.694 4.434 1.00 89.88 385 THR A C 1
ATOM 3013 O O . THR A 1 385 ? -19.454 -12.486 3.528 1.00 89.88 385 THR A O 1
ATOM 3016 N N . LEU A 1 386 ? -19.198 -11.838 5.651 1.00 91.56 386 LEU A N 1
ATOM 3017 C CA . LEU A 1 386 ? -18.421 -12.996 6.082 1.00 91.56 386 LEU A CA 1
ATOM 3018 C C . LEU A 1 386 ? -19.257 -14.269 5.945 1.00 91.56 386 LEU A C 1
ATOM 3020 O O . LEU A 1 386 ? -18.713 -15.308 5.595 1.00 91.56 386 LEU A O 1
ATOM 3024 N N . ASP A 1 387 ? -20.572 -14.179 6.154 1.00 92.00 387 ASP A N 1
ATOM 3025 C CA . ASP A 1 387 ? -21.493 -15.298 5.960 1.00 92.00 387 ASP A CA 1
ATOM 3026 C C . ASP A 1 387 ? -21.517 -15.757 4.496 1.00 92.00 387 ASP A C 1
ATOM 3028 O O . ASP A 1 387 ? -21.380 -16.946 4.219 1.00 92.00 387 ASP A O 1
ATOM 3032 N N . ASP A 1 388 ? -21.577 -14.814 3.551 1.00 89.94 388 ASP A N 1
ATOM 3033 C CA . ASP A 1 388 ? -21.507 -15.111 2.117 1.00 89.94 388 ASP A CA 1
ATOM 3034 C C . ASP A 1 388 ? -20.147 -15.698 1.726 1.00 89.94 388 ASP A C 1
ATOM 3036 O O . ASP A 1 388 ? -20.074 -16.646 0.940 1.00 89.94 388 ASP A O 1
ATOM 3040 N N . LEU A 1 389 ? -19.057 -15.157 2.286 1.00 89.25 389 LEU A N 1
ATOM 3041 C CA . LEU A 1 389 ? -17.700 -15.644 2.046 1.00 89.25 389 LEU A CA 1
ATOM 3042 C C . LEU A 1 389 ? -17.521 -17.087 2.546 1.00 89.25 389 LEU A C 1
ATOM 3044 O O . LEU A 1 389 ? -16.942 -17.900 1.824 1.00 89.25 389 LEU A O 1
ATOM 3048 N N . LEU A 1 390 ? -18.057 -17.398 3.729 1.00 90.25 390 LEU A N 1
ATOM 3049 C CA . LEU A 1 390 ? -17.929 -18.682 4.429 1.00 90.25 390 LEU A CA 1
ATOM 3050 C C . LEU A 1 390 ? -19.063 -19.674 4.115 1.00 90.25 390 LEU A C 1
ATOM 3052 O O . LEU A 1 390 ? -19.091 -20.782 4.655 1.00 90.25 390 LEU A O 1
ATOM 3056 N N . HIS A 1 391 ? -20.014 -19.309 3.252 1.00 88.81 391 HIS A N 1
ATOM 3057 C CA . HIS A 1 391 ? -21.194 -20.128 2.997 1.00 88.81 391 HIS A CA 1
ATOM 3058 C C . HIS A 1 391 ? -20.815 -21.513 2.450 1.00 88.81 391 HIS A C 1
ATOM 3060 O O . HIS A 1 391 ? -20.059 -21.654 1.491 1.00 88.81 391 HIS A O 1
ATOM 3066 N N . SER A 1 392 ? -21.478 -22.556 2.956 1.00 70.81 392 SER A N 1
ATOM 3067 C CA . SER A 1 392 ? -21.341 -23.957 2.511 1.00 70.81 392 SER A CA 1
ATOM 3068 C C . SER A 1 392 ? -21.523 -24.224 1.005 1.00 70.81 392 SER A C 1
ATOM 3070 O O . SER A 1 392 ? -21.150 -25.290 0.525 1.00 70.81 392 SER A O 1
ATOM 3072 N N . ARG A 1 393 ? -22.085 -23.291 0.226 1.00 74.38 393 ARG A N 1
ATOM 3073 C CA . ARG A 1 393 ? -22.175 -23.415 -1.241 1.00 74.38 393 ARG A CA 1
ATOM 3074 C C . ARG A 1 393 ? -20.867 -23.050 -1.947 1.00 74.38 393 ARG A C 1
ATOM 3076 O O . ARG A 1 393 ? -20.737 -23.306 -3.135 1.00 74.38 393 ARG A O 1
ATOM 3083 N N . ARG A 1 394 ? -19.903 -22.484 -1.218 1.00 82.12 394 ARG A N 1
ATOM 3084 C CA . ARG A 1 394 ? -18.590 -22.046 -1.709 1.00 82.12 394 ARG A CA 1
ATOM 3085 C C . ARG A 1 394 ? -17.466 -23.013 -1.348 1.00 82.12 394 ARG A C 1
ATOM 3087 O O . ARG A 1 394 ? -16.293 -22.663 -1.427 1.00 82.12 394 ARG A O 1
ATOM 3094 N N . VAL A 1 395 ? -17.828 -24.246 -0.991 1.00 85.00 395 VAL A N 1
ATOM 3095 C CA . VAL A 1 395 ? -16.878 -25.320 -0.674 1.00 85.00 395 VAL A CA 1
ATOM 3096 C C . VAL A 1 395 ? -15.903 -25.552 -1.830 1.00 85.00 395 VAL A C 1
ATOM 3098 O O . VAL A 1 395 ? -14.742 -25.852 -1.578 1.00 85.00 395 VAL A O 1
ATOM 3101 N N . ASP A 1 396 ? -16.326 -25.364 -3.083 1.00 89.62 396 ASP A N 1
ATOM 3102 C CA . ASP A 1 396 ? -15.436 -25.505 -4.238 1.00 89.62 396 ASP A CA 1
ATOM 3103 C C . ASP A 1 396 ? -14.408 -24.362 -4.323 1.00 89.62 396 ASP A C 1
ATOM 3105 O O . ASP A 1 396 ? -13.226 -24.639 -4.498 1.00 89.62 396 ASP A O 1
ATOM 3109 N N . SER A 1 397 ? -14.807 -23.098 -4.106 1.00 89.62 397 SER A N 1
ATOM 3110 C CA . SER A 1 397 ? -13.872 -21.958 -4.050 1.00 89.62 397 SER A CA 1
ATOM 3111 C C . SER A 1 397 ? -12.865 -22.105 -2.907 1.00 89.62 397 SER A C 1
ATOM 3113 O O . SER A 1 397 ? -11.671 -21.902 -3.110 1.00 89.62 397 SER A O 1
ATOM 3115 N N . ALA A 1 398 ? -13.332 -22.497 -1.716 1.00 91.12 398 ALA A N 1
ATOM 3116 C CA . ALA A 1 398 ? -12.465 -22.751 -0.566 1.00 91.12 398 ALA A CA 1
ATOM 3117 C C . ALA A 1 398 ? -11.510 -23.929 -0.826 1.00 91.12 398 ALA A C 1
ATOM 3119 O O . ALA A 1 398 ? -10.322 -23.839 -0.529 1.00 91.12 398 ALA A O 1
ATOM 3120 N N . ARG A 1 399 ? -11.988 -25.008 -1.465 1.00 93.19 399 ARG A N 1
ATOM 3121 C CA . ARG A 1 399 ? -11.145 -26.146 -1.866 1.00 93.19 399 ARG A CA 1
ATOM 3122 C C . ARG A 1 399 ? -10.088 -25.738 -2.893 1.00 93.19 399 ARG A C 1
ATOM 3124 O O . ARG A 1 399 ? -8.945 -26.163 -2.765 1.00 93.19 399 ARG A O 1
ATOM 3131 N N . ASN A 1 400 ? -10.444 -24.914 -3.877 1.00 92.88 400 ASN A N 1
ATOM 3132 C CA . ASN A 1 400 ? -9.503 -24.407 -4.878 1.00 92.88 400 ASN A CA 1
ATOM 3133 C C . ASN A 1 400 ? -8.449 -23.494 -4.241 1.00 92.88 400 ASN A C 1
ATOM 3135 O O . ASN A 1 400 ? -7.266 -23.624 -4.540 1.00 92.88 400 ASN A O 1
ATOM 3139 N N . ALA A 1 401 ? -8.859 -22.616 -3.323 1.00 93.62 401 ALA A N 1
ATOM 3140 C CA . ALA A 1 401 ? -7.951 -21.762 -2.565 1.00 93.62 401 ALA A CA 1
ATOM 3141 C C . ALA A 1 401 ? -6.992 -22.582 -1.685 1.00 93.62 401 ALA A C 1
ATOM 3143 O O . ALA A 1 401 ? -5.786 -22.340 -1.704 1.00 93.62 401 ALA A O 1
ATOM 3144 N N . LEU A 1 402 ? -7.500 -23.604 -0.986 1.00 94.88 402 LEU A N 1
ATOM 3145 C CA . LEU A 1 402 ? -6.684 -24.531 -0.202 1.00 94.88 402 LEU A CA 1
ATOM 3146 C C . LEU A 1 402 ? -5.691 -25.300 -1.087 1.00 94.88 402 LEU A C 1
ATOM 3148 O O . LEU A 1 402 ? -4.517 -25.383 -0.741 1.00 94.88 402 LEU A O 1
ATOM 3152 N N . SER A 1 403 ? -6.133 -25.802 -2.245 1.00 93.19 403 SER A N 1
ATOM 3153 C CA . SER A 1 403 ? -5.255 -26.461 -3.223 1.00 93.19 403 SER A CA 1
ATOM 3154 C C . SER A 1 403 ? -4.163 -25.512 -3.719 1.00 93.19 403 SER A C 1
ATOM 3156 O O . SER A 1 403 ? -2.999 -25.891 -3.791 1.00 93.19 403 SER A O 1
ATOM 3158 N N . ALA A 1 404 ? -4.510 -24.256 -4.010 1.00 91.88 404 ALA A N 1
ATOM 3159 C CA . ALA A 1 404 ? -3.533 -23.254 -4.412 1.00 91.88 404 ALA A CA 1
ATOM 3160 C C . ALA A 1 404 ? -2.532 -22.953 -3.287 1.00 91.88 404 ALA A C 1
ATOM 3162 O O . ALA A 1 404 ? -1.359 -22.754 -3.582 1.00 91.88 404 ALA A O 1
ATOM 3163 N N . ALA A 1 405 ? -2.961 -22.953 -2.016 1.00 92.81 405 ALA A N 1
ATOM 3164 C CA . ALA A 1 405 ? -2.084 -22.802 -0.853 1.00 92.81 405 ALA A CA 1
ATOM 3165 C C . ALA A 1 405 ? -1.118 -23.994 -0.702 1.00 92.81 405 ALA A C 1
ATOM 3167 O O . ALA A 1 405 ? 0.072 -23.790 -0.454 1.00 92.81 405 ALA A O 1
ATOM 3168 N N . GLU A 1 406 ? -1.599 -25.220 -0.930 1.00 92.38 406 GLU A N 1
ATOM 3169 C CA . GLU A 1 406 ? -0.779 -26.440 -0.982 1.00 92.38 406 GLU A CA 1
ATOM 3170 C C . GLU A 1 406 ? 0.277 -26.365 -2.100 1.00 92.38 406 GLU A C 1
ATOM 3172 O O . GLU A 1 406 ? 1.444 -26.692 -1.876 1.00 92.38 406 GLU A O 1
ATOM 3177 N N . ASP A 1 407 ? -0.072 -25.823 -3.270 1.00 88.06 407 ASP A N 1
ATOM 3178 C CA . ASP A 1 407 ? 0.889 -25.580 -4.353 1.00 88.06 407 ASP A CA 1
ATOM 3179 C C . ASP A 1 407 ? 1.980 -24.563 -3.959 1.00 88.06 407 ASP A C 1
ATOM 3181 O O . ASP A 1 407 ? 3.124 -24.655 -4.426 1.00 88.06 407 ASP A O 1
ATOM 3185 N N . ILE A 1 408 ? 1.668 -23.588 -3.090 1.00 88.81 408 ILE A N 1
ATOM 3186 C CA . ILE A 1 408 ? 2.679 -22.677 -2.525 1.00 88.81 408 ILE A CA 1
ATOM 3187 C C . ILE A 1 408 ? 3.613 -23.437 -1.592 1.00 88.81 408 ILE A C 1
ATOM 3189 O O . ILE A 1 408 ? 4.825 -23.260 -1.699 1.00 88.81 408 ILE A O 1
ATOM 3193 N N . ASP A 1 409 ? 3.082 -24.291 -0.717 1.00 87.81 409 ASP A N 1
ATOM 3194 C CA . ASP A 1 409 ? 3.894 -25.110 0.187 1.00 87.81 409 ASP A CA 1
ATOM 3195 C C . ASP A 1 409 ? 4.837 -26.029 -0.585 1.00 87.81 409 ASP A C 1
ATOM 3197 O O . ASP A 1 409 ? 6.021 -26.111 -0.257 1.00 87.81 409 ASP A O 1
ATOM 3201 N N . HIS A 1 410 ? 4.363 -26.651 -1.667 1.00 84.06 410 HIS A N 1
ATOM 3202 C CA . HIS A 1 410 ? 5.215 -27.432 -2.560 1.00 84.06 410 HIS A CA 1
ATOM 3203 C C . HIS A 1 410 ? 6.332 -26.577 -3.169 1.00 84.06 410 HIS A C 1
ATOM 3205 O O . HIS A 1 410 ? 7.502 -26.967 -3.128 1.00 84.06 410 HIS A O 1
ATOM 3211 N N . ALA A 1 411 ? 6.009 -25.387 -3.683 1.00 79.06 411 ALA A N 1
ATOM 3212 C CA . ALA A 1 411 ? 7.004 -24.469 -4.235 1.00 79.06 411 ALA A CA 1
ATOM 3213 C C . ALA A 1 411 ? 8.017 -23.986 -3.178 1.00 79.06 411 ALA A C 1
ATOM 3215 O O . ALA A 1 411 ? 9.215 -23.898 -3.454 1.00 79.06 411 ALA A O 1
ATOM 3216 N N . TRP A 1 412 ? 7.551 -23.691 -1.966 1.00 80.75 412 TRP A N 1
ATOM 3217 C CA . TRP A 1 412 ? 8.371 -23.249 -0.843 1.00 80.75 412 TRP A CA 1
ATOM 3218 C C . TRP A 1 412 ? 9.287 -24.361 -0.326 1.00 80.75 412 TRP A C 1
ATOM 3220 O O . TRP A 1 412 ? 10.481 -24.133 -0.131 1.00 80.75 412 TRP A O 1
ATOM 3230 N N . PHE A 1 413 ? 8.776 -25.585 -0.192 1.00 79.75 413 PHE A N 1
ATOM 3231 C CA . PHE A 1 413 ? 9.574 -26.742 0.199 1.00 79.75 413 PHE A CA 1
ATOM 3232 C C . PHE A 1 413 ? 10.647 -27.058 -0.847 1.00 79.75 413 PHE A C 1
ATOM 3234 O O . PHE A 1 413 ? 11.805 -27.279 -0.494 1.00 79.75 413 PHE A O 1
ATOM 3241 N N . HIS A 1 414 ? 10.302 -27.005 -2.139 1.00 71.94 414 HIS A N 1
ATOM 3242 C CA . HIS A 1 414 ? 11.284 -27.126 -3.216 1.00 71.94 414 HIS A CA 1
ATOM 3243 C C . HIS A 1 414 ? 12.359 -26.035 -3.145 1.00 71.94 414 HIS A C 1
ATOM 3245 O O . HIS A 1 414 ? 13.526 -26.325 -3.402 1.00 71.94 414 HIS A O 1
ATOM 3251 N N . HIS A 1 415 ? 12.003 -24.802 -2.774 1.00 67.00 415 HIS A N 1
ATOM 3252 C CA . HIS A 1 415 ? 12.988 -23.744 -2.557 1.00 67.00 415 HIS A CA 1
ATOM 3253 C C . HIS A 1 415 ? 13.936 -24.100 -1.404 1.00 67.00 415 HIS A C 1
ATOM 3255 O O . HIS A 1 415 ? 15.149 -24.145 -1.602 1.00 67.00 415 HIS A O 1
ATOM 3261 N N . LEU A 1 416 ? 13.401 -24.439 -0.227 1.00 68.94 416 LEU A N 1
ATOM 3262 C CA . LEU A 1 416 ? 14.217 -24.797 0.934 1.00 68.94 416 LEU A CA 1
ATOM 3263 C C . LEU A 1 416 ? 15.120 -26.009 0.678 1.00 68.94 416 LEU A C 1
ATOM 3265 O O . LEU A 1 416 ? 16.311 -25.957 0.981 1.00 68.94 416 LEU A O 1
ATOM 3269 N N . ALA A 1 417 ? 14.594 -27.076 0.076 1.00 65.88 417 ALA A N 1
ATOM 3270 C CA . ALA A 1 417 ? 15.364 -28.283 -0.212 1.00 65.88 417 ALA A CA 1
ATOM 3271 C C . ALA A 1 417 ? 16.548 -27.991 -1.152 1.00 65.88 417 ALA A C 1
ATOM 3273 O O . ALA A 1 417 ? 17.669 -28.434 -0.896 1.00 65.88 417 ALA A O 1
ATOM 3274 N N . ASN A 1 418 ? 16.335 -27.179 -2.191 1.00 57.47 418 ASN A N 1
ATOM 3275 C CA . ASN A 1 418 ? 17.372 -26.870 -3.176 1.00 57.47 418 ASN A CA 1
ATOM 3276 C C . ASN A 1 418 ? 18.377 -25.808 -2.711 1.00 57.47 418 ASN A C 1
ATOM 3278 O O . ASN A 1 418 ? 19.516 -25.829 -3.169 1.00 57.47 418 ASN A O 1
ATOM 3282 N N . THR A 1 419 ? 18.038 -24.958 -1.734 1.00 55.72 419 THR A N 1
ATOM 3283 C CA . THR A 1 419 ? 19.038 -24.068 -1.101 1.00 55.72 419 THR A CA 1
ATOM 3284 C C . THR A 1 419 ? 20.142 -24.824 -0.348 1.00 55.72 419 THR A C 1
ATOM 3286 O O . THR A 1 419 ? 21.183 -24.241 -0.049 1.00 55.72 419 THR A O 1
ATOM 3289 N N . THR A 1 420 ? 19.958 -26.124 -0.082 1.00 52.53 420 THR A N 1
ATOM 3290 C CA . THR A 1 420 ? 20.973 -26.989 0.548 1.00 52.53 420 THR A CA 1
ATOM 3291 C C . THR A 1 420 ? 21.779 -27.845 -0.444 1.00 52.53 420 THR A C 1
ATOM 3293 O O . THR A 1 420 ? 22.732 -28.511 -0.038 1.00 52.53 420 THR A O 1
ATOM 3296 N N . GLY A 1 421 ? 21.441 -27.818 -1.742 1.00 51.16 421 GLY A N 1
ATOM 3297 C CA . GLY A 1 421 ? 22.156 -28.530 -2.809 1.00 51.16 421 GLY A CA 1
ATOM 3298 C C . GLY A 1 421 ? 23.357 -27.750 -3.380 1.00 51.16 421 GLY A C 1
ATOM 3299 O O . GLY A 1 421 ? 23.499 -26.552 -3.126 1.00 51.16 421 GLY A O 1
ATOM 3300 N N . PRO A 1 422 ? 24.256 -28.395 -4.156 1.00 49.19 422 PRO A N 1
ATOM 3301 C CA . PRO A 1 422 ? 25.327 -27.688 -4.857 1.00 49.19 422 PRO A CA 1
ATOM 3302 C C . PRO A 1 422 ? 24.739 -26.595 -5.768 1.00 49.19 422 PRO A C 1
ATOM 3304 O O . PRO A 1 422 ? 23.799 -26.863 -6.507 1.00 49.19 422 PRO A O 1
ATOM 3307 N N . ARG A 1 423 ? 25.312 -25.379 -5.699 1.00 46.38 423 ARG A N 1
ATOM 3308 C CA . ARG A 1 423 ? 24.863 -24.085 -6.281 1.00 46.38 423 ARG A CA 1
ATOM 3309 C C . ARG A 1 423 ? 24.687 -24.019 -7.823 1.00 46.38 423 ARG A C 1
ATOM 3311 O O . ARG A 1 423 ? 24.954 -22.979 -8.413 1.00 46.38 423 ARG A O 1
ATOM 3318 N N . GLY A 1 424 ? 24.314 -25.097 -8.505 1.00 42.72 424 GLY A N 1
ATOM 3319 C CA . GLY A 1 424 ? 24.330 -25.169 -9.971 1.00 42.72 424 GLY A CA 1
ATOM 3320 C C . GLY A 1 424 ? 22.980 -25.021 -10.668 1.00 42.72 424 GLY A C 1
ATOM 3321 O O . GLY A 1 424 ? 22.948 -24.540 -11.795 1.00 42.72 424 GLY A O 1
ATOM 3322 N N . GLU A 1 425 ? 21.881 -25.425 -10.034 1.00 41.22 425 GLU A N 1
ATOM 3323 C CA . GLU A 1 425 ? 20.576 -25.509 -10.698 1.00 41.22 425 GLU A CA 1
ATOM 3324 C C . GLU A 1 425 ? 19.517 -24.837 -9.822 1.00 41.22 425 GLU A C 1
ATOM 3326 O O . GLU A 1 425 ? 19.099 -25.371 -8.794 1.00 41.22 425 GLU A O 1
ATOM 3331 N N . GLU A 1 426 ? 19.115 -23.621 -10.201 1.00 41.75 426 GLU A N 1
ATOM 3332 C CA . GLU A 1 426 ? 17.952 -22.981 -9.593 1.00 41.75 426 GLU A CA 1
ATOM 3333 C C . GLU A 1 426 ? 16.712 -23.845 -9.861 1.00 41.75 426 GLU A C 1
ATOM 3335 O O . GLU A 1 426 ? 16.456 -24.215 -11.011 1.00 41.75 426 GLU A O 1
ATOM 3340 N N . PRO A 1 427 ? 15.917 -24.184 -8.834 1.00 41.56 427 PRO A N 1
ATOM 3341 C CA . PRO A 1 427 ? 14.701 -24.944 -9.051 1.00 41.56 427 PRO A CA 1
ATOM 3342 C C . PRO A 1 427 ? 13.722 -24.183 -9.939 1.00 41.56 427 PRO A C 1
ATOM 3344 O O . PRO A 1 427 ? 13.304 -23.064 -9.638 1.00 41.56 427 PRO A O 1
ATOM 3347 N N . LEU A 1 428 ? 13.302 -24.839 -11.016 1.00 42.28 428 LEU A N 1
ATOM 3348 C CA . LEU A 1 428 ? 12.243 -24.352 -11.885 1.00 42.28 428 LEU A CA 1
ATOM 3349 C C . LEU A 1 428 ? 10.900 -24.513 -11.183 1.00 42.28 428 LEU A C 1
ATO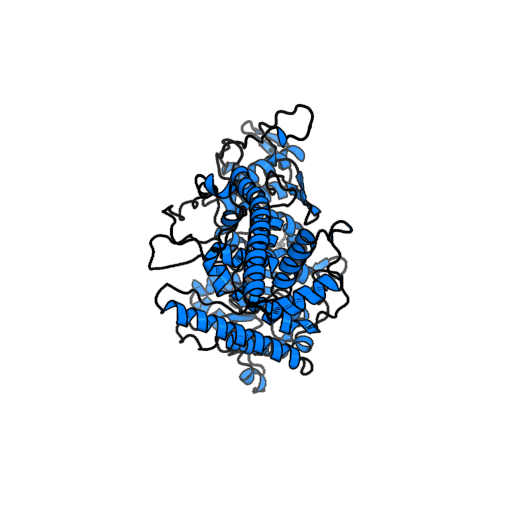M 3351 O O . LEU A 1 428 ? 10.386 -25.614 -10.999 1.00 42.28 428 LEU A O 1
ATOM 3355 N N . TYR A 1 429 ? 10.323 -23.386 -10.790 1.00 45.62 429 TYR A N 1
ATOM 3356 C CA . TYR A 1 429 ? 8.978 -23.349 -10.240 1.00 45.62 429 TYR A CA 1
ATOM 3357 C C . TYR A 1 429 ? 7.944 -23.587 -11.346 1.00 45.62 429 TYR A C 1
ATOM 3359 O O . TYR A 1 429 ? 8.019 -22.897 -12.372 1.00 45.62 429 TYR A O 1
ATOM 3367 N N . PRO A 1 430 ? 6.925 -24.443 -11.132 1.00 46.12 430 PRO A N 1
ATOM 3368 C CA . PRO A 1 430 ? 5.751 -24.433 -11.994 1.00 46.12 430 PRO A CA 1
ATOM 3369 C C . PRO A 1 430 ? 5.148 -23.023 -11.981 1.00 46.12 430 PRO A C 1
ATOM 3371 O O . PRO A 1 430 ? 5.032 -22.391 -10.920 1.00 46.12 430 PRO A O 1
ATOM 3374 N N . GLU A 1 431 ? 4.851 -22.493 -13.168 1.00 48.03 431 GLU A N 1
ATOM 3375 C CA . GLU A 1 431 ? 4.236 -21.173 -13.307 1.00 48.03 431 GLU A CA 1
ATOM 3376 C C . GLU A 1 431 ? 2.876 -21.172 -12.602 1.00 48.03 431 GLU A C 1
ATOM 3378 O O . GLU A 1 431 ? 2.155 -22.167 -12.691 1.00 48.03 431 GLU A O 1
ATOM 3383 N N . PRO A 1 432 ? 2.510 -20.096 -11.875 1.00 45.84 432 PRO A N 1
ATOM 3384 C CA . PRO A 1 432 ? 1.147 -19.980 -11.387 1.00 45.84 432 PRO A CA 1
ATOM 3385 C C . PRO A 1 432 ? 0.213 -20.081 -12.591 1.00 45.84 432 PRO A C 1
ATOM 3387 O O . PRO A 1 432 ? 0.437 -19.402 -13.592 1.00 45.84 432 PRO A O 1
ATOM 3390 N N . THR A 1 433 ? -0.829 -20.897 -12.487 1.00 46.62 433 THR A N 1
ATOM 3391 C CA . THR A 1 433 ? -1.733 -21.265 -13.591 1.00 46.62 433 THR A CA 1
ATOM 3392 C C . THR A 1 433 ? -2.348 -20.050 -14.303 1.00 46.62 433 THR A C 1
ATOM 3394 O O . THR A 1 433 ? -2.705 -20.130 -15.472 1.00 46.62 433 THR A O 1
ATOM 3397 N N . ASN A 1 434 ? -2.399 -18.901 -13.615 1.00 49.38 434 ASN A N 1
ATOM 3398 C CA . ASN A 1 434 ? -2.990 -17.643 -14.083 1.00 49.38 434 ASN A CA 1
ATOM 3399 C C . ASN A 1 434 ? -1.957 -16.530 -14.352 1.00 49.38 434 ASN A C 1
ATOM 3401 O O . ASN A 1 434 ? -2.324 -15.372 -14.574 1.00 49.38 434 ASN A O 1
ATOM 3405 N N . ALA A 1 435 ? -0.657 -16.819 -14.274 1.00 44.56 435 ALA A N 1
ATOM 3406 C CA . ALA A 1 435 ? 0.360 -15.794 -14.444 1.00 44.56 435 ALA A CA 1
ATOM 3407 C C . ALA A 1 435 ? 0.497 -15.426 -15.926 1.00 44.56 435 ALA A C 1
ATOM 3409 O O . ALA A 1 435 ? 0.765 -16.279 -16.769 1.00 44.56 435 ALA A O 1
ATOM 3410 N N . ARG A 1 436 ? 0.316 -14.141 -16.262 1.00 47.09 436 ARG A N 1
ATOM 3411 C CA . ARG A 1 436 ? 0.474 -13.694 -17.650 1.00 47.09 436 ARG A CA 1
ATOM 3412 C C . ARG A 1 436 ? 1.926 -13.925 -18.111 1.00 47.09 436 ARG A C 1
ATOM 3414 O O . ARG A 1 436 ? 2.845 -13.408 -17.466 1.00 47.09 436 ARG A O 1
ATOM 3421 N N . PRO A 1 437 ? 2.154 -14.670 -19.209 1.00 43.22 437 PRO A N 1
ATOM 3422 C CA . PRO A 1 437 ? 3.499 -15.069 -19.632 1.00 43.22 437 PRO A CA 1
ATOM 3423 C C . PRO A 1 437 ? 4.428 -13.908 -20.019 1.00 43.22 437 PRO A C 1
ATOM 3425 O O . PRO A 1 437 ? 5.644 -14.073 -20.027 1.00 43.22 437 PRO A O 1
ATOM 3428 N N . ASP A 1 438 ? 3.871 -12.744 -20.359 1.00 49.75 438 ASP A N 1
ATOM 3429 C CA . ASP A 1 438 ? 4.606 -11.539 -20.759 1.00 49.75 438 ASP A CA 1
ATOM 3430 C C . ASP A 1 438 ? 5.342 -10.866 -19.585 1.00 49.75 438 ASP A C 1
ATOM 3432 O O . ASP A 1 438 ? 6.443 -10.351 -19.761 1.00 49.75 438 ASP A O 1
ATOM 3436 N N . GLY A 1 439 ? 4.786 -10.923 -18.371 1.00 45.84 439 GLY A N 1
ATOM 3437 C CA . GLY A 1 439 ? 5.374 -10.313 -17.174 1.00 45.84 439 GLY A CA 1
ATOM 3438 C C . GLY A 1 439 ? 6.227 -11.251 -16.311 1.00 45.84 439 GLY A C 1
ATOM 3439 O O . GLY A 1 439 ? 7.002 -10.780 -15.482 1.00 45.84 439 GLY A O 1
ATOM 3440 N N . VAL A 1 440 ? 6.083 -12.572 -16.441 1.00 40.53 440 VAL A N 1
ATOM 3441 C CA . VAL A 1 440 ? 6.773 -13.562 -15.582 1.00 40.53 440 VAL A CA 1
ATOM 3442 C C . VAL A 1 440 ? 8.197 -13.848 -16.053 1.00 40.53 440 VAL A C 1
ATOM 3444 O O . VAL A 1 440 ? 9.088 -14.075 -15.235 1.00 40.53 440 VAL A O 1
ATOM 3447 N N . TRP A 1 441 ? 8.443 -13.789 -17.361 1.00 44.28 441 TRP A N 1
ATOM 3448 C CA . TRP A 1 441 ? 9.768 -14.055 -17.912 1.00 44.28 441 TRP A CA 1
ATOM 3449 C C . TRP A 1 441 ? 10.774 -12.942 -17.585 1.00 44.28 441 TRP A C 1
ATOM 3451 O O . TRP A 1 441 ? 11.882 -13.227 -17.130 1.00 44.28 441 TRP A O 1
ATOM 3461 N N . PHE A 1 442 ? 10.369 -11.669 -17.705 1.00 44.34 442 PHE A N 1
ATOM 3462 C CA . PHE A 1 442 ? 11.207 -10.524 -17.315 1.00 44.34 442 PHE A CA 1
ATOM 3463 C C . PHE A 1 442 ? 11.629 -10.628 -15.841 1.00 44.34 442 PHE A C 1
ATOM 3465 O O . PHE A 1 442 ? 12.797 -10.443 -15.499 1.00 44.34 442 PHE A O 1
ATOM 3472 N N . ARG A 1 443 ? 10.686 -11.046 -14.988 1.00 43.03 443 ARG A N 1
ATOM 3473 C CA . ARG A 1 443 ? 10.886 -11.283 -13.555 1.00 43.03 443 ARG A CA 1
ATOM 3474 C C . ARG A 1 443 ? 11.925 -12.360 -13.235 1.00 43.03 443 ARG A C 1
ATOM 3476 O O . ARG A 1 443 ? 12.647 -12.204 -12.256 1.00 43.03 443 ARG A O 1
ATOM 3483 N N . ARG A 1 444 ? 12.031 -13.411 -14.055 1.00 38.03 444 ARG A N 1
ATOM 3484 C CA . ARG A 1 444 ? 13.086 -14.435 -13.939 1.00 38.03 444 ARG A CA 1
ATOM 3485 C C . ARG A 1 444 ? 14.436 -13.920 -14.454 1.00 38.03 444 ARG A C 1
ATOM 3487 O O . ARG A 1 444 ? 15.458 -14.148 -13.820 1.00 38.03 444 ARG A O 1
ATOM 3494 N N . SER A 1 445 ? 14.445 -13.161 -15.552 1.00 38.41 445 SER A N 1
ATOM 3495 C CA . SER A 1 445 ? 15.684 -12.673 -16.182 1.00 38.41 445 SER A CA 1
ATOM 3496 C C . SER A 1 445 ? 16.499 -11.683 -15.330 1.00 38.41 445 SER A C 1
ATOM 3498 O O . SER A 1 445 ? 17.719 -11.626 -15.474 1.00 38.41 445 SER A O 1
ATOM 3500 N N . LEU A 1 446 ? 15.848 -10.948 -14.419 1.00 38.84 446 LEU A N 1
ATOM 3501 C CA . LEU A 1 446 ? 16.514 -10.049 -13.467 1.00 38.84 446 LEU A CA 1
ATOM 3502 C C . LEU A 1 446 ? 17.184 -10.790 -12.299 1.00 38.84 446 LEU A C 1
ATOM 3504 O O . LEU A 1 446 ? 18.159 -10.292 -11.755 1.00 38.84 446 LEU A O 1
ATOM 3508 N N . MET A 1 447 ? 16.694 -11.972 -11.914 1.00 33.34 447 MET A N 1
ATOM 3509 C CA . MET A 1 447 ? 17.230 -12.716 -10.765 1.00 33.34 447 MET A CA 1
ATOM 3510 C C . MET A 1 447 ? 18.454 -13.574 -11.119 1.00 33.34 447 MET A C 1
ATOM 3512 O O . MET A 1 447 ? 19.351 -13.727 -10.298 1.00 33.34 447 MET A O 1
ATOM 3516 N N . VAL A 1 448 ? 18.546 -14.067 -12.358 1.00 34.66 448 VAL A N 1
ATOM 3517 C CA . VAL A 1 448 ? 19.571 -15.046 -12.780 1.00 34.66 448 VAL A CA 1
ATOM 3518 C C . VAL A 1 448 ? 20.970 -14.425 -13.011 1.00 34.66 448 VAL A C 1
ATOM 3520 O O . VAL A 1 448 ? 21.926 -15.153 -13.268 1.00 34.66 448 VAL A O 1
ATOM 3523 N N . ARG A 1 449 ? 21.150 -13.092 -12.932 1.00 35.00 449 ARG A N 1
ATOM 3524 C CA . ARG A 1 449 ? 22.432 -12.427 -13.285 1.00 35.00 449 ARG A CA 1
ATOM 3525 C C . ARG A 1 449 ? 23.204 -11.725 -12.154 1.00 35.00 449 ARG A C 1
ATOM 3527 O O . ARG A 1 449 ? 24.358 -11.367 -12.384 1.00 35.00 449 ARG A O 1
ATOM 3534 N N . ASP A 1 450 ? 22.669 -11.603 -10.940 1.00 34.78 450 ASP A N 1
ATOM 3535 C CA . ASP A 1 450 ? 23.238 -10.703 -9.917 1.00 34.78 450 ASP A CA 1
ATOM 3536 C C . ASP A 1 450 ? 24.112 -11.394 -8.852 1.00 34.78 450 ASP A C 1
ATOM 3538 O O . ASP A 1 450 ? 23.896 -11.265 -7.649 1.00 34.78 450 ASP A O 1
ATOM 3542 N N . THR A 1 451 ? 25.165 -12.103 -9.277 1.00 31.62 451 THR A N 1
ATOM 3543 C CA . THR A 1 451 ? 26.190 -12.632 -8.349 1.00 31.62 451 THR A CA 1
ATOM 3544 C C . THR A 1 451 ? 27.363 -11.690 -8.050 1.00 31.62 451 THR A C 1
ATOM 3546 O O . THR A 1 451 ? 28.281 -12.113 -7.354 1.00 31.62 451 THR A O 1
ATOM 3549 N N . VAL A 1 452 ? 27.415 -10.441 -8.530 1.00 33.50 452 VAL A N 1
ATOM 3550 C CA . VAL A 1 452 ? 28.579 -9.567 -8.260 1.00 33.50 452 VAL A CA 1
ATOM 3551 C C . VAL A 1 452 ? 28.200 -8.083 -8.263 1.00 33.50 452 VAL A C 1
ATOM 3553 O O . VAL A 1 452 ? 28.157 -7.486 -9.333 1.00 33.50 452 VAL A O 1
ATOM 3556 N N . PHE A 1 453 ? 28.048 -7.443 -7.096 1.00 35.09 453 PHE A N 1
ATOM 3557 C CA . PHE A 1 453 ? 28.144 -5.977 -7.015 1.00 35.09 453 PHE A CA 1
ATOM 3558 C C . PHE A 1 453 ? 28.948 -5.509 -5.792 1.00 35.09 453 PHE A C 1
ATOM 3560 O O . PHE A 1 453 ? 28.612 -5.870 -4.665 1.00 35.09 453 PHE A O 1
ATOM 3567 N N . PRO A 1 454 ? 29.998 -4.685 -5.984 1.00 29.81 454 PRO A N 1
ATOM 3568 C CA . PRO A 1 454 ? 30.776 -4.131 -4.885 1.00 29.81 454 PRO A CA 1
ATOM 3569 C C . PRO A 1 454 ? 30.068 -2.959 -4.172 1.00 29.81 454 PRO A C 1
ATOM 3571 O O . PRO A 1 454 ? 29.143 -2.332 -4.681 1.00 29.81 454 PRO A O 1
ATOM 3574 N N . LYS A 1 455 ? 30.566 -2.704 -2.957 1.00 32.47 455 LYS A N 1
ATOM 3575 C CA . LYS A 1 455 ? 29.970 -2.052 -1.775 1.00 32.47 455 LYS A CA 1
ATOM 3576 C C . LYS A 1 455 ? 29.606 -0.558 -1.878 1.00 32.47 455 LYS A C 1
ATOM 3578 O O . LYS A 1 455 ? 30.405 0.247 -2.343 1.00 32.47 455 LYS A O 1
ATOM 3583 N N . GLY A 1 456 ? 28.500 -0.191 -1.220 1.00 31.00 456 GLY A N 1
ATOM 3584 C CA . GLY A 1 456 ? 28.231 1.136 -0.643 1.00 31.00 456 GLY A CA 1
ATOM 3585 C C . GLY A 1 456 ? 27.451 0.978 0.672 1.00 31.00 456 GLY A C 1
ATOM 3586 O O . GLY A 1 456 ? 26.628 0.076 0.774 1.00 31.00 456 GLY A O 1
ATOM 3587 N N . ASP A 1 457 ? 27.746 1.770 1.704 1.00 32.91 457 ASP A N 1
ATOM 3588 C CA . ASP A 1 457 ? 27.089 1.691 3.022 1.00 32.91 457 ASP A CA 1
ATOM 3589 C C . ASP A 1 457 ? 25.687 2.334 2.973 1.00 32.91 457 ASP A C 1
ATOM 3591 O O . ASP A 1 457 ? 25.529 3.493 2.592 1.00 32.91 457 ASP A O 1
ATOM 3595 N N . TYR A 1 458 ? 24.651 1.571 3.335 1.00 42.28 458 TYR A N 1
ATOM 3596 C CA . TYR A 1 458 ? 23.236 1.928 3.166 1.00 42.28 458 TYR A CA 1
ATOM 3597 C C . TYR A 1 458 ? 22.626 2.674 4.367 1.00 42.28 458 TYR A C 1
ATOM 3599 O O . TYR A 1 458 ? 21.425 2.958 4.365 1.00 42.28 458 TYR A O 1
ATOM 3607 N N . ARG A 1 459 ? 23.408 2.979 5.414 1.00 32.78 459 ARG A N 1
ATOM 3608 C CA . ARG A 1 459 ? 22.884 3.554 6.670 1.00 32.78 459 ARG A CA 1
ATOM 3609 C C . ARG A 1 459 ? 22.917 5.086 6.768 1.00 32.78 459 ARG A C 1
ATOM 3611 O O . ARG A 1 459 ? 22.312 5.616 7.696 1.00 32.78 459 ARG A O 1
ATOM 3618 N N . GLU A 1 460 ? 23.492 5.798 5.797 1.00 31.44 460 GLU A N 1
ATOM 3619 C CA . GLU A 1 460 ? 23.595 7.276 5.800 1.00 31.44 460 GLU A CA 1
ATOM 3620 C C . GLU A 1 460 ? 22.909 7.975 4.604 1.00 31.44 460 GLU A C 1
ATOM 3622 O O . GLU A 1 460 ? 23.307 9.060 4.195 1.00 31.44 460 GLU A O 1
ATOM 3627 N N . GLY A 1 461 ? 21.830 7.393 4.069 1.00 34.22 461 GLY A N 1
ATOM 3628 C CA . GLY A 1 461 ? 21.166 7.885 2.849 1.00 34.22 461 GLY A CA 1
ATOM 3629 C C . GLY A 1 461 ? 21.623 7.071 1.648 1.00 34.22 461 GLY A C 1
ATOM 3630 O O . GLY A 1 461 ? 22.389 7.552 0.823 1.00 34.22 461 GLY A O 1
ATOM 3631 N N . GLY A 1 462 ? 21.198 5.800 1.631 1.00 27.11 462 GLY A N 1
ATOM 3632 C CA . GLY A 1 462 ? 21.780 4.733 0.818 1.00 27.11 462 GLY A CA 1
ATOM 3633 C C . GLY A 1 462 ? 22.063 5.093 -0.648 1.00 27.11 462 GLY A C 1
ATOM 3634 O O . GLY A 1 462 ? 21.390 5.951 -1.220 1.00 27.11 462 GLY A O 1
ATOM 3635 N N . PRO A 1 463 ? 23.050 4.425 -1.268 1.00 29.48 463 PRO A N 1
ATOM 3636 C CA . PRO A 1 463 ? 23.543 4.745 -2.596 1.00 29.48 463 PRO A CA 1
ATOM 3637 C C . PRO A 1 463 ? 22.399 4.765 -3.609 1.00 29.48 463 PRO A C 1
ATOM 3639 O O . PRO A 1 463 ? 21.833 3.739 -3.979 1.00 29.48 463 PRO A O 1
ATOM 3642 N N . GLN A 1 464 ? 22.101 5.953 -4.121 1.00 40.59 464 GLN A N 1
ATOM 3643 C CA . GLN A 1 464 ? 21.773 6.058 -5.531 1.00 40.59 464 GLN A CA 1
ATOM 3644 C C . GLN A 1 464 ? 23.106 5.813 -6.236 1.00 40.59 464 GLN A C 1
ATOM 3646 O O . GLN A 1 464 ? 24.071 6.511 -5.935 1.00 40.59 464 GLN A O 1
ATOM 3651 N N . HIS A 1 465 ? 23.214 4.771 -7.064 1.00 34.28 465 HIS A N 1
ATOM 3652 C CA . HIS A 1 465 ? 24.461 4.488 -7.781 1.00 34.28 465 HIS A CA 1
ATOM 3653 C C . HIS A 1 465 ? 25.037 5.781 -8.387 1.00 34.28 465 HIS A C 1
ATOM 3655 O O . HIS A 1 465 ? 24.270 6.582 -8.921 1.00 34.28 465 HIS A O 1
ATOM 3661 N N . GLU A 1 466 ? 26.366 5.943 -8.405 1.00 35.47 466 GLU A N 1
ATOM 3662 C CA . GLU A 1 466 ? 27.007 7.029 -9.175 1.00 35.47 466 GLU A CA 1
ATOM 3663 C C . GLU A 1 466 ? 26.572 7.000 -10.655 1.00 35.47 466 GLU A C 1
ATOM 3665 O O . GLU A 1 466 ? 26.568 8.028 -11.326 1.00 35.47 466 GLU A O 1
ATOM 3670 N N . HIS A 1 467 ? 26.138 5.831 -11.153 1.00 34.81 467 HIS A N 1
ATOM 3671 C CA . HIS A 1 467 ? 25.414 5.682 -12.412 1.00 34.81 467 HIS A CA 1
ATOM 3672 C C . HIS A 1 467 ? 24.709 4.304 -12.470 1.00 34.81 467 HIS A C 1
ATOM 3674 O O . HIS A 1 467 ? 25.379 3.298 -12.712 1.00 34.81 467 HIS A O 1
ATOM 3680 N N . PRO A 1 468 ? 23.372 4.188 -12.311 1.00 35.16 468 PRO A N 1
ATOM 3681 C CA . PRO A 1 468 ? 22.681 2.889 -12.417 1.00 35.16 468 PRO A CA 1
ATOM 3682 C C . PRO A 1 468 ? 22.739 2.263 -13.821 1.00 35.16 468 PRO A C 1
ATOM 3684 O O . PRO A 1 468 ? 22.313 1.132 -14.011 1.00 35.16 468 PRO A O 1
ATOM 3687 N N . ALA A 1 469 ? 23.265 2.999 -14.806 1.00 34.34 469 ALA A N 1
ATOM 3688 C CA . ALA A 1 469 ? 23.441 2.556 -16.186 1.00 34.34 469 ALA A CA 1
ATOM 3689 C C . ALA A 1 469 ? 24.867 2.063 -16.517 1.00 34.34 469 ALA A C 1
ATOM 3691 O O . ALA A 1 469 ? 25.145 1.797 -17.684 1.00 34.34 469 ALA A O 1
ATOM 3692 N N . LEU A 1 470 ? 25.797 1.978 -15.550 1.00 33.66 470 LEU A N 1
ATOM 3693 C CA . LEU A 1 470 ? 27.197 1.676 -15.881 1.00 33.66 470 LEU A CA 1
ATOM 3694 C C . LEU A 1 470 ? 27.459 0.237 -16.346 1.00 33.66 470 LEU A C 1
ATOM 3696 O O . LEU A 1 470 ? 28.482 0.036 -16.993 1.00 33.66 470 LEU A O 1
ATOM 3700 N N . LEU A 1 471 ? 26.571 -0.741 -16.124 1.00 38.22 471 LEU A N 1
ATOM 3701 C CA . LEU A 1 471 ? 26.725 -2.076 -16.719 1.00 38.22 471 LEU A CA 1
ATOM 3702 C C . LEU A 1 471 ? 25.373 -2.787 -16.970 1.00 38.22 471 LEU A C 1
ATOM 3704 O O . LEU A 1 471 ? 24.562 -2.825 -16.048 1.00 38.22 471 LEU A O 1
ATOM 3708 N N . PRO A 1 472 ? 25.154 -3.452 -18.130 1.00 44.75 472 PRO A N 1
ATOM 3709 C CA . PRO A 1 472 ? 25.963 -3.429 -19.348 1.00 44.75 472 PRO A CA 1
ATOM 3710 C C . PRO A 1 472 ? 25.125 -3.258 -20.627 1.00 44.75 472 PRO A C 1
ATOM 3712 O O . PRO A 1 472 ? 24.370 -4.139 -21.030 1.00 44.75 472 PRO A O 1
ATOM 3715 N N . ILE A 1 473 ? 25.394 -2.192 -21.378 1.00 34.72 473 ILE A N 1
ATOM 3716 C CA . ILE A 1 473 ? 25.475 -2.356 -22.829 1.00 34.72 473 ILE A CA 1
ATOM 3717 C C . ILE A 1 473 ? 26.961 -2.338 -23.145 1.00 34.72 473 ILE A C 1
ATOM 3719 O O . ILE A 1 473 ? 27.562 -1.281 -23.328 1.00 34.72 473 ILE A O 1
ATOM 3723 N N . PHE A 1 474 ? 27.569 -3.523 -23.187 1.00 43.34 474 PHE A N 1
ATOM 3724 C CA . PHE A 1 474 ? 28.795 -3.652 -23.960 1.00 43.34 474 PHE A CA 1
ATOM 3725 C C . PHE A 1 474 ? 28.454 -3.248 -25.403 1.00 43.34 474 PHE A C 1
ATOM 3727 O O . PHE A 1 474 ? 27.431 -3.704 -25.926 1.00 43.34 474 PHE A O 1
ATOM 3734 N N . PRO A 1 475 ? 29.274 -2.427 -26.076 1.00 42.62 475 PRO A N 1
ATOM 3735 C CA . PRO A 1 475 ? 29.091 -2.108 -27.493 1.00 42.62 475 PRO A CA 1
ATOM 3736 C C . PRO A 1 475 ? 28.929 -3.360 -28.379 1.00 42.62 475 PRO A C 1
ATOM 3738 O O . PRO A 1 475 ? 28.276 -3.308 -29.419 1.00 42.62 475 PRO A O 1
ATOM 3741 N N . GLU A 1 476 ? 29.448 -4.511 -27.935 1.00 41.91 476 GLU A N 1
ATOM 3742 C CA . GLU A 1 476 ? 29.307 -5.811 -28.600 1.00 41.91 476 GLU A CA 1
ATOM 3743 C C . GLU A 1 476 ? 27.885 -6.424 -28.542 1.00 41.91 476 GLU A C 1
ATOM 3745 O O . GLU A 1 476 ? 27.551 -7.264 -29.377 1.00 41.91 476 GLU A O 1
ATOM 3750 N N . MET A 1 477 ? 27.009 -6.011 -27.613 1.00 39.97 477 MET A N 1
ATOM 3751 C CA . MET A 1 477 ? 25.615 -6.500 -27.529 1.00 39.97 477 MET A CA 1
ATOM 3752 C C . MET A 1 477 ? 24.678 -5.860 -28.567 1.00 39.97 477 MET A C 1
ATOM 3754 O O . MET A 1 477 ? 23.579 -6.357 -28.803 1.00 39.97 477 MET A O 1
ATOM 3758 N N . GLN A 1 478 ? 25.097 -4.779 -29.231 1.00 45.06 478 GLN A N 1
ATOM 3759 C CA . GLN A 1 478 ? 24.268 -4.093 -30.229 1.00 45.06 478 GLN A CA 1
ATOM 3760 C C . GLN A 1 478 ? 24.309 -4.750 -31.621 1.00 45.06 478 GLN A C 1
ATOM 3762 O O . GLN A 1 478 ? 23.449 -4.463 -32.457 1.00 45.06 478 GLN A O 1
ATOM 3767 N N . THR A 1 479 ? 25.277 -5.631 -31.893 1.00 42.81 479 THR A N 1
ATOM 3768 C CA . THR A 1 479 ? 25.620 -6.039 -33.268 1.00 42.81 479 THR A CA 1
ATOM 3769 C C . THR A 1 479 ? 25.144 -7.438 -33.678 1.00 42.81 479 THR A C 1
ATOM 3771 O O . THR A 1 479 ? 25.129 -7.708 -34.877 1.00 42.81 479 THR A O 1
ATOM 3774 N N . SER A 1 480 ? 24.685 -8.307 -32.760 1.00 48.22 480 SER A N 1
ATOM 3775 C CA . SER A 1 480 ? 24.179 -9.654 -33.103 1.00 48.22 480 SER A CA 1
ATOM 3776 C C . SER A 1 480 ? 22.763 -9.924 -32.567 1.00 48.22 480 SER A C 1
ATOM 3778 O O . SER A 1 480 ? 22.521 -9.728 -31.381 1.00 48.22 480 SER A O 1
ATOM 3780 N N . PRO A 1 481 ? 21.815 -10.440 -33.379 1.00 45.25 481 PRO A N 1
ATOM 3781 C CA . PRO A 1 481 ? 20.499 -10.895 -32.908 1.00 45.25 481 PRO A CA 1
ATOM 3782 C C . PRO A 1 481 ? 20.571 -11.925 -31.767 1.00 45.25 481 PRO A C 1
ATOM 3784 O O . PRO A 1 481 ? 19.681 -11.975 -30.926 1.00 45.25 481 PRO A O 1
ATOM 3787 N N . THR A 1 482 ? 21.655 -12.705 -31.699 1.00 46.72 482 THR A N 1
ATOM 3788 C CA . THR A 1 482 ? 21.879 -13.723 -30.659 1.00 46.72 482 THR A CA 1
ATOM 3789 C C . THR A 1 482 ? 22.345 -13.154 -29.316 1.00 46.72 482 THR A C 1
ATOM 3791 O O . THR A 1 482 ? 22.334 -13.875 -28.324 1.00 46.72 482 THR A O 1
ATOM 3794 N N . THR A 1 483 ? 22.742 -11.878 -29.251 1.00 48.94 483 THR A N 1
ATOM 3795 C CA . THR A 1 483 ? 23.212 -11.220 -28.017 1.00 48.94 483 THR A CA 1
ATOM 3796 C C . THR A 1 483 ? 22.239 -10.173 -27.473 1.00 48.94 483 THR A C 1
ATOM 3798 O O . THR A 1 483 ? 22.518 -9.568 -26.441 1.00 48.94 483 THR A O 1
ATOM 3801 N N . LYS A 1 484 ? 21.082 -9.972 -28.124 1.00 45.00 484 LYS A N 1
ATOM 3802 C CA . LYS A 1 484 ? 20.120 -8.908 -27.782 1.00 45.00 484 LYS A CA 1
ATOM 3803 C C . LYS A 1 484 ? 19.235 -9.187 -26.561 1.00 45.00 484 LYS A C 1
ATOM 3805 O O . LYS A 1 484 ? 18.584 -8.259 -26.097 1.00 45.00 484 LYS A O 1
ATOM 3810 N N . GLY A 1 485 ? 19.186 -10.411 -26.035 1.00 44.12 485 GLY A N 1
ATOM 3811 C CA . GLY A 1 485 ? 18.268 -10.765 -24.946 1.00 44.12 485 GLY A CA 1
ATOM 3812 C C . GLY A 1 485 ? 18.914 -11.130 -23.612 1.00 44.12 485 GLY A C 1
ATOM 3813 O O . GLY A 1 485 ? 20.119 -11.367 -23.504 1.00 44.12 485 GLY A O 1
ATOM 3814 N N . CYS A 1 486 ? 18.079 -11.164 -22.572 1.00 48.62 486 CYS A N 1
ATOM 3815 C CA . CYS A 1 486 ? 18.509 -11.365 -21.189 1.00 48.62 486 CYS A CA 1
ATOM 3816 C C . CYS A 1 486 ? 18.741 -12.845 -20.820 1.00 48.62 486 CYS A C 1
ATOM 3818 O O . CYS A 1 486 ? 19.523 -13.105 -19.906 1.00 48.62 486 CYS A O 1
ATOM 3820 N N . GLU A 1 487 ? 18.129 -13.810 -21.522 1.00 51.25 487 GLU A N 1
ATOM 3821 C CA . GLU A 1 487 ? 18.269 -15.247 -21.220 1.00 51.25 487 GLU A CA 1
ATOM 3822 C C . GLU A 1 487 ? 19.286 -15.942 -22.154 1.00 51.25 487 GLU A C 1
ATOM 3824 O O . GLU A 1 487 ? 19.114 -15.919 -23.381 1.00 51.25 487 GLU A O 1
ATOM 3829 N N . PRO A 1 488 ? 20.338 -16.583 -21.600 1.00 60.97 488 PRO A N 1
ATOM 3830 C CA . PRO A 1 488 ? 21.265 -17.420 -22.363 1.00 60.97 488 PRO A CA 1
ATOM 3831 C C . PRO A 1 488 ? 20.550 -18.565 -23.093 1.00 60.97 488 PRO A C 1
ATOM 3833 O O . PRO A 1 488 ? 19.580 -19.129 -22.583 1.00 60.97 488 PRO A O 1
ATOM 3836 N N . TYR A 1 489 ? 21.047 -18.942 -24.272 1.00 63.84 489 TYR A N 1
ATOM 3837 C CA . TYR A 1 489 ? 20.448 -19.998 -25.098 1.00 63.84 489 TYR A CA 1
ATOM 3838 C C . TYR A 1 489 ? 20.355 -21.336 -24.351 1.00 63.84 489 TYR A C 1
ATOM 3840 O O . TYR A 1 489 ? 19.369 -22.061 -24.477 1.00 63.84 489 TYR A O 1
ATOM 3848 N N . GLU A 1 490 ? 21.357 -21.644 -23.531 1.00 58.81 490 GLU A N 1
ATOM 3849 C CA . GLU A 1 490 ? 21.445 -22.859 -22.728 1.00 58.81 490 GLU A CA 1
ATOM 3850 C C . GLU A 1 490 ? 20.330 -22.929 -21.676 1.00 58.81 490 GLU A C 1
ATOM 3852 O O . GLU A 1 490 ? 19.717 -23.983 -21.504 1.00 58.81 490 GLU A O 1
ATOM 3857 N N . HIS A 1 491 ? 20.018 -21.802 -21.025 1.00 53.44 491 HIS A N 1
ATOM 3858 C CA . HIS A 1 491 ? 18.960 -21.716 -20.013 1.00 53.44 491 HIS A CA 1
ATOM 3859 C C . HIS A 1 491 ? 17.579 -21.860 -20.651 1.00 53.44 491 HIS A C 1
ATOM 3861 O O . HIS A 1 491 ? 16.775 -22.678 -20.208 1.00 53.44 491 HIS A O 1
ATOM 3867 N N . PHE A 1 492 ? 17.343 -21.155 -21.760 1.00 64.31 492 PHE A N 1
ATOM 3868 C CA . PHE A 1 492 ? 16.106 -21.307 -22.519 1.00 64.31 492 PHE A CA 1
ATOM 3869 C C . PHE A 1 492 ? 15.906 -22.762 -22.969 1.00 64.31 492 PHE A C 1
ATOM 3871 O O . PHE A 1 492 ? 14.824 -23.327 -22.824 1.00 64.31 492 PHE A O 1
ATOM 3878 N N . CYS A 1 493 ? 16.967 -23.412 -23.463 1.00 64.25 493 CYS A N 1
ATOM 3879 C CA . CYS A 1 493 ? 16.906 -24.797 -23.925 1.00 64.25 493 CYS A CA 1
ATOM 3880 C C . CYS A 1 493 ? 16.547 -25.803 -22.828 1.00 64.25 493 CYS A C 1
ATOM 3882 O O . CYS A 1 493 ? 15.875 -26.786 -23.140 1.00 64.25 493 CYS A O 1
ATOM 3884 N N . ALA A 1 494 ? 16.981 -25.582 -21.586 1.00 55.62 494 ALA A N 1
ATOM 3885 C CA . ALA A 1 494 ? 16.643 -26.449 -20.457 1.00 55.62 494 ALA A CA 1
ATOM 3886 C C . ALA A 1 494 ? 15.145 -26.391 -20.100 1.00 55.62 494 ALA A C 1
ATOM 3888 O O . ALA A 1 494 ? 14.583 -27.377 -19.627 1.00 55.62 494 ALA A O 1
ATOM 3889 N N . ASN A 1 495 ? 14.499 -25.258 -20.389 1.00 51.22 495 ASN A N 1
ATOM 3890 C CA . ASN A 1 495 ? 13.134 -24.940 -19.961 1.00 51.22 495 ASN A CA 1
ATOM 3891 C C . ASN A 1 495 ? 12.095 -25.072 -21.078 1.00 51.22 495 ASN A C 1
ATOM 3893 O O . ASN A 1 495 ? 10.891 -24.978 -20.838 1.00 51.22 495 ASN A O 1
ATOM 3897 N N . TRP A 1 496 ? 12.552 -25.236 -22.316 1.00 80.25 496 TRP A N 1
ATOM 3898 C CA . TRP A 1 496 ? 11.692 -25.124 -23.478 1.00 80.25 496 TRP A CA 1
ATOM 3899 C C . TRP A 1 496 ? 10.816 -26.365 -23.685 1.00 80.25 496 TRP A C 1
ATOM 3901 O O . TRP A 1 496 ? 11.304 -27.482 -23.878 1.00 80.25 496 TRP A O 1
ATOM 3911 N N . VAL A 1 497 ? 9.504 -26.136 -23.743 1.00 75.88 497 VAL A N 1
ATOM 3912 C CA . VAL A 1 497 ? 8.494 -27.121 -24.138 1.00 75.88 497 VAL A CA 1
ATOM 3913 C C . VAL A 1 497 ? 7.778 -26.596 -25.372 1.00 75.88 497 VAL A C 1
ATOM 3915 O O . VAL A 1 497 ? 7.331 -25.451 -25.388 1.00 75.88 497 VAL A O 1
ATOM 3918 N N . TYR A 1 498 ? 7.653 -27.446 -26.391 1.00 79.50 498 TYR A N 1
ATOM 3919 C CA . TYR A 1 498 ? 6.947 -27.103 -27.623 1.00 79.50 498 TYR A CA 1
ATOM 3920 C C . TYR A 1 498 ? 5.492 -26.731 -27.312 1.00 79.50 498 TYR A C 1
ATOM 3922 O O . TYR A 1 498 ? 4.771 -27.528 -26.711 1.00 79.50 498 TYR A O 1
ATOM 3930 N N . ASN A 1 499 ? 5.081 -25.532 -27.711 1.00 84.44 499 ASN A N 1
ATOM 3931 C CA . ASN A 1 499 ? 3.777 -24.953 -27.398 1.00 84.44 499 ASN A CA 1
ATOM 3932 C C . ASN A 1 499 ? 3.294 -24.029 -28.540 1.00 84.44 499 ASN A C 1
ATOM 3934 O O . ASN A 1 499 ? 3.973 -23.872 -29.557 1.00 84.44 499 ASN A O 1
ATOM 3938 N N . ASP A 1 500 ? 2.147 -23.375 -28.361 1.00 83.31 500 ASP A N 1
ATOM 3939 C CA . ASP A 1 500 ? 1.537 -22.489 -29.365 1.00 83.31 500 ASP A CA 1
ATOM 3940 C C . ASP A 1 500 ? 2.436 -21.305 -29.784 1.00 83.31 500 ASP A C 1
ATOM 3942 O O . ASP A 1 500 ? 2.368 -20.827 -30.920 1.00 83.31 500 ASP A O 1
ATOM 3946 N N . LYS A 1 501 ? 3.325 -20.824 -28.904 1.00 78.31 501 LYS A N 1
ATOM 3947 C CA . LYS A 1 501 ? 4.323 -19.795 -29.245 1.00 78.31 501 LYS A CA 1
ATOM 3948 C C . LYS A 1 501 ? 5.398 -20.358 -30.162 1.00 78.31 501 LYS A C 1
ATOM 3950 O O . LYS A 1 501 ? 5.761 -19.691 -31.132 1.00 78.31 501 LYS A O 1
ATOM 3955 N N . SER A 1 502 ? 5.861 -21.581 -29.896 1.00 86.56 502 SER A N 1
ATOM 3956 C CA . SER A 1 502 ? 6.783 -22.302 -30.778 1.00 86.56 502 SER A CA 1
ATOM 3957 C C . SER A 1 502 ? 6.175 -22.463 -32.171 1.00 86.56 502 SER A C 1
ATOM 3959 O O . SER A 1 502 ? 6.852 -22.233 -33.174 1.00 86.56 502 SER A O 1
ATOM 3961 N N . GLU A 1 503 ? 4.884 -22.807 -32.237 1.00 89.38 503 GLU A N 1
ATOM 3962 C CA . GLU A 1 503 ? 4.135 -22.914 -33.493 1.00 89.38 503 GLU A CA 1
ATOM 3963 C C . GLU A 1 503 ? 4.017 -21.576 -34.200 1.00 89.38 503 GLU A C 1
ATOM 3965 O O . GLU A 1 503 ? 4.307 -21.488 -35.387 1.00 89.38 503 GLU A O 1
ATOM 3970 N N . THR A 1 504 ? 3.672 -20.518 -33.471 1.00 88.00 504 THR A N 1
ATOM 3971 C CA . THR A 1 504 ? 3.549 -19.168 -34.028 1.00 88.00 504 THR A CA 1
ATOM 3972 C C . THR A 1 504 ? 4.881 -18.674 -34.599 1.00 88.00 504 THR A C 1
ATOM 3974 O O . THR A 1 504 ? 4.921 -18.138 -35.709 1.00 88.00 504 THR A O 1
ATOM 3977 N N . ALA A 1 505 ? 5.988 -18.867 -33.874 1.00 87.00 505 ALA A N 1
ATOM 3978 C CA . ALA A 1 505 ? 7.324 -18.486 -34.329 1.00 87.00 505 ALA A CA 1
ATOM 3979 C C . ALA A 1 505 ? 7.742 -19.282 -35.578 1.00 87.00 505 ALA A C 1
ATOM 3981 O O . ALA A 1 505 ? 8.235 -18.713 -36.555 1.00 87.00 505 ALA A O 1
ATOM 3982 N N . LEU A 1 506 ? 7.489 -20.594 -35.577 1.00 90.25 506 LEU A N 1
ATOM 3983 C CA . LEU A 1 506 ? 7.804 -21.476 -36.696 1.00 90.25 506 LEU A CA 1
ATOM 3984 C C . LEU A 1 506 ? 6.911 -21.208 -37.926 1.00 90.25 506 LEU A C 1
ATOM 3986 O O . LEU A 1 506 ? 7.396 -21.253 -39.059 1.00 90.25 506 LEU A O 1
ATOM 3990 N N . ALA A 1 507 ? 5.633 -20.887 -37.718 1.00 90.62 507 ALA A N 1
ATOM 3991 C CA . ALA A 1 507 ? 4.680 -20.518 -38.761 1.00 90.62 507 ALA A CA 1
ATOM 3992 C C . ALA A 1 507 ? 5.100 -19.229 -39.465 1.00 90.62 507 ALA A C 1
ATOM 3994 O O . ALA A 1 507 ? 5.157 -19.200 -40.692 1.00 90.62 507 ALA A O 1
ATOM 3995 N N . ARG A 1 508 ? 5.467 -18.188 -38.703 1.00 87.81 508 ARG A N 1
ATOM 3996 C CA . ARG A 1 508 ? 5.987 -16.927 -39.260 1.00 87.81 508 ARG A CA 1
ATOM 3997 C C . ARG A 1 508 ? 7.216 -17.165 -40.126 1.00 87.81 508 ARG A C 1
ATOM 3999 O O . ARG A 1 508 ? 7.239 -16.744 -41.278 1.00 87.81 508 ARG A O 1
ATOM 4006 N N . PHE A 1 509 ? 8.179 -17.932 -39.613 1.00 91.50 509 PHE A N 1
ATOM 4007 C CA . PHE A 1 509 ? 9.367 -18.311 -40.375 1.00 91.50 509 PHE A CA 1
ATOM 4008 C C . PHE A 1 509 ? 9.015 -19.038 -41.682 1.00 91.50 509 PHE A C 1
ATOM 4010 O O . PHE A 1 509 ? 9.601 -18.759 -42.726 1.00 91.50 509 PHE A O 1
ATOM 4017 N N . TYR A 1 510 ? 8.046 -19.956 -41.653 1.00 91.19 510 TYR A N 1
ATOM 4018 C CA . TYR A 1 510 ? 7.608 -20.674 -42.850 1.00 91.19 510 TYR A CA 1
ATOM 4019 C C . TYR A 1 510 ? 6.900 -19.766 -43.861 1.00 91.19 510 TYR A C 1
ATOM 4021 O O . TYR A 1 510 ? 7.203 -19.836 -45.052 1.00 91.19 510 TYR A O 1
ATOM 4029 N N . ILE A 1 511 ? 5.992 -18.903 -43.397 1.00 89.75 511 ILE A N 1
ATOM 4030 C CA . ILE A 1 511 ? 5.274 -17.920 -44.219 1.00 89.75 511 ILE A CA 1
ATOM 4031 C C . ILE A 1 511 ? 6.273 -17.010 -44.938 1.00 89.75 511 ILE A C 1
ATOM 4033 O O . ILE A 1 511 ? 6.181 -16.844 -46.155 1.00 89.75 511 ILE A O 1
ATOM 4037 N N . GLU A 1 512 ? 7.262 -16.482 -44.215 1.00 87.44 512 GLU A N 1
ATOM 4038 C CA . GLU A 1 512 ? 8.327 -15.646 -44.774 1.00 87.44 512 GLU A CA 1
ATOM 4039 C C . GLU A 1 512 ? 9.184 -16.421 -45.782 1.00 87.44 512 GLU A C 1
ATOM 4041 O O . GLU A 1 512 ? 9.367 -15.978 -46.916 1.00 87.44 512 GLU A O 1
ATOM 4046 N N . ALA A 1 513 ? 9.646 -17.622 -45.419 1.00 90.00 513 ALA A N 1
ATOM 4047 C CA . ALA A 1 513 ? 10.494 -18.451 -46.278 1.00 90.00 513 ALA A CA 1
ATOM 4048 C C . ALA A 1 513 ? 9.792 -18.919 -47.565 1.00 90.00 513 ALA A C 1
ATOM 4050 O O . ALA A 1 513 ? 10.454 -19.224 -48.561 1.00 90.00 513 ALA A O 1
ATOM 4051 N N . LYS A 1 514 ? 8.459 -19.014 -47.552 1.00 91.81 514 LYS A N 1
ATOM 4052 C CA . LYS A 1 514 ? 7.637 -19.407 -48.705 1.00 91.81 514 LYS A CA 1
ATOM 4053 C C . LYS A 1 514 ? 6.998 -18.228 -49.433 1.00 91.81 514 LYS A C 1
ATOM 4055 O O . LYS A 1 514 ? 6.328 -18.457 -50.437 1.00 91.81 514 LYS A O 1
ATOM 4060 N N . GLY A 1 515 ? 7.221 -16.996 -48.971 1.00 88.50 515 GLY A N 1
ATOM 4061 C CA . GLY A 1 515 ? 6.647 -15.795 -49.574 1.00 88.50 515 GLY A CA 1
ATOM 4062 C C . GLY A 1 515 ? 5.118 -15.755 -49.510 1.00 88.50 515 GLY A C 1
ATOM 4063 O O . GLY A 1 515 ? 4.490 -15.203 -50.406 1.00 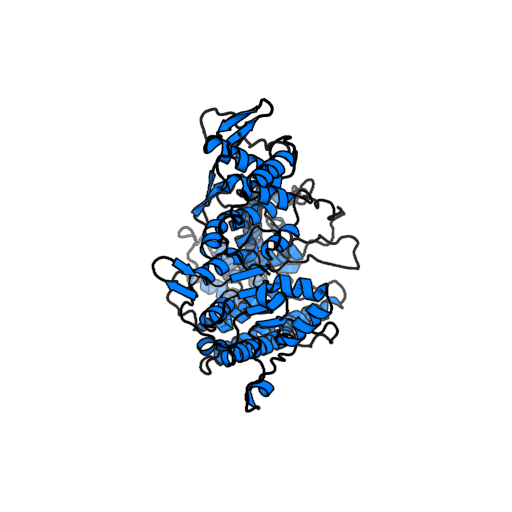88.50 515 GLY A O 1
ATOM 4064 N N . LEU A 1 516 ? 4.510 -16.341 -48.474 1.00 86.88 516 LEU A N 1
ATOM 4065 C CA . LEU A 1 516 ? 3.051 -16.406 -48.281 1.00 86.88 516 LEU A CA 1
ATOM 4066 C C . LEU A 1 516 ? 2.481 -15.138 -47.614 1.00 86.88 516 LEU A C 1
ATOM 4068 O O . LEU A 1 516 ? 1.473 -15.185 -46.910 1.00 86.88 516 LEU A O 1
ATOM 4072 N N . ILE A 1 517 ? 3.151 -13.998 -47.789 1.00 82.19 517 ILE A N 1
ATOM 4073 C CA . ILE A 1 517 ? 2.780 -12.731 -47.154 1.00 82.19 517 ILE A CA 1
ATOM 4074 C C . ILE A 1 517 ? 1.659 -12.079 -47.974 1.00 82.19 517 ILE A C 1
ATOM 4076 O O . ILE A 1 517 ? 1.906 -11.243 -48.840 1.00 82.19 517 ILE A O 1
ATOM 4080 N N . GLU A 1 518 ? 0.411 -12.454 -47.699 1.00 74.38 518 GLU A N 1
ATOM 4081 C CA . GLU A 1 518 ? -0.764 -11.672 -48.094 1.00 74.38 518 GLU A CA 1
ATOM 4082 C C . GLU A 1 518 ? -1.224 -10.825 -46.893 1.00 74.38 518 GLU A C 1
ATOM 4084 O O . GLU A 1 518 ? -1.745 -11.341 -45.906 1.00 74.38 518 GLU A O 1
ATOM 4089 N N . GLY A 1 519 ? -0.991 -9.507 -46.944 1.00 69.94 519 GLY A N 1
ATOM 4090 C CA . GLY A 1 519 ? -1.325 -8.571 -45.858 1.00 69.94 519 GLY A CA 1
ATOM 4091 C C . GLY A 1 519 ? -0.219 -8.377 -44.807 1.00 69.94 519 GLY A C 1
ATOM 4092 O O . GLY A 1 519 ? 0.902 -8.847 -44.964 1.00 69.94 519 GLY A O 1
ATOM 4093 N N . TRP A 1 520 ? -0.523 -7.633 -43.735 1.00 57.66 520 TRP A N 1
ATOM 4094 C CA . TRP A 1 520 ? 0.466 -7.194 -42.730 1.00 57.66 520 TRP A CA 1
ATOM 4095 C C . TRP A 1 520 ? 0.982 -8.300 -41.793 1.00 57.66 520 TRP A C 1
ATOM 4097 O O . TRP A 1 520 ? 1.977 -8.077 -41.110 1.00 57.66 520 TRP A O 1
ATOM 4107 N N . PHE A 1 521 ? 0.340 -9.473 -41.750 1.00 57.66 521 PHE A N 1
ATOM 4108 C CA . PHE A 1 521 ? 0.678 -10.527 -40.781 1.00 57.66 521 PHE A CA 1
ATOM 4109 C C . PHE A 1 521 ? 0.875 -11.927 -41.383 1.00 57.66 521 PHE A C 1
ATOM 4111 O O . PHE A 1 521 ? 1.247 -12.840 -40.649 1.00 57.66 521 PHE A O 1
ATOM 4118 N N . GLY A 1 522 ? 0.673 -12.101 -42.697 1.00 70.38 522 GLY A N 1
ATOM 4119 C CA . GLY A 1 522 ? 0.555 -13.427 -43.312 1.00 70.38 522 GLY A CA 1
ATOM 4120 C C . GLY A 1 522 ? -0.680 -14.188 -42.807 1.00 70.38 522 GLY A C 1
ATOM 4121 O O . GLY A 1 522 ? -1.183 -13.936 -41.713 1.00 70.38 522 GLY A O 1
ATOM 4122 N N . ASN A 1 523 ? -1.213 -15.107 -43.611 1.00 80.44 523 ASN A N 1
ATOM 4123 C CA . ASN A 1 523 ? -2.362 -15.906 -43.191 1.00 80.44 523 ASN A CA 1
ATOM 4124 C C . ASN A 1 523 ? -1.880 -17.157 -42.441 1.00 80.44 523 ASN A C 1
ATOM 4126 O O . ASN A 1 523 ? -1.476 -18.135 -43.069 1.00 80.44 523 ASN A O 1
ATOM 4130 N N . ILE A 1 524 ? -1.895 -17.123 -41.103 1.00 83.38 524 ILE A N 1
ATOM 4131 C CA . ILE A 1 524 ? -1.536 -18.296 -40.284 1.00 83.38 524 ILE A CA 1
ATOM 4132 C C . ILE A 1 524 ? -2.523 -19.455 -40.482 1.00 83.38 524 ILE A C 1
ATOM 4134 O O . ILE A 1 524 ? -2.150 -20.609 -40.295 1.00 83.38 524 ILE A O 1
ATOM 4138 N N . ASP A 1 525 ? -3.740 -19.148 -40.942 1.00 85.62 525 ASP A N 1
ATOM 4139 C CA . ASP A 1 525 ? -4.790 -20.123 -41.226 1.00 85.62 525 ASP A CA 1
ATOM 4140 C C . ASP A 1 525 ? -4.648 -20.784 -42.606 1.00 85.62 525 ASP A C 1
ATOM 4142 O O . ASP A 1 525 ? -5.499 -21.576 -43.011 1.00 85.62 525 ASP A O 1
ATOM 4146 N N . ASP A 1 526 ? -3.577 -20.489 -43.349 1.00 89.50 526 ASP A N 1
ATOM 4147 C CA . ASP A 1 526 ? -3.287 -21.167 -44.608 1.00 89.50 526 ASP A CA 1
ATOM 4148 C C . ASP A 1 526 ? -3.055 -22.670 -44.365 1.00 89.50 526 ASP A C 1
ATOM 4150 O O . ASP A 1 526 ? -2.211 -23.080 -43.565 1.00 89.50 526 ASP A O 1
ATOM 4154 N N . GLU A 1 527 ? -3.790 -23.518 -45.087 1.00 93.00 527 GLU A N 1
ATOM 4155 C CA . GLU A 1 527 ? -3.732 -24.982 -44.967 1.00 93.00 527 GLU A CA 1
ATOM 4156 C C . GLU A 1 527 ? -2.300 -25.532 -45.109 1.00 93.00 527 GLU A C 1
ATOM 4158 O O . GLU A 1 527 ? -1.926 -26.522 -44.471 1.00 93.00 527 GLU A O 1
ATOM 4163 N N . ARG A 1 528 ? -1.452 -24.860 -45.898 1.00 91.81 528 ARG A N 1
ATOM 4164 C CA . ARG A 1 528 ? -0.043 -25.235 -46.085 1.00 91.81 528 ARG A CA 1
ATOM 4165 C C . ARG A 1 528 ? 0.782 -24.992 -44.825 1.00 91.81 528 ARG A C 1
ATOM 4167 O O . ARG A 1 528 ? 1.694 -25.770 -44.548 1.00 91.81 528 ARG A O 1
ATOM 4174 N N . VAL A 1 529 ? 0.462 -23.945 -44.063 1.00 91.62 529 VAL A N 1
ATOM 4175 C CA . VAL A 1 529 ? 1.094 -23.636 -42.774 1.00 91.62 529 VAL A CA 1
ATOM 4176 C C . VAL A 1 529 ? 0.694 -24.696 -41.753 1.00 91.62 529 VAL A C 1
ATOM 4178 O O . VAL A 1 529 ? 1.576 -25.304 -41.151 1.00 91.62 529 VAL A O 1
ATOM 4181 N N . TRP A 1 530 ? -0.597 -25.020 -41.636 1.00 92.75 530 TRP A N 1
ATOM 4182 C CA . TRP A 1 530 ? -1.077 -26.076 -40.733 1.00 92.75 530 TRP A CA 1
ATOM 4183 C C . TRP A 1 530 ? -0.483 -27.448 -41.047 1.00 92.75 530 TRP A C 1
ATOM 4185 O O . TRP A 1 530 ? -0.035 -28.155 -40.144 1.00 92.75 530 TRP A O 1
ATOM 4195 N N . THR A 1 531 ? -0.408 -27.802 -42.330 1.00 94.31 531 THR A N 1
ATOM 4196 C CA . THR A 1 531 ? 0.220 -29.054 -42.774 1.00 94.31 531 THR A CA 1
ATOM 4197 C C . THR A 1 531 ? 1.699 -29.101 -42.381 1.00 94.31 531 THR A C 1
ATOM 4199 O O . THR A 1 531 ? 2.199 -30.130 -41.924 1.00 94.31 531 THR A O 1
ATOM 4202 N N . PHE A 1 532 ? 2.412 -27.980 -42.516 1.00 94.06 532 PHE A N 1
ATOM 4203 C CA . PHE A 1 532 ? 3.807 -27.870 -42.099 1.00 94.06 532 PHE A CA 1
ATOM 4204 C C . PHE A 1 532 ? 3.976 -27.952 -40.574 1.00 94.06 532 PHE A C 1
ATOM 4206 O O . PHE A 1 532 ? 4.855 -28.676 -40.105 1.00 94.06 532 PHE A O 1
ATOM 4213 N N . LEU A 1 533 ? 3.126 -27.271 -39.800 1.00 92.38 533 LEU A N 1
ATOM 4214 C CA . LEU A 1 533 ? 3.156 -27.303 -38.334 1.00 92.38 533 LEU A CA 1
ATOM 4215 C C . LEU A 1 533 ? 2.860 -28.704 -37.787 1.00 92.38 533 LEU A C 1
ATOM 4217 O O . LEU A 1 533 ? 3.573 -29.176 -36.903 1.00 92.38 533 LEU A O 1
ATOM 4221 N N . ALA A 1 534 ? 1.876 -29.406 -38.357 1.00 91.75 534 ALA A N 1
ATOM 4222 C CA . ALA A 1 534 ? 1.568 -30.785 -37.988 1.00 91.75 534 ALA A CA 1
ATOM 4223 C C . ALA A 1 534 ? 2.784 -31.707 -38.187 1.00 91.75 534 ALA A C 1
ATOM 4225 O O . ALA A 1 534 ? 3.134 -32.466 -37.285 1.00 91.75 534 ALA A O 1
ATOM 4226 N N . GLY A 1 535 ? 3.493 -31.574 -39.316 1.00 89.62 535 GLY A N 1
ATOM 4227 C CA . GLY A 1 535 ? 4.748 -32.299 -39.552 1.00 89.62 535 GLY A CA 1
ATOM 4228 C C . GLY A 1 535 ? 5.880 -31.895 -38.596 1.00 89.62 535 GLY A C 1
ATOM 4229 O O . GLY A 1 535 ? 6.688 -32.735 -38.192 1.00 89.62 535 GLY A O 1
ATOM 4230 N N . ALA A 1 536 ? 5.918 -30.629 -38.178 1.00 88.50 536 ALA A N 1
ATOM 4231 C CA . ALA A 1 536 ? 6.931 -30.105 -37.268 1.00 88.50 536 ALA A CA 1
ATOM 4232 C C . ALA A 1 536 ? 6.804 -30.596 -35.828 1.00 88.50 536 ALA A C 1
ATOM 4234 O O . ALA A 1 536 ? 7.828 -30.719 -35.154 1.00 88.50 536 ALA A O 1
ATOM 4235 N N . ARG A 1 537 ? 5.594 -30.936 -35.368 1.00 89.00 537 ARG A N 1
ATOM 4236 C CA . ARG A 1 537 ? 5.374 -31.544 -34.043 1.00 89.00 537 ARG A CA 1
ATOM 4237 C C . ARG A 1 537 ? 6.096 -32.884 -33.897 1.00 89.00 537 ARG A C 1
ATOM 4239 O O . ARG A 1 537 ? 6.612 -33.201 -32.826 1.00 89.00 537 ARG A O 1
ATOM 4246 N N . GLU A 1 538 ? 6.167 -33.650 -34.980 1.00 89.25 538 GLU A N 1
ATOM 4247 C CA . GLU A 1 538 ? 6.757 -34.992 -34.995 1.00 89.25 538 GLU A CA 1
ATOM 4248 C C . GLU A 1 538 ? 8.241 -34.979 -35.404 1.00 89.25 538 GLU A C 1
ATOM 4250 O O . GLU A 1 538 ? 9.003 -35.881 -35.051 1.00 89.25 538 GLU A O 1
ATOM 4255 N N . ASN A 1 539 ? 8.693 -33.936 -36.108 1.00 91.69 539 ASN A N 1
ATOM 4256 C CA . ASN A 1 539 ? 10.055 -33.845 -36.623 1.00 91.69 539 ASN A CA 1
ATOM 4257 C C . ASN A 1 539 ? 11.025 -33.168 -35.636 1.00 91.69 539 ASN A C 1
ATOM 4259 O O . ASN A 1 539 ? 10.977 -31.959 -35.401 1.00 91.69 539 ASN A O 1
ATOM 4263 N N . HIS A 1 540 ? 11.991 -33.937 -35.125 1.00 86.88 540 HIS A N 1
ATOM 4264 C CA . HIS A 1 540 ? 12.997 -33.463 -34.167 1.00 86.88 540 HIS A CA 1
ATOM 4265 C C . HIS A 1 540 ? 13.767 -32.208 -34.626 1.00 86.88 540 HIS A C 1
ATOM 4267 O O . HIS A 1 540 ? 13.947 -31.276 -33.844 1.00 86.88 540 HIS A O 1
ATOM 4273 N N . ASN A 1 541 ? 14.173 -32.134 -35.898 1.00 88.56 541 ASN A N 1
ATOM 4274 C CA . ASN A 1 541 ? 14.933 -30.991 -36.417 1.00 88.56 541 ASN A CA 1
ATOM 4275 C C . ASN A 1 541 ? 14.067 -29.730 -36.517 1.00 88.56 541 ASN A C 1
ATOM 4277 O O . ASN A 1 541 ? 14.544 -28.623 -36.267 1.00 88.56 541 ASN A O 1
ATOM 4281 N N . GLN A 1 542 ? 12.784 -29.887 -36.849 1.00 87.50 542 GLN A N 1
ATOM 4282 C CA . GLN A 1 542 ? 11.846 -28.766 -36.893 1.00 87.50 542 GLN A CA 1
ATOM 4283 C C . GLN A 1 542 ? 11.494 -28.276 -35.486 1.00 87.50 542 GLN A C 1
ATOM 4285 O O . GLN A 1 542 ? 11.367 -27.072 -35.293 1.00 87.50 542 GLN A O 1
ATOM 4290 N N . ARG A 1 543 ? 11.455 -29.165 -34.483 1.00 83.75 543 ARG A N 1
ATOM 4291 C CA . ARG A 1 543 ? 11.355 -28.773 -33.066 1.00 83.75 543 ARG A CA 1
ATOM 4292 C C . ARG A 1 543 ? 12.569 -27.970 -32.603 1.00 83.75 543 ARG A C 1
ATOM 4294 O O . ARG A 1 543 ? 12.387 -26.933 -31.976 1.00 83.75 543 ARG A O 1
ATOM 4301 N N . ILE A 1 544 ? 13.791 -28.385 -32.953 1.00 82.19 544 ILE A N 1
ATOM 4302 C CA . ILE A 1 544 ? 15.005 -27.594 -32.670 1.00 82.19 544 ILE A CA 1
ATOM 4303 C C . ILE A 1 544 ? 14.910 -26.211 -33.322 1.00 82.19 544 ILE A C 1
ATOM 4305 O O . ILE A 1 544 ? 15.243 -25.212 -32.688 1.00 82.19 544 ILE A O 1
ATOM 4309 N N . LYS A 1 545 ? 14.422 -26.137 -34.566 1.00 87.88 545 LYS A N 1
ATOM 4310 C CA . LYS A 1 545 ? 14.265 -24.859 -35.263 1.00 87.88 545 LYS A CA 1
ATOM 4311 C C . LYS A 1 545 ? 13.187 -23.975 -34.633 1.00 87.88 545 LYS A C 1
ATOM 4313 O O . LYS A 1 545 ? 13.418 -22.783 -34.475 1.00 87.88 545 LYS A O 1
ATOM 4318 N N . ALA A 1 546 ? 12.048 -24.547 -34.244 1.00 84.44 546 ALA A N 1
ATOM 4319 C CA . ALA A 1 546 ? 10.983 -23.836 -33.539 1.00 84.44 546 ALA A CA 1
ATOM 4320 C C . ALA A 1 546 ? 11.490 -23.245 -32.219 1.00 84.44 546 ALA A C 1
ATOM 4322 O O . ALA A 1 546 ? 11.255 -22.074 -31.948 1.00 84.44 546 ALA A O 1
ATOM 4323 N N . ARG A 1 547 ? 12.263 -24.032 -31.460 1.00 83.25 547 ARG A N 1
ATOM 4324 C CA . ARG A 1 547 ? 12.938 -23.594 -30.235 1.00 83.25 547 ARG A CA 1
ATOM 4325 C C . ARG A 1 547 ? 13.845 -22.392 -30.479 1.00 83.25 547 ARG A C 1
ATOM 4327 O O . ARG A 1 547 ? 13.738 -21.388 -29.792 1.00 83.25 547 ARG A O 1
ATOM 4334 N N . GLU A 1 548 ? 14.735 -22.487 -31.462 1.00 82.44 548 GLU A N 1
ATOM 4335 C CA . GLU A 1 548 ? 15.678 -21.411 -31.784 1.00 82.44 548 GLU A CA 1
ATOM 4336 C C . GLU A 1 548 ? 14.954 -20.120 -32.207 1.00 82.44 548 GLU A C 1
ATOM 4338 O O . GLU A 1 548 ? 15.322 -19.030 -31.778 1.00 82.44 548 GLU A O 1
ATOM 4343 N N . LEU A 1 549 ? 13.891 -20.241 -33.007 1.00 84.75 549 LEU A N 1
ATOM 4344 C CA . LEU A 1 549 ? 13.082 -19.103 -33.450 1.00 84.75 549 LEU A CA 1
ATOM 4345 C C . LEU A 1 549 ? 12.285 -18.468 -32.306 1.00 84.75 549 LEU A C 1
ATOM 4347 O O . LEU A 1 549 ? 12.199 -17.245 -32.238 1.00 84.75 549 LEU A O 1
ATOM 4351 N N . GLU A 1 550 ? 11.723 -19.276 -31.406 1.00 81.44 550 GLU A N 1
ATOM 4352 C CA . GLU A 1 550 ? 11.032 -18.781 -30.215 1.00 81.44 550 GLU A CA 1
ATOM 4353 C C . GLU A 1 550 ? 11.996 -18.034 -29.289 1.00 81.44 550 GLU A C 1
ATOM 4355 O O . GLU A 1 550 ? 11.673 -16.932 -28.854 1.00 81.44 550 GLU A O 1
ATOM 4360 N N . TRP A 1 551 ? 13.206 -18.564 -29.076 1.00 80.25 551 TRP A N 1
ATOM 4361 C CA . TRP A 1 551 ? 14.250 -17.888 -28.302 1.00 80.25 551 TRP A CA 1
ATOM 4362 C C . TRP A 1 551 ? 14.633 -16.529 -28.899 1.00 80.25 551 TRP A C 1
ATOM 4364 O O . TRP A 1 551 ? 14.714 -15.538 -28.174 1.00 80.25 551 TRP A O 1
ATOM 4374 N N . ILE A 1 552 ? 14.835 -16.454 -30.221 1.00 75.06 552 ILE A N 1
ATOM 4375 C CA . ILE A 1 552 ? 15.146 -15.191 -30.911 1.00 75.06 552 ILE A CA 1
ATOM 4376 C C . ILE A 1 552 ? 13.992 -14.199 -30.747 1.00 75.06 552 ILE A C 1
ATOM 4378 O O . ILE A 1 552 ? 14.217 -13.071 -30.313 1.00 75.06 552 ILE A O 1
ATOM 4382 N N . ALA A 1 553 ? 12.759 -14.621 -31.041 1.00 75.31 553 ALA A N 1
ATOM 4383 C CA . ALA A 1 553 ? 11.581 -13.761 -30.950 1.00 75.31 553 ALA A CA 1
ATOM 4384 C C . ALA A 1 553 ? 11.355 -13.248 -29.519 1.00 75.31 553 ALA A C 1
ATOM 4386 O O . ALA A 1 553 ? 11.018 -12.082 -29.309 1.00 75.31 553 ALA A O 1
ATOM 4387 N N . GLN A 1 554 ? 11.583 -14.107 -28.527 1.00 67.56 554 GLN A N 1
ATOM 4388 C CA . GLN A 1 554 ? 11.534 -13.744 -27.122 1.00 67.56 554 GLN A CA 1
ATOM 4389 C C . GLN A 1 554 ? 12.619 -12.724 -26.786 1.00 67.56 554 GLN A C 1
ATOM 4391 O O . GLN A 1 554 ? 12.311 -11.657 -26.267 1.00 67.56 554 GLN A O 1
ATOM 4396 N N . ASN A 1 555 ? 13.874 -12.985 -27.144 1.00 65.75 555 ASN A N 1
ATOM 4397 C CA . ASN A 1 555 ? 14.975 -12.058 -26.900 1.00 65.75 555 ASN A CA 1
ATOM 4398 C C . ASN A 1 555 ? 14.777 -10.695 -27.568 1.00 65.75 555 ASN A C 1
ATOM 4400 O O . ASN A 1 555 ? 15.082 -9.681 -26.949 1.00 65.75 555 ASN A O 1
ATOM 4404 N N . GLU A 1 556 ? 14.222 -10.638 -28.777 1.00 66.56 556 GLU A N 1
ATOM 4405 C CA . GLU A 1 556 ? 13.867 -9.378 -29.437 1.00 66.56 556 GLU A CA 1
ATOM 4406 C C . GLU A 1 556 ? 12.733 -8.637 -28.721 1.00 66.56 556 GLU A C 1
ATOM 4408 O O . GLU A 1 556 ? 12.813 -7.417 -28.531 1.00 66.56 556 GLU A O 1
ATOM 4413 N N . ALA A 1 557 ? 11.698 -9.355 -28.276 1.00 63.38 557 ALA A N 1
ATOM 4414 C CA . ALA A 1 557 ? 10.628 -8.770 -27.477 1.00 63.38 557 ALA A CA 1
ATOM 4415 C C . ALA A 1 557 ? 11.188 -8.196 -26.170 1.00 63.38 557 ALA A C 1
ATOM 4417 O O . ALA A 1 557 ? 10.911 -7.049 -25.825 1.00 63.38 557 ALA A O 1
ATOM 4418 N N . ASN A 1 558 ? 12.045 -8.947 -25.486 1.00 53.34 558 ASN A N 1
ATOM 4419 C CA . ASN A 1 558 ? 12.655 -8.545 -24.225 1.00 53.34 558 ASN A CA 1
ATOM 4420 C C . ASN A 1 558 ? 13.642 -7.395 -24.385 1.00 53.34 558 ASN A C 1
ATOM 4422 O O . ASN A 1 558 ? 13.639 -6.492 -23.559 1.00 53.34 558 ASN A O 1
ATOM 4426 N N . ALA A 1 559 ? 14.423 -7.372 -25.466 1.00 55.16 559 ALA A N 1
ATOM 4427 C CA . ALA A 1 559 ? 15.256 -6.232 -25.829 1.00 55.16 559 ALA A CA 1
ATOM 4428 C C . ALA A 1 559 ? 14.403 -4.977 -26.032 1.00 55.16 559 ALA A C 1
ATOM 4430 O O . ALA A 1 559 ? 14.726 -3.911 -25.519 1.00 55.16 559 ALA A O 1
ATOM 4431 N N . THR A 1 560 ? 13.286 -5.105 -26.752 1.00 58.34 560 THR A N 1
ATOM 4432 C CA . THR A 1 560 ? 12.359 -3.995 -27.005 1.00 58.34 560 THR A CA 1
ATOM 4433 C C . THR A 1 560 ? 11.760 -3.483 -25.697 1.00 58.34 560 THR A C 1
ATOM 4435 O O . THR A 1 560 ? 11.811 -2.285 -25.426 1.00 58.34 560 THR A O 1
ATOM 4438 N N . TRP A 1 561 ? 11.267 -4.385 -24.848 1.00 53.75 561 TRP A N 1
ATOM 4439 C CA . TRP A 1 561 ? 10.748 -4.055 -23.522 1.00 53.75 561 TRP A CA 1
ATOM 4440 C C . TRP A 1 561 ? 11.810 -3.440 -22.610 1.00 53.75 561 TRP A C 1
ATOM 4442 O O . TRP A 1 561 ? 11.533 -2.443 -21.949 1.00 53.75 561 TRP A O 1
ATOM 4452 N N . TYR A 1 562 ? 13.032 -3.973 -22.607 1.00 49.66 562 TYR A N 1
ATOM 4453 C CA . TYR A 1 562 ? 14.155 -3.436 -21.844 1.00 49.66 562 TYR A CA 1
ATOM 4454 C C . TYR A 1 562 ? 14.529 -2.036 -22.324 1.00 49.66 562 TYR A C 1
ATOM 4456 O O . TYR A 1 562 ? 14.695 -1.146 -21.506 1.00 49.66 562 TYR A O 1
ATOM 4464 N N . MET A 1 563 ? 14.581 -1.791 -23.634 1.00 52.44 563 MET A N 1
ATOM 4465 C CA . MET A 1 563 ? 14.819 -0.454 -24.187 1.00 52.44 563 MET A CA 1
ATOM 4466 C C . MET A 1 563 ? 13.693 0.528 -23.829 1.00 52.44 563 MET A C 1
ATOM 4468 O O . MET A 1 563 ? 13.962 1.698 -23.559 1.00 52.44 563 MET A O 1
ATOM 4472 N N . MET A 1 564 ? 12.439 0.064 -23.770 1.00 53.38 564 MET A N 1
ATOM 4473 C CA . MET A 1 564 ? 11.313 0.865 -23.272 1.00 53.38 564 MET A CA 1
ATOM 4474 C C . MET A 1 564 ? 11.446 1.162 -21.769 1.00 53.38 564 MET A C 1
ATOM 4476 O O . MET A 1 564 ? 11.206 2.293 -21.354 1.00 53.38 564 MET A O 1
ATOM 4480 N N . ALA A 1 565 ? 11.883 0.187 -20.968 1.00 50.53 565 ALA A N 1
ATOM 4481 C CA . ALA A 1 565 ? 12.110 0.337 -19.531 1.00 50.53 565 ALA A CA 1
ATOM 4482 C C . ALA A 1 565 ? 13.374 1.155 -19.203 1.00 50.53 565 ALA A C 1
ATOM 4484 O O . ALA A 1 565 ? 13.399 1.874 -18.211 1.00 50.53 565 ALA A O 1
ATOM 4485 N N . MET A 1 566 ? 14.409 1.120 -20.043 1.00 49.12 566 MET A N 1
ATOM 4486 C CA . MET A 1 566 ? 15.621 1.932 -19.902 1.00 49.12 566 MET A CA 1
ATOM 4487 C C . MET A 1 566 ? 15.300 3.419 -19.978 1.00 49.12 566 MET A C 1
ATOM 4489 O O . MET A 1 566 ? 15.803 4.184 -19.164 1.00 49.12 566 MET A O 1
ATOM 4493 N N . ALA A 1 567 ? 14.384 3.821 -20.866 1.00 50.25 567 ALA A N 1
ATOM 4494 C CA . ALA A 1 567 ? 13.877 5.191 -20.889 1.00 50.25 567 ALA A CA 1
ATOM 4495 C C . ALA A 1 567 ? 13.200 5.584 -19.561 1.00 50.25 567 ALA A C 1
ATOM 4497 O O . ALA A 1 567 ? 13.259 6.747 -19.170 1.00 50.25 567 ALA A O 1
ATOM 4498 N N . ASP A 1 568 ? 12.591 4.625 -18.850 1.00 46.56 568 ASP A N 1
ATOM 4499 C CA . ASP A 1 568 ? 11.994 4.830 -17.528 1.00 46.56 568 ASP A CA 1
ATOM 4500 C C . ASP A 1 568 ? 13.026 4.863 -16.386 1.00 46.56 568 ASP A C 1
ATOM 4502 O O . ASP A 1 568 ? 12.812 5.580 -15.403 1.00 46.56 568 ASP A O 1
ATOM 4506 N N . VAL A 1 569 ? 14.124 4.111 -16.511 1.00 45.00 569 VAL A N 1
ATOM 4507 C CA . VAL A 1 569 ? 15.241 4.055 -15.552 1.00 45.00 569 VAL A CA 1
ATOM 4508 C C . VAL A 1 569 ? 16.140 5.287 -15.676 1.00 45.00 569 VAL A C 1
ATOM 4510 O O . VAL A 1 569 ? 16.434 5.917 -14.660 1.00 45.00 569 VAL A O 1
ATOM 4513 N N . GLU A 1 570 ? 16.507 5.699 -16.894 1.00 44.72 570 GLU A N 1
ATOM 4514 C CA . GLU A 1 570 ? 17.188 6.977 -17.169 1.00 44.72 570 GLU A CA 1
ATOM 4515 C C . GLU A 1 570 ? 16.399 8.149 -16.575 1.00 44.72 570 GLU A C 1
ATOM 4517 O O . GLU A 1 570 ? 16.956 9.044 -15.941 1.00 44.72 570 GLU A O 1
ATOM 4522 N N . ASP A 1 571 ? 15.075 8.081 -16.671 1.00 48.16 571 ASP A N 1
ATOM 4523 C CA . ASP A 1 571 ? 14.173 9.051 -16.071 1.00 48.16 571 ASP A CA 1
ATOM 4524 C C . ASP A 1 571 ? 14.252 9.105 -14.540 1.00 48.16 571 ASP A C 1
ATOM 4526 O O . ASP A 1 571 ? 14.156 10.185 -13.956 1.00 48.16 571 ASP A O 1
ATOM 4530 N N . CYS A 1 572 ? 14.434 7.960 -13.873 1.00 46.66 572 CYS A N 1
ATOM 4531 C CA . CYS A 1 572 ? 14.651 7.913 -12.424 1.00 46.66 572 CYS A CA 1
ATOM 4532 C C . CYS A 1 572 ? 15.947 8.623 -12.053 1.00 46.66 572 CYS A C 1
ATOM 4534 O O . CYS A 1 572 ? 15.936 9.472 -11.164 1.00 46.66 572 CYS A O 1
ATOM 4536 N N . ILE A 1 573 ? 17.022 8.316 -12.781 1.00 46.00 573 ILE A N 1
ATOM 4537 C CA . ILE A 1 573 ? 18.368 8.849 -12.555 1.00 46.00 573 ILE A CA 1
ATOM 4538 C C . ILE A 1 573 ? 18.359 10.371 -12.653 1.00 46.00 573 ILE A C 1
ATOM 4540 O O . ILE A 1 573 ? 18.755 11.057 -11.713 1.00 46.00 573 ILE A O 1
ATOM 4544 N N . VAL A 1 574 ? 17.840 10.907 -13.759 1.00 47.56 574 VAL A N 1
ATOM 4545 C CA . VAL A 1 574 ? 17.854 12.354 -13.993 1.00 47.56 574 VAL A CA 1
ATOM 4546 C C . VAL A 1 574 ? 16.868 13.068 -13.062 1.00 47.56 574 VAL A C 1
ATOM 4548 O O . VAL A 1 574 ? 17.126 14.184 -12.631 1.00 47.56 574 VAL A O 1
ATOM 4551 N N . SER A 1 575 ? 15.751 12.436 -12.685 1.00 43.38 575 SER A N 1
ATOM 4552 C CA . SER A 1 575 ? 14.754 13.057 -11.803 1.00 43.38 575 SER A CA 1
ATOM 4553 C C . SER A 1 575 ? 15.148 13.142 -10.327 1.00 43.38 575 SER A C 1
ATOM 4555 O O . SER A 1 575 ? 14.487 13.870 -9.588 1.00 43.38 575 SER A O 1
ATOM 4557 N N . ASN A 1 576 ? 16.157 12.402 -9.862 1.00 45.41 576 ASN A N 1
ATOM 4558 C CA . ASN A 1 576 ? 16.579 12.413 -8.454 1.00 45.41 576 ASN A CA 1
ATOM 4559 C C . ASN A 1 576 ? 17.308 13.700 -8.048 1.00 45.41 576 ASN A C 1
ATOM 4561 O O . ASN A 1 576 ? 17.619 13.901 -6.880 1.00 45.41 576 ASN A O 1
ATOM 4565 N N . ILE A 1 577 ? 17.534 14.583 -9.010 1.00 44.91 577 ILE A N 1
ATOM 4566 C CA . ILE A 1 577 ? 18.341 15.780 -8.892 1.00 44.91 577 ILE A CA 1
ATOM 4567 C C . ILE A 1 577 ? 17.391 16.977 -8.620 1.00 44.91 577 ILE A C 1
ATOM 4569 O O . ILE A 1 577 ? 16.367 17.163 -9.280 1.00 44.91 577 ILE A O 1
ATOM 4573 N N . GLY A 1 578 ? 17.639 17.711 -7.534 1.00 40.88 578 GLY A N 1
ATOM 4574 C CA . GLY A 1 578 ? 16.754 18.733 -6.955 1.00 40.88 578 GLY A CA 1
ATOM 4575 C C . GLY A 1 578 ? 17.104 20.174 -7.356 1.00 40.88 578 GLY A C 1
ATOM 4576 O O . GLY A 1 578 ? 17.885 20.393 -8.268 1.00 40.88 578 GLY A O 1
ATOM 4577 N N . PRO A 1 579 ? 16.482 21.198 -6.747 1.00 33.72 579 PRO A N 1
ATOM 4578 C CA . PRO A 1 579 ? 16.873 22.589 -6.946 1.00 33.72 579 PRO A CA 1
ATOM 4579 C C . PRO A 1 579 ? 18.146 22.939 -6.169 1.00 33.72 579 PRO A C 1
ATOM 4581 O O . PRO A 1 579 ? 18.321 22.481 -5.042 1.00 33.72 579 PRO A O 1
ATOM 4584 N N . GLY A 1 580 ? 18.955 23.841 -6.738 1.00 40.50 580 GLY A N 1
ATOM 4585 C CA . GLY A 1 580 ? 20.198 24.347 -6.144 1.00 40.50 580 GLY A CA 1
ATOM 4586 C C . GLY A 1 580 ? 20.056 24.872 -4.705 1.00 40.50 580 GLY A C 1
ATOM 4587 O O . GLY A 1 580 ? 18.945 25.033 -4.198 1.00 40.50 580 GLY A O 1
ATOM 4588 N N . PRO A 1 581 ? 21.178 25.175 -4.028 1.00 34.41 581 PRO A N 1
ATOM 4589 C CA . PRO A 1 581 ? 21.271 25.212 -2.571 1.00 34.41 581 PRO A CA 1
ATOM 4590 C C . PRO A 1 581 ? 20.244 26.153 -1.928 1.00 34.41 581 PRO A C 1
ATOM 4592 O O . PRO A 1 581 ? 20.411 27.372 -1.882 1.00 34.41 581 PRO A O 1
ATOM 4595 N N . ARG A 1 582 ? 19.182 25.564 -1.372 1.00 42.06 582 ARG A N 1
ATOM 4596 C CA . ARG A 1 582 ? 18.347 26.169 -0.335 1.00 42.06 582 ARG A CA 1
ATOM 4597 C C . ARG A 1 582 ? 18.477 25.316 0.913 1.00 42.06 582 ARG A C 1
ATOM 4599 O O . ARG A 1 582 ? 18.106 24.149 0.907 1.00 42.06 582 ARG A O 1
ATOM 4606 N N . SER A 1 583 ? 18.994 25.905 1.984 1.00 46.25 583 SER A N 1
ATOM 4607 C CA . SER A 1 583 ? 18.975 25.273 3.296 1.00 46.25 583 SER A CA 1
ATOM 4608 C C . SER A 1 583 ? 17.531 25.160 3.793 1.00 46.25 583 SER A C 1
ATOM 4610 O O . SER A 1 583 ? 16.769 26.132 3.757 1.00 46.25 583 SER A O 1
ATOM 4612 N N . TRP A 1 584 ? 17.150 23.971 4.266 1.00 42.53 584 TRP A N 1
ATOM 4613 C CA . TRP A 1 584 ? 15.882 23.767 4.959 1.00 42.53 584 TRP A CA 1
ATOM 4614 C C . TRP A 1 584 ? 15.824 24.670 6.201 1.00 42.53 584 TRP A C 1
ATOM 4616 O O . TRP A 1 584 ? 16.583 24.497 7.158 1.00 42.53 584 TRP A O 1
ATOM 4626 N N . ASN A 1 585 ? 14.935 25.664 6.195 1.00 53.47 585 ASN A N 1
ATOM 4627 C CA . ASN A 1 585 ? 14.859 26.652 7.267 1.00 53.47 585 ASN A CA 1
ATOM 4628 C C . ASN A 1 585 ? 13.929 26.165 8.393 1.00 53.47 585 ASN A C 1
ATOM 4630 O O . ASN A 1 585 ? 12.733 26.462 8.399 1.00 53.47 585 ASN A O 1
ATOM 4634 N N . ARG A 1 586 ? 14.498 25.441 9.370 1.00 47.31 586 ARG A N 1
ATOM 4635 C CA . ARG A 1 586 ? 13.791 24.967 10.579 1.00 47.31 586 ARG A CA 1
ATOM 4636 C C . ARG A 1 586 ? 13.073 26.080 11.354 1.00 47.31 586 ARG A C 1
ATOM 4638 O O . ARG A 1 586 ? 12.076 25.797 12.016 1.00 47.31 586 ARG A O 1
ATOM 4645 N N . ASP A 1 587 ? 13.532 27.327 11.271 1.00 50.94 587 ASP A N 1
ATOM 4646 C CA . ASP A 1 587 ? 12.924 28.438 12.009 1.00 50.94 587 ASP A CA 1
ATOM 4647 C C . ASP A 1 587 ? 11.571 28.856 11.418 1.00 50.94 587 ASP A C 1
ATOM 4649 O O . ASP A 1 587 ? 10.691 29.302 12.153 1.00 50.94 587 ASP A O 1
ATOM 4653 N N . LYS A 1 588 ? 11.338 28.626 10.116 1.00 56.62 588 LYS A N 1
ATOM 4654 C CA . LYS A 1 588 ? 10.010 28.825 9.510 1.00 56.62 588 LYS A CA 1
ATOM 4655 C C . LYS A 1 588 ? 8.977 27.846 10.061 1.00 56.62 588 LYS A C 1
ATOM 4657 O O . LYS A 1 588 ? 7.854 28.255 10.336 1.00 56.62 588 LYS A O 1
ATOM 4662 N N . VAL A 1 589 ? 9.372 26.587 10.260 1.00 49.94 589 VAL A N 1
ATOM 4663 C CA . VAL A 1 589 ? 8.498 25.544 10.821 1.00 49.94 589 VAL A CA 1
ATOM 4664 C C . VAL A 1 589 ? 8.158 25.869 12.273 1.00 49.94 589 VAL A C 1
ATOM 4666 O O . VAL A 1 589 ? 6.985 25.936 12.614 1.00 49.94 589 VAL A O 1
ATOM 4669 N N . LYS A 1 590 ? 9.156 26.212 13.100 1.00 51.62 590 LYS A N 1
ATOM 4670 C CA . LYS A 1 590 ? 8.921 26.624 14.497 1.00 51.62 590 LYS A CA 1
ATOM 4671 C C . LYS A 1 590 ? 8.018 27.854 14.619 1.00 51.62 590 LYS A C 1
ATOM 4673 O O . LYS A 1 590 ? 7.235 27.948 15.558 1.00 51.62 590 LYS A O 1
ATOM 4678 N N . ASN A 1 591 ? 8.121 28.807 13.692 1.00 51.06 591 ASN A N 1
ATOM 4679 C CA . ASN A 1 591 ? 7.246 29.980 13.676 1.00 51.06 591 ASN A CA 1
ATOM 4680 C C . ASN A 1 591 ? 5.811 29.629 13.249 1.00 51.06 591 ASN A C 1
ATOM 4682 O O . ASN A 1 591 ? 4.871 30.199 13.799 1.00 51.06 591 ASN A O 1
ATOM 4686 N N . ALA A 1 592 ? 5.632 28.675 12.330 1.00 48.22 592 ALA A N 1
ATOM 4687 C CA . ALA A 1 592 ? 4.315 28.147 11.972 1.00 48.22 592 ALA A CA 1
ATOM 4688 C C . ALA A 1 592 ? 3.692 27.329 13.119 1.00 48.22 592 ALA A C 1
ATOM 4690 O O . ALA A 1 592 ? 2.523 27.522 13.432 1.00 48.22 592 ALA A O 1
ATOM 4691 N N . GLU A 1 593 ? 4.474 26.489 13.803 1.00 45.53 593 GLU A N 1
ATOM 4692 C CA . GLU A 1 593 ? 4.039 25.738 14.991 1.00 45.53 593 GLU A CA 1
ATOM 4693 C C . GLU A 1 593 ? 3.651 26.669 16.149 1.00 45.53 593 GLU A C 1
ATOM 4695 O O . GLU A 1 593 ? 2.621 26.458 16.779 1.00 45.53 593 GLU A O 1
ATOM 4700 N N . ARG A 1 594 ? 4.400 27.755 16.390 1.00 51.72 594 ARG A N 1
ATOM 4701 C CA . ARG A 1 594 ? 4.034 28.784 17.386 1.00 51.72 594 ARG A CA 1
ATOM 4702 C C . ARG A 1 594 ? 2.769 29.558 17.028 1.00 51.72 594 ARG A C 1
ATOM 4704 O O . ARG A 1 594 ? 2.042 29.964 17.925 1.00 51.72 594 ARG A O 1
ATOM 4711 N N . ALA A 1 595 ? 2.496 29.770 15.741 1.00 45.31 595 ALA A N 1
ATOM 4712 C CA . ALA A 1 595 ? 1.232 30.358 15.292 1.00 45.31 595 ALA A CA 1
ATOM 4713 C C . ALA A 1 595 ? 0.040 29.390 15.454 1.00 45.31 595 ALA A C 1
ATOM 4715 O O . ALA A 1 595 ? -1.109 29.824 15.389 1.00 45.31 595 ALA A O 1
ATOM 4716 N N . LEU A 1 596 ? 0.322 28.099 15.660 1.00 40.16 596 LEU A N 1
ATOM 4717 C CA . LEU A 1 596 ? -0.639 27.014 15.855 1.00 40.16 596 LEU A CA 1
ATOM 4718 C C . LEU A 1 596 ? -0.750 26.536 17.305 1.00 40.16 596 LEU A C 1
ATOM 4720 O O . LEU A 1 596 ? -1.620 25.708 17.582 1.00 40.16 596 LEU A O 1
ATOM 4724 N N . GLU A 1 597 ? 0.069 27.045 18.235 1.00 36.91 597 GLU A N 1
ATOM 4725 C CA . GLU A 1 597 ? -0.254 26.903 19.652 1.00 36.91 597 GLU A CA 1
ATOM 4726 C C . GLU A 1 597 ? -1.646 27.510 19.845 1.00 36.91 597 GLU A C 1
ATOM 4728 O O . GLU A 1 597 ? -1.858 28.680 19.501 1.00 36.91 597 GLU A O 1
ATOM 4733 N N . PRO A 1 598 ? -2.634 26.732 20.319 1.00 35.56 598 PRO A N 1
ATOM 4734 C CA . PRO A 1 598 ? -3.962 27.265 20.512 1.00 35.56 598 PRO A CA 1
ATOM 4735 C C . PRO A 1 598 ? -3.833 28.459 21.454 1.00 35.56 598 PRO A C 1
ATOM 4737 O O . PRO A 1 598 ? -3.387 28.314 22.594 1.00 35.56 598 PRO A O 1
ATOM 4740 N N . MET A 1 599 ? -4.269 29.643 21.003 1.00 35.53 599 MET A N 1
ATOM 4741 C CA . MET A 1 599 ? -4.824 30.616 21.938 1.00 35.53 599 MET A CA 1
ATOM 4742 C C . MET A 1 599 ? -5.732 29.803 22.853 1.00 35.53 599 MET A C 1
ATOM 4744 O O . MET A 1 599 ? -6.670 29.176 22.359 1.00 35.53 599 MET A O 1
ATOM 4748 N N . ASN A 1 600 ? -5.383 29.730 24.137 1.00 34.75 600 ASN A N 1
ATOM 4749 C CA . ASN A 1 600 ? -6.128 29.034 25.178 1.00 34.75 600 ASN A CA 1
ATOM 4750 C C . ASN A 1 600 ? -7.574 29.561 25.217 1.00 34.75 600 ASN A C 1
ATOM 4752 O O . ASN A 1 600 ? -7.932 30.385 26.048 1.00 34.75 600 ASN A O 1
ATOM 4756 N N . LEU A 1 601 ? -8.416 29.075 24.308 1.00 35.94 601 LEU A N 1
ATOM 4757 C CA . LEU A 1 601 ? -9.857 29.299 24.246 1.00 35.94 601 LEU A CA 1
ATOM 4758 C C . LEU A 1 601 ? -10.613 28.210 25.022 1.00 35.94 601 LEU A C 1
ATOM 4760 O O . LEU A 1 601 ? -11.836 28.231 25.091 1.00 35.94 601 LEU A O 1
ATOM 4764 N N . PHE A 1 602 ? -9.888 27.301 25.681 1.00 33.44 602 PHE A N 1
ATOM 4765 C CA . PHE A 1 602 ? -10.437 26.371 26.670 1.00 33.44 602 PHE A CA 1
ATOM 4766 C C . PHE A 1 602 ? -10.574 26.978 28.082 1.00 33.44 602 PHE A C 1
ATOM 4768 O O . PHE A 1 602 ? -11.068 26.303 28.980 1.00 33.44 602 PHE A O 1
ATOM 4775 N N . GLY A 1 603 ? -10.190 28.247 28.289 1.00 33.53 603 GLY A N 1
ATOM 4776 C CA . GLY A 1 603 ? -10.300 28.935 29.584 1.00 33.53 603 GLY A CA 1
ATOM 4777 C C . GLY A 1 603 ? -11.672 29.541 29.914 1.00 33.53 603 GLY A C 1
ATOM 4778 O O . GLY A 1 603 ? -11.964 29.730 31.089 1.00 33.53 603 GLY A O 1
ATOM 4779 N N . ASP A 1 604 ? -12.533 29.797 28.921 1.00 31.66 604 ASP A N 1
ATOM 4780 C CA . ASP A 1 604 ? -13.774 30.577 29.123 1.00 31.66 604 ASP A CA 1
ATOM 4781 C C . ASP A 1 604 ? -15.080 29.765 29.024 1.00 31.66 604 ASP A C 1
ATOM 4783 O O . ASP A 1 604 ? -16.168 30.322 29.163 1.00 31.66 604 ASP A O 1
ATOM 4787 N N . TYR A 1 605 ? -15.007 28.439 28.845 1.00 35.72 605 TYR A N 1
ATOM 4788 C CA . TYR A 1 605 ? -16.196 27.572 28.734 1.00 35.72 605 TYR A CA 1
ATOM 4789 C C . TYR A 1 605 ? -16.539 26.752 29.989 1.00 35.72 605 TYR A C 1
ATOM 4791 O O . TYR A 1 605 ? -17.476 25.955 29.966 1.00 35.72 605 TYR A O 1
ATOM 4799 N N . MET A 1 606 ? -15.844 26.972 31.109 1.00 32.12 606 MET A N 1
ATOM 4800 C CA . MET A 1 606 ? -16.244 26.446 32.420 1.00 32.12 606 MET A CA 1
ATOM 4801 C C . MET A 1 606 ? -16.806 27.588 33.263 1.00 32.12 606 MET A C 1
ATOM 4803 O O . MET A 1 606 ? -16.080 28.363 33.885 1.00 32.12 606 MET A O 1
ATOM 4807 N N . GLY A 1 607 ? -18.134 27.698 33.245 1.00 31.38 607 GLY A N 1
ATOM 4808 C CA . GLY A 1 607 ? -18.887 28.632 34.066 1.00 31.38 607 GLY A CA 1
ATOM 4809 C C . GLY A 1 607 ? -18.504 28.528 35.543 1.00 31.38 607 GLY A C 1
ATOM 4810 O O . GLY A 1 607 ? -18.425 27.444 36.121 1.00 31.38 607 GLY A O 1
ATOM 4811 N N . LYS A 1 608 ? -18.295 29.697 36.149 1.00 34.03 608 LYS A N 1
ATOM 4812 C CA . LYS A 1 608 ? -18.188 29.900 37.593 1.00 34.03 608 LYS A CA 1
ATOM 4813 C C . LYS A 1 608 ? -19.436 29.343 38.286 1.00 34.03 608 LYS A C 1
ATOM 4815 O O . LYS A 1 608 ? -20.440 30.040 38.371 1.00 34.03 608 LYS A O 1
ATOM 4820 N N . ASN A 1 609 ? -19.351 28.136 38.833 1.00 31.44 609 ASN A N 1
ATOM 4821 C CA . ASN A 1 609 ? -20.178 27.738 39.965 1.00 31.44 609 ASN A CA 1
ATOM 4822 C C . ASN A 1 609 ? -19.288 27.686 41.202 1.00 31.44 609 ASN A C 1
ATOM 4824 O O . ASN A 1 609 ? -18.486 26.778 41.405 1.00 31.44 609 ASN A O 1
ATOM 4828 N N . SER A 1 610 ? -19.426 28.735 42.001 1.00 33.59 610 SER A N 1
ATOM 4829 C CA . SER A 1 610 ? -18.949 28.836 43.367 1.00 33.59 610 SER A CA 1
ATOM 4830 C C . SER A 1 610 ? -19.566 27.735 44.231 1.00 33.59 610 SER A C 1
ATOM 4832 O O . SER A 1 610 ? -20.774 27.744 44.459 1.00 33.59 610 SER A O 1
ATOM 4834 N N . PHE A 1 611 ? -18.733 26.855 44.776 1.00 30.59 611 PHE A N 1
ATOM 4835 C CA . PHE A 1 611 ? -18.993 26.243 46.074 1.00 30.59 611 PHE A CA 1
ATOM 4836 C C . PHE A 1 611 ? -17.961 26.805 47.050 1.00 30.59 611 PHE A C 1
ATOM 4838 O O . PHE A 1 611 ? -16.757 26.614 46.883 1.00 30.59 611 PHE A O 1
ATOM 4845 N N . GLN A 1 612 ? -18.452 27.589 48.011 1.00 36.47 612 GLN A N 1
ATOM 4846 C CA . GLN A 1 612 ? -17.724 27.902 49.234 1.00 36.47 612 GLN A CA 1
ATOM 4847 C C . GLN A 1 612 ? -17.676 26.647 50.114 1.00 36.47 612 GLN A C 1
ATOM 4849 O O . GLN A 1 612 ? -18.609 25.844 50.096 1.00 36.47 612 GLN A O 1
ATOM 4854 N N . VAL A 1 613 ? -16.546 26.525 50.814 1.00 41.53 613 VAL A N 1
ATOM 4855 C CA . VAL A 1 613 ? -16.175 25.503 51.806 1.00 41.53 613 VAL A CA 1
ATOM 4856 C C . VAL A 1 613 ? -17.228 25.334 52.892 1.00 41.53 613 VAL A C 1
ATOM 4858 O O . VAL A 1 613 ? -17.756 26.375 53.347 1.00 41.53 613 VAL A O 1
#

pLDDT: mean 72.83, std 20.64, range [27.11, 97.44]

Organism: NCBI:txid314040

Foldseek 3Di:
DDVCVVPVDDVLVLVVCLVVDVVSVVVCVVQEAEAALQQLRNVQVVVPPDDDDDDQRLEYEYYHDDDDDDQDLQRLLSLLVSVLSVLVSCLVCLARHQEYEAEQRAQDALVVVLQSLLRRLNHQEYEYYQHLRFALLCLQSNLVSFVLRFSDDDDPDTATRAYQYAGRFAAEDPDPPDPATPGGQGRFNDDDLFQPLLQSVVSCVVCVVSCVNHVYDCQDPSGNNLVSVQPHFAQFNCLSVQLSLLVVQLVVAQDQDLPPVRDGDGDDNLRNLQSSQQSNQCSRQHFFFADQPLPCVLVPCPPDDPPLDDQQSDWAQQPPPRDIDGCLQPQSPDSHGRNRSSSCCRVQQRPPVSNVLSVVLVCLLCVVVPDDPDPDPDPDNSDNHSCNSSPPVSVVSSVVSSVSSSLVSVVVVVQVVCVPPDPDDDDDRDDDPPDDPLRVVLNVLVVPPPPDDDDDDCPGRGDPDPDPCPDDPDVVLVPDLQSQASDHLVRLVVVDDDDVLLLLLLLQVVCVVVVQDDDDRGDCVPPVSVVVSVVLVVDPVSSVVSSVSSVSVVSVSRSVVVVVSVVSSVSNVSSSGHYRHDDSDVVVSVVVVVVVPDPPPVPPPDDDDDDDD

Radius of gyration: 28.8 Å; chains: 1; bounding box: 59×79×101 Å

Sequence (613 aa):
MRLLDHLKPCMRDIMSLATSCRDAAIWVSENLEVWDSRHGEFFLDDHFKGEEGGLHSNIVVVTPTESGLPVTPSPYRNDFVVMEKLLTGMNEMRFSFQDIVLDKIPFLDCKILEVIVASMPNLKTVGISNCLLLDVTKLEPILEIVSRHPLTTKGDKKTYLQVDWQPYFFNGLNGNDTSESPGSFGVTHNPPTFNIPKAVFGLIMKALPLAKEVGMDLLSEGSSFWRFVRRLPGPDVLWATKARDAIAVYQLGPASITNADGFISVQTPKEAKNAFADDITAALSGDGAEPIEVPGRFDAPSRGLSFSFGYWRGERKCCSCGKMLLRTFFPIHTKVCWPCKMVGFVITAESSHMRHRLQSVVDFWTESLMADDAPVPFPLVEHITLDDLLHSRRVDSARNALSAAEDIDHAWFHHLANTTGPRGEEPLYPEPTNARPDGVWFRRSLMVRDTVFPKGDYREGGPQHEHPALLPIFPEMQTSPTTKGCEPYEHFCANWVYNDKSETALARFYIEAKGLIEGWFGNIDDERVWTFLAGARENHNQRIKARELEWIAQNEANATWYMMAMADVEDCIVSNIGPGPRSWNRDKVKNAERALEPMNLFGDYMGKNSFQV